Protein AF-A0A1K1V668-F1 (afdb_monomer_lite)

Secondary structure (DSSP, 8-state):
--EEEEEETTEEEEEETTEEEEEEHHHHHHHHHHHHHHHHHHHHS-HHHHHHHHHHHHHHHHHHHHHHHS-HHHHHHHHHHS-HHHHHHHHHHHHHH-HHHHHHHHHHS-HHHHHHHHHHHHH--PPPHHHHHHHHHHHHHHHHHHHGGGSPPPPPTT--HHHHHHHHHHHHHHHHTGGGS-HHHHHHHHHHS-HHHHHHHHHHHHHTT-HHHHHHHHTTSSS-HHHHHHHHHTSPPPPHHHHHHHHHHHHHHHHTTS--SS------HHHHHHHHHHHHHHTTS-HHHHHHHHHHS-HHHHHHHHHHHHHTT-HHHHHHHHHHS-HHHHHHHHHH--SPPPHHHHHHHHHHHHHHHHHHHHHHHHHHHHHTSS--

Organism: NCBI:txid1122209

Foldseek 3Di:
DDWDWDDDPQWIWTDDDVDIDTHGPVRVVVVVVVVVVVVVVVVPPPPLVLVLLVQLLVLLVLLLLLLVLDDLVLNLVLLVVQDPQLVLLQLVVCVPPPVVSNVSSLVSDDPVVSVVSVVVNVPDDDDDSNSNSVSSVSSQVSVCVVLPPLDDDRDDSRDGQVVLQVLLVVLPVVLLCLLVPDPVLSLVLLVPDDPSLLLVSLLVCVVVVSVSNNVVSCVRDPDHSVVSVVVSSSRRDDGSNSSSVSSVSSVCSNVVDDPDPPDDDPDDVVLLVVLLVLLLVLLVDDLVLNLQLLVPDDLLLLLLNLLSCVVSVSVSSNVSSCVNDDVVSSVVSPVVDPDHDGSVSSVVSSVSSVVSVVVVVVVVVVVVVVVVVPDD

InterPro domains:
  IPR001810 F-box domain [PS50181] (279-333)
  IPR011002 Flagellar motor switch protein FliG, alpha-helical [SSF48029] (65-139)

Structure (mmCIF, N/CA/C/O backbone):
data_AF-A0A1K1V668-F1
#
_entry.id   AF-A0A1K1V668-F1
#
loop_
_atom_site.group_PDB
_atom_site.id
_atom_site.type_symbol
_atom_site.label_atom_id
_atom_site.label_alt_id
_atom_site.label_comp_id
_atom_site.label_asym_id
_atom_site.label_entity_id
_atom_site.label_seq_id
_atom_site.pdbx_PDB_ins_code
_atom_site.Cartn_x
_atom_site.Cartn_y
_atom_site.Cartn_z
_atom_site.occupancy
_atom_site.B_iso_or_equiv
_atom_site.auth_seq_id
_atom_site.auth_comp_id
_atom_site.auth_asym_id
_atom_site.auth_atom_id
_atom_site.pdbx_PDB_model_num
ATOM 1 N N . MET A 1 1 ? -1.916 -5.947 -33.660 1.00 50.22 1 MET A N 1
ATOM 2 C CA . MET A 1 1 ? -0.672 -6.375 -34.335 1.00 50.22 1 MET A CA 1
ATOM 3 C C . MET A 1 1 ? -1.077 -7.431 -35.358 1.00 50.22 1 MET A C 1
ATOM 5 O O . MET A 1 1 ? -1.637 -8.434 -34.939 1.00 50.22 1 MET A O 1
ATOM 9 N N . GLN A 1 2 ? -0.948 -7.171 -36.663 1.00 49.31 2 GLN A N 1
ATOM 10 C CA . GLN A 1 2 ? -1.261 -8.167 -37.700 1.00 49.31 2 GLN A CA 1
ATOM 11 C C . GLN A 1 2 ? 0.013 -8.958 -38.005 1.00 49.31 2 GLN A C 1
ATOM 13 O O . GLN A 1 2 ? 1.051 -8.359 -38.280 1.00 49.31 2 GLN A O 1
ATOM 18 N N . ILE A 1 3 ? -0.065 -10.281 -37.889 1.00 67.69 3 ILE A N 1
ATOM 19 C CA . ILE A 1 3 ? 1.012 -11.200 -38.261 1.00 67.69 3 ILE A CA 1
ATOM 20 C C . ILE A 1 3 ? 0.677 -11.692 -39.664 1.00 67.69 3 ILE A C 1
ATOM 22 O O . ILE A 1 3 ? -0.375 -12.303 -39.847 1.00 67.69 3 ILE A O 1
ATOM 26 N N . GLN A 1 4 ? 1.535 -11.409 -40.642 1.00 72.50 4 GLN A N 1
ATOM 27 C CA . GLN A 1 4 ? 1.378 -11.936 -41.996 1.00 72.50 4 GLN A CA 1
ATOM 28 C C . GLN A 1 4 ? 2.477 -12.954 -42.267 1.00 72.50 4 GLN A C 1
ATOM 30 O O . GLN A 1 4 ? 3.655 -12.706 -42.011 1.00 72.50 4 GLN A O 1
ATOM 35 N N . ILE A 1 5 ? 2.066 -14.119 -42.756 1.00 74.12 5 ILE A N 1
ATOM 36 C CA . ILE A 1 5 ? 2.961 -15.218 -43.089 1.00 74.12 5 ILE A CA 1
ATOM 37 C C . ILE A 1 5 ? 2.758 -15.516 -44.564 1.00 74.12 5 ILE A C 1
ATOM 39 O O . ILE A 1 5 ? 1.692 -15.995 -44.947 1.00 74.12 5 ILE A O 1
ATOM 43 N N . THR A 1 6 ? 3.768 -15.222 -45.378 1.00 79.31 6 THR A N 1
ATOM 44 C CA . THR A 1 6 ? 3.705 -15.454 -46.822 1.00 79.31 6 THR A CA 1
ATOM 45 C C . THR A 1 6 ? 4.730 -16.519 -47.197 1.00 79.31 6 THR A C 1
ATOM 47 O O . THR A 1 6 ? 5.930 -16.282 -47.043 1.00 79.31 6 THR A O 1
ATOM 50 N N . PRO A 1 7 ? 4.305 -17.708 -47.652 1.00 73.38 7 PRO A N 1
ATOM 51 C CA . PRO A 1 7 ? 5.230 -18.681 -48.209 1.00 73.38 7 PRO A CA 1
ATOM 52 C C . PRO A 1 7 ? 5.701 -18.197 -49.587 1.00 73.38 7 PRO A C 1
ATOM 54 O O . PRO A 1 7 ? 4.894 -17.932 -50.475 1.00 73.38 7 PRO A O 1
ATOM 57 N N . THR A 1 8 ? 7.012 -18.093 -49.768 1.00 71.44 8 THR A N 1
ATOM 58 C CA . THR A 1 8 ? 7.670 -17.711 -51.024 1.00 71.44 8 THR A CA 1
ATOM 59 C C . THR A 1 8 ? 8.680 -18.793 -51.392 1.00 71.44 8 THR A C 1
ATOM 61 O O . THR A 1 8 ? 9.836 -18.737 -50.977 1.00 71.44 8 THR A O 1
ATOM 64 N N . GLY A 1 9 ? 8.240 -19.800 -52.156 1.00 73.75 9 GLY A N 1
ATOM 65 C CA . GLY A 1 9 ? 9.090 -20.926 -52.566 1.00 73.75 9 GLY A CA 1
ATOM 66 C C . GLY A 1 9 ? 9.685 -21.674 -51.366 1.00 73.75 9 GLY A C 1
ATOM 67 O O . GLY A 1 9 ? 8.943 -22.181 -50.526 1.00 73.75 9 GLY A O 1
ATOM 68 N N . ASP A 1 10 ? 11.017 -21.695 -51.271 1.00 68.81 10 ASP A N 1
ATOM 69 C CA . ASP A 1 10 ? 11.783 -22.365 -50.202 1.00 68.81 10 ASP A CA 1
ATOM 70 C C . ASP A 1 10 ? 11.938 -21.528 -48.918 1.00 68.81 10 ASP A C 1
ATOM 72 O O . ASP A 1 10 ? 12.591 -21.949 -47.956 1.00 68.81 10 ASP A O 1
ATOM 76 N N . GLN A 1 11 ? 11.357 -20.328 -48.891 1.00 75.06 11 GLN A N 1
ATOM 77 C CA . GLN A 1 11 ? 11.450 -19.401 -47.771 1.00 75.06 11 GLN A CA 1
ATOM 78 C C . GLN A 1 11 ? 10.072 -18.976 -47.278 1.00 75.06 11 GLN A C 1
ATOM 80 O O . GLN A 1 11 ? 9.085 -18.936 -48.013 1.00 75.06 11 GLN A O 1
ATOM 85 N N . LEU A 1 12 ? 10.018 -18.634 -46.001 1.00 78.31 12 LEU A N 1
ATOM 86 C CA . LEU A 1 12 ? 8.819 -18.202 -45.316 1.00 78.31 12 LEU A CA 1
ATOM 87 C C . LEU A 1 12 ? 9.045 -16.768 -44.839 1.00 78.31 12 LEU A C 1
ATOM 89 O O . LEU A 1 12 ? 9.864 -16.518 -43.954 1.00 78.31 12 LEU A O 1
ATOM 93 N N . LEU A 1 13 ? 8.343 -15.826 -45.468 1.00 79.75 13 LEU A N 1
ATOM 94 C CA . LEU A 1 13 ? 8.377 -14.417 -45.104 1.00 79.75 13 LEU A CA 1
ATOM 95 C C . LEU A 1 13 ? 7.432 -14.197 -43.919 1.00 79.75 13 LEU A C 1
ATOM 97 O O . LEU A 1 13 ? 6.210 -14.322 -44.042 1.00 79.75 13 LEU A O 1
ATOM 101 N N . LEU A 1 14 ? 8.009 -13.865 -42.770 1.00 79.38 14 LEU A N 1
ATOM 102 C CA . LEU A 1 14 ? 7.303 -13.490 -41.554 1.00 79.38 14 LEU A CA 1
ATOM 103 C C . LEU A 1 14 ? 7.287 -11.963 -41.439 1.00 79.38 14 LEU A C 1
ATOM 105 O O . LEU A 1 14 ? 8.339 -11.342 -41.288 1.00 79.38 14 LEU A O 1
ATOM 109 N N . GLN A 1 15 ? 6.103 -11.357 -41.470 1.00 74.25 15 GLN A N 1
ATOM 110 C CA . GLN A 1 15 ? 5.926 -9.929 -41.211 1.00 74.25 15 GLN A CA 1
ATOM 111 C C . GLN A 1 15 ? 5.206 -9.716 -39.876 1.00 74.25 15 GLN A C 1
ATOM 113 O O . GLN A 1 15 ? 4.089 -10.193 -39.656 1.00 74.25 15 GLN A O 1
ATOM 118 N N . LEU A 1 16 ? 5.863 -8.981 -38.980 1.00 71.31 16 LEU A N 1
ATOM 119 C CA . LEU A 1 16 ? 5.393 -8.617 -37.645 1.00 71.31 16 LEU A CA 1
ATOM 120 C C . LEU A 1 16 ? 5.402 -7.088 -37.515 1.00 71.31 16 LEU A C 1
ATOM 122 O O . LEU A 1 16 ? 6.317 -6.502 -36.936 1.00 71.31 16 LEU A O 1
ATOM 126 N N . GLY A 1 17 ? 4.386 -6.422 -38.071 1.00 68.38 17 GLY A N 1
ATOM 127 C CA . GLY A 1 17 ? 4.370 -4.956 -38.147 1.00 68.38 17 GLY A CA 1
ATOM 128 C C . GLY A 1 17 ? 5.507 -4.431 -39.043 1.00 68.38 17 GLY A C 1
ATOM 129 O O . GLY A 1 17 ? 5.572 -4.850 -40.195 1.00 68.38 17 GLY A O 1
ATOM 130 N N . PRO A 1 18 ? 6.399 -3.538 -38.565 1.00 61.09 18 PRO A N 1
ATOM 131 C CA . PRO A 1 18 ? 7.523 -3.034 -39.363 1.00 61.09 18 PRO A CA 1
ATOM 132 C C . PRO A 1 18 ? 8.662 -4.055 -39.538 1.00 61.09 18 PRO A C 1
ATOM 134 O O . PRO A 1 18 ? 9.554 -3.841 -40.354 1.00 61.09 18 PRO A O 1
ATOM 137 N N . CYS A 1 19 ? 8.661 -5.157 -38.784 1.00 54.66 19 CYS A N 1
ATOM 138 C CA . CYS A 1 19 ? 9.711 -6.167 -38.851 1.00 54.66 19 CYS A CA 1
ATOM 139 C C . CYS A 1 19 ? 9.385 -7.219 -39.917 1.00 54.66 19 CYS A C 1
ATOM 141 O O . CYS A 1 19 ? 8.306 -7.815 -39.888 1.00 54.66 19 CYS A O 1
ATOM 143 N N . GLN A 1 20 ? 10.334 -7.485 -40.815 1.00 77.94 20 GLN A N 1
ATOM 144 C CA . GLN A 1 20 ? 10.249 -8.553 -41.812 1.00 77.94 20 GLN A CA 1
ATOM 145 C C . GLN A 1 20 ? 11.420 -9.518 -41.629 1.00 77.94 20 GLN A C 1
ATOM 147 O O . GLN A 1 20 ? 12.562 -9.085 -41.488 1.00 77.94 20 GLN A O 1
ATOM 152 N N . ALA A 1 21 ? 11.141 -10.819 -41.627 1.00 78.44 21 ALA A N 1
ATOM 153 C CA . ALA A 1 21 ? 12.153 -11.862 -41.546 1.00 78.44 21 ALA A CA 1
ATOM 154 C C . ALA A 1 21 ? 11.907 -12.918 -42.627 1.00 78.44 21 ALA A C 1
ATOM 156 O O . ALA A 1 21 ? 10.812 -13.469 -42.717 1.00 78.44 21 ALA A O 1
ATOM 157 N N . ASN A 1 22 ? 12.939 -13.213 -43.417 1.00 83.19 22 ASN A N 1
ATOM 158 C CA . ASN A 1 22 ? 12.943 -14.333 -44.354 1.00 83.19 22 ASN A CA 1
ATOM 159 C C . ASN A 1 22 ? 13.551 -15.544 -43.659 1.00 83.19 22 ASN A C 1
ATOM 161 O O . ASN A 1 22 ? 14.728 -15.530 -43.303 1.00 83.19 22 ASN A O 1
ATOM 165 N N . LEU A 1 23 ? 12.739 -16.573 -43.449 1.00 82.62 23 LEU A N 1
ATOM 166 C CA . LEU A 1 23 ? 13.151 -17.801 -42.783 1.00 82.62 23 LEU A CA 1
ATOM 167 C C . LEU A 1 23 ? 13.322 -18.904 -43.824 1.00 82.62 23 LEU A C 1
ATOM 169 O O . LEU A 1 23 ? 12.447 -19.096 -44.667 1.00 82.62 23 LEU A O 1
ATOM 173 N N . THR A 1 24 ? 14.413 -19.663 -43.754 1.00 84.50 24 THR A N 1
ATOM 174 C CA . THR A 1 24 ? 14.515 -20.926 -44.505 1.00 84.50 24 THR A CA 1
ATOM 175 C C . THR A 1 24 ? 13.505 -21.945 -43.965 1.00 84.50 24 THR A C 1
ATOM 177 O O . THR A 1 24 ? 13.031 -21.808 -42.835 1.00 84.50 24 THR A O 1
ATOM 180 N N . GLN A 1 25 ? 13.177 -22.996 -44.725 1.00 77.38 25 GLN A N 1
ATOM 181 C CA . GLN A 1 25 ? 12.284 -24.060 -44.234 1.00 77.38 25 GLN A CA 1
ATOM 182 C C . GLN A 1 25 ? 12.734 -24.666 -42.893 1.00 77.38 25 GLN A C 1
ATOM 184 O O . GLN A 1 25 ? 11.902 -24.907 -42.018 1.00 77.38 25 GLN A O 1
ATOM 189 N N . GLU A 1 26 ? 14.039 -24.865 -42.698 1.00 81.44 26 GLU A N 1
ATOM 190 C CA . GLU A 1 26 ? 14.595 -25.395 -41.448 1.00 81.44 26 GLU A CA 1
ATOM 191 C C . GLU A 1 26 ? 14.402 -24.416 -40.275 1.00 81.44 26 GLU A C 1
ATOM 193 O O . GLU A 1 26 ? 13.926 -24.799 -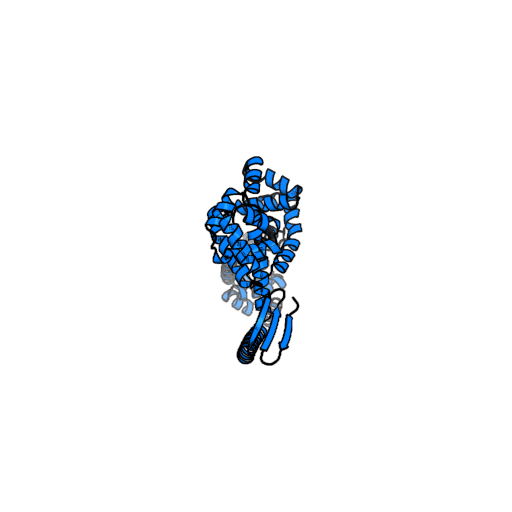39.204 1.00 81.44 26 GLU A O 1
ATOM 198 N N . GLN A 1 27 ? 14.670 -23.123 -40.494 1.00 79.75 27 GLN A N 1
ATOM 199 C CA . GLN A 1 27 ? 14.453 -22.069 -39.495 1.00 79.75 27 GLN A CA 1
ATOM 200 C C . GLN A 1 27 ? 12.968 -21.878 -39.170 1.00 79.75 27 GLN A C 1
ATOM 202 O O . GLN A 1 27 ? 12.607 -21.675 -38.010 1.00 79.75 27 GLN A O 1
ATOM 207 N N . ALA A 1 28 ? 12.096 -21.978 -40.173 1.00 77.38 28 ALA A N 1
ATOM 208 C CA . ALA A 1 28 ? 10.653 -21.946 -39.991 1.00 77.38 28 ALA A CA 1
ATOM 209 C C . ALA A 1 28 ? 10.157 -23.159 -39.184 1.00 77.38 28 ALA A C 1
ATOM 211 O O . ALA A 1 28 ? 9.304 -23.005 -38.307 1.00 77.38 28 ALA A O 1
ATOM 212 N N . GLY A 1 29 ? 10.724 -24.346 -39.426 1.00 77.62 29 GLY A N 1
ATOM 213 C CA . GLY A 1 29 ? 10.468 -25.555 -38.641 1.00 77.62 29 GLY A CA 1
ATOM 214 C C . GLY A 1 29 ? 10.871 -25.394 -37.172 1.00 77.62 29 GLY A C 1
ATOM 215 O O . GLY A 1 29 ? 10.061 -25.653 -36.280 1.00 77.62 29 GLY A O 1
ATOM 216 N N . LEU A 1 30 ? 12.078 -24.881 -36.915 1.00 81.12 30 LEU A N 1
ATOM 217 C CA . LEU A 1 30 ? 12.577 -24.579 -35.566 1.00 81.12 30 LEU A CA 1
ATOM 218 C C . LEU A 1 30 ? 11.733 -23.519 -34.848 1.00 81.12 30 LEU A C 1
ATOM 220 O O . LEU A 1 30 ? 11.399 -23.684 -33.673 1.00 81.12 30 LEU A O 1
ATOM 224 N N . LEU A 1 31 ? 11.350 -22.447 -35.548 1.00 79.44 31 LEU A N 1
ATOM 225 C CA . LEU A 1 31 ? 10.477 -21.407 -35.004 1.00 79.44 31 LEU A CA 1
ATOM 226 C C . LEU A 1 31 ? 9.112 -21.986 -34.623 1.00 79.44 31 LEU A C 1
ATOM 228 O O . LEU A 1 31 ? 8.609 -21.700 -33.540 1.00 79.44 31 LEU A O 1
ATOM 232 N N . ARG A 1 32 ? 8.528 -22.830 -35.482 1.00 76.69 32 ARG A N 1
ATOM 233 C CA . ARG A 1 32 ? 7.252 -23.501 -35.212 1.00 76.69 32 ARG A CA 1
ATOM 234 C C . ARG A 1 32 ? 7.345 -24.425 -34.000 1.00 76.69 32 ARG A C 1
ATOM 236 O O . ARG A 1 32 ? 6.436 -24.402 -33.176 1.00 76.69 32 ARG A O 1
ATOM 243 N N . ALA A 1 33 ? 8.426 -25.194 -33.872 1.00 74.44 33 ALA A N 1
ATOM 244 C CA . ALA A 1 33 ? 8.654 -26.065 -32.721 1.00 74.44 33 ALA A CA 1
ATOM 245 C C . ALA A 1 33 ? 8.779 -25.257 -31.419 1.00 74.44 33 ALA A C 1
ATOM 247 O O . ALA A 1 33 ? 8.057 -25.533 -30.464 1.00 74.44 33 ALA A O 1
ATOM 248 N N . ARG A 1 34 ? 9.596 -24.192 -31.408 1.00 77.50 34 ARG A N 1
ATOM 249 C CA . ARG A 1 34 ? 9.723 -23.289 -30.251 1.00 77.50 34 ARG A CA 1
ATOM 250 C C . ARG A 1 34 ? 8.414 -22.591 -29.899 1.00 77.50 34 ARG A C 1
ATOM 252 O O . ARG A 1 34 ? 8.066 -22.505 -28.728 1.00 77.50 34 ARG A O 1
ATOM 259 N N . LEU A 1 35 ? 7.679 -22.087 -30.890 1.00 77.25 35 LEU A N 1
ATOM 260 C CA . LEU A 1 35 ? 6.382 -21.452 -30.654 1.00 77.25 35 LEU A CA 1
ATOM 261 C C . LEU A 1 35 ? 5.377 -22.450 -30.084 1.00 77.25 35 LEU A C 1
ATOM 263 O O . LEU A 1 35 ? 4.658 -22.101 -29.155 1.00 77.25 35 LEU A O 1
ATOM 267 N N . ALA A 1 36 ? 5.341 -23.679 -30.602 1.00 72.38 36 ALA A N 1
ATOM 268 C CA . ALA A 1 36 ? 4.475 -24.730 -30.082 1.00 72.38 36 ALA A CA 1
ATOM 269 C C . ALA A 1 36 ? 4.832 -25.088 -28.634 1.00 72.38 36 ALA A C 1
ATOM 271 O O . ALA A 1 36 ? 3.932 -25.193 -27.811 1.00 72.38 36 ALA A O 1
ATOM 272 N N . GLU A 1 37 ? 6.119 -25.211 -28.307 1.00 75.44 37 GLU A N 1
ATOM 273 C CA . GLU A 1 37 ? 6.600 -25.476 -26.949 1.00 75.44 37 GLU A CA 1
ATOM 274 C C . GLU A 1 37 ? 6.235 -24.338 -25.980 1.00 75.44 37 GLU A C 1
ATOM 276 O O . GLU A 1 37 ? 5.662 -24.584 -24.921 1.00 75.44 37 GLU A O 1
ATOM 281 N N . ILE A 1 38 ? 6.468 -23.080 -26.371 1.00 74.50 38 ILE A N 1
ATOM 282 C CA . ILE A 1 38 ? 6.117 -21.893 -25.574 1.00 74.50 38 ILE A CA 1
ATOM 283 C C . ILE A 1 38 ? 4.596 -21.769 -25.405 1.00 74.50 38 ILE A C 1
ATOM 285 O O . ILE A 1 38 ? 4.115 -21.436 -24.319 1.00 74.50 38 ILE A O 1
ATOM 289 N N . LEU A 1 39 ? 3.816 -22.036 -26.456 1.00 70.81 39 LEU A N 1
ATOM 290 C CA . LEU A 1 39 ? 2.354 -22.033 -26.394 1.00 70.81 39 LEU A CA 1
ATOM 291 C C . LEU A 1 39 ? 1.840 -23.164 -25.501 1.00 70.81 39 LEU A C 1
ATOM 293 O O . LEU A 1 39 ? 1.006 -22.917 -24.642 1.00 70.81 39 LEU A O 1
ATOM 297 N N . LEU A 1 40 ? 2.374 -24.379 -25.626 1.00 71.12 40 LEU A N 1
ATOM 298 C CA . LEU A 1 40 ? 2.018 -25.502 -24.755 1.00 71.12 40 LEU A CA 1
ATOM 299 C C . LEU A 1 40 ? 2.348 -25.200 -23.297 1.00 71.12 40 LEU A C 1
ATOM 301 O O . LEU A 1 40 ? 1.492 -25.374 -22.434 1.00 71.12 40 LEU A O 1
ATOM 305 N N . HIS A 1 41 ? 3.544 -24.684 -23.024 1.00 67.31 41 HIS A N 1
ATOM 306 C CA . HIS A 1 41 ? 3.949 -24.311 -21.676 1.00 67.31 41 HIS A CA 1
ATOM 307 C C . HIS A 1 41 ? 3.077 -23.178 -21.112 1.00 67.31 41 HIS A C 1
ATOM 309 O O . HIS A 1 41 ? 2.627 -23.248 -19.971 1.00 67.31 41 HIS A O 1
ATOM 315 N N . SER A 1 42 ? 2.752 -22.162 -21.918 1.00 60.41 42 SER A N 1
ATOM 316 C CA . SER A 1 42 ? 1.867 -21.070 -21.487 1.00 60.41 42 SER A CA 1
ATOM 317 C C . SER A 1 42 ? 0.401 -21.484 -21.328 1.00 60.41 42 SER A C 1
ATOM 319 O O . SER A 1 42 ? -0.282 -20.917 -20.480 1.00 60.41 42 SER A O 1
ATOM 321 N N . MET A 1 43 ? -0.077 -22.492 -22.064 1.00 58.34 43 MET A N 1
ATOM 322 C CA . MET A 1 43 ? -1.402 -23.091 -21.861 1.00 58.34 43 MET A CA 1
ATOM 323 C C . MET A 1 43 ? -1.464 -24.016 -20.636 1.00 58.34 43 MET A C 1
ATOM 325 O O . MET A 1 43 ? -2.538 -24.187 -20.065 1.00 58.34 43 MET A O 1
ATOM 329 N N . GLN A 1 44 ? -0.341 -24.627 -20.247 1.00 62.72 44 GLN A N 1
ATOM 330 C CA . GLN A 1 44 ? -0.229 -25.471 -19.050 1.00 62.72 44 GLN A CA 1
ATOM 331 C C . GLN A 1 44 ? -0.108 -24.653 -17.759 1.00 62.72 44 GLN A C 1
ATOM 333 O O . GLN A 1 44 ? -0.472 -25.143 -16.690 1.00 62.72 44 GLN A O 1
ATOM 338 N N . LEU A 1 45 ? 0.380 -23.412 -17.840 1.00 57.69 45 LEU A N 1
ATOM 339 C CA . LEU A 1 45 ? 0.369 -22.496 -16.706 1.00 57.69 45 LEU A CA 1
ATOM 340 C C . LEU A 1 45 ? -1.085 -22.120 -16.362 1.00 57.69 45 LEU A C 1
ATOM 342 O O . LEU A 1 45 ? -1.827 -21.667 -17.237 1.00 57.69 45 LEU A O 1
ATOM 346 N N . PRO A 1 46 ? -1.508 -22.262 -15.092 1.00 60.16 46 PRO A N 1
ATOM 347 C CA . PRO A 1 46 ? -2.806 -21.775 -14.646 1.00 60.16 46 PRO A CA 1
ATOM 348 C C . PRO A 1 46 ? -3.010 -20.313 -15.067 1.00 60.16 46 PRO A C 1
ATOM 350 O O . PRO A 1 46 ? -2.105 -19.493 -14.895 1.00 60.16 46 PRO A O 1
ATOM 353 N N . ARG A 1 47 ? -4.204 -19.962 -15.575 1.00 58.66 47 ARG A N 1
ATOM 354 C CA . ARG A 1 47 ? -4.562 -18.574 -15.954 1.00 58.66 47 ARG A CA 1
ATOM 355 C C . ARG A 1 47 ? -4.256 -17.557 -14.844 1.00 58.66 47 ARG A C 1
ATOM 357 O O . ARG A 1 47 ? -3.892 -16.420 -15.141 1.00 58.66 47 ARG A O 1
ATOM 364 N N . SER A 1 48 ? -4.283 -18.008 -13.589 1.00 65.06 48 SER A N 1
ATOM 365 C CA . SER A 1 48 ? -3.900 -17.227 -12.417 1.00 65.06 48 SER A CA 1
ATOM 366 C C . SER A 1 48 ? -2.471 -16.678 -12.478 1.00 65.06 48 SER A C 1
ATOM 368 O O . SER A 1 48 ? -2.245 -15.583 -11.989 1.00 65.06 48 SER A O 1
ATOM 370 N N . HIS A 1 49 ? -1.494 -17.337 -13.112 1.00 69.94 49 HIS A N 1
ATOM 371 C CA . HIS A 1 49 ? -0.115 -16.819 -13.153 1.00 69.94 49 HIS A CA 1
ATOM 372 C C . HIS A 1 49 ? 0.032 -15.541 -13.981 1.00 69.94 49 HIS A C 1
ATOM 374 O O . HIS A 1 49 ? 0.820 -14.661 -13.627 1.00 69.94 49 HIS A O 1
ATOM 380 N N . TRP A 1 50 ? -0.702 -15.429 -15.089 1.00 73.31 50 TRP A N 1
ATOM 381 C CA . TRP A 1 50 ? -0.713 -14.209 -15.892 1.00 73.31 50 TRP A CA 1
ATOM 382 C C . TRP A 1 50 ? -1.420 -13.073 -15.151 1.00 73.31 50 TRP A C 1
ATOM 384 O O . TRP A 1 50 ? -0.893 -11.962 -15.091 1.00 73.31 50 TRP A O 1
ATOM 394 N N . GLU A 1 51 ? -2.563 -13.370 -14.535 1.00 79.81 51 GLU A N 1
ATOM 395 C CA . GLU A 1 51 ? -3.322 -12.417 -13.721 1.00 79.81 51 GLU A CA 1
ATOM 396 C C . GLU A 1 51 ? -2.509 -11.931 -12.518 1.00 79.81 51 GLU A C 1
ATOM 398 O O . GLU A 1 51 ? -2.426 -10.728 -12.300 1.00 79.81 51 GLU A O 1
ATOM 403 N N . ILE A 1 52 ? -1.802 -12.822 -11.814 1.00 83.06 52 ILE A N 1
ATOM 404 C CA . ILE A 1 52 ? -0.894 -12.471 -10.711 1.00 83.06 52 ILE A CA 1
ATOM 405 C C . ILE A 1 52 ? 0.185 -11.496 -11.193 1.00 83.06 52 ILE A C 1
ATOM 407 O O . ILE A 1 52 ? 0.434 -10.481 -10.549 1.00 83.06 52 ILE A O 1
ATOM 411 N N . ARG A 1 53 ? 0.809 -11.745 -12.352 1.00 83.88 53 ARG A N 1
ATOM 412 C CA . ARG A 1 53 ? 1.842 -10.847 -12.900 1.00 83.88 53 ARG A CA 1
ATOM 413 C C . ARG A 1 53 ? 1.276 -9.489 -13.314 1.00 83.88 53 ARG A C 1
ATOM 415 O O . ARG A 1 53 ? 1.931 -8.471 -13.107 1.00 83.88 53 ARG A O 1
ATOM 422 N N . GLN A 1 54 ? 0.075 -9.454 -13.889 1.00 86.69 54 GLN A N 1
ATOM 423 C CA . GLN A 1 54 ? -0.592 -8.191 -14.213 1.00 86.69 54 GLN A CA 1
ATOM 424 C C . GLN A 1 54 ? -0.985 -7.417 -12.956 1.00 86.69 54 GLN A C 1
ATOM 426 O O . GLN A 1 54 ? -0.730 -6.216 -12.879 1.00 86.69 54 GLN A O 1
ATOM 431 N N . ASN A 1 55 ? -1.557 -8.102 -11.968 1.00 89.31 55 ASN A N 1
ATOM 432 C CA . ASN A 1 55 ? -1.894 -7.533 -10.670 1.00 89.31 55 ASN A CA 1
ATOM 433 C C . ASN A 1 55 ? -0.644 -7.007 -9.975 1.00 89.31 55 ASN A C 1
ATOM 435 O O . ASN A 1 55 ? -0.680 -5.916 -9.418 1.00 89.31 55 ASN A O 1
ATOM 439 N N . ARG A 1 56 ? 0.490 -7.704 -10.105 1.00 90.38 56 ARG A N 1
ATOM 440 C CA . ARG A 1 56 ? 1.770 -7.226 -9.591 1.00 90.38 56 ARG A CA 1
ATOM 441 C C . ARG A 1 56 ? 2.170 -5.890 -10.207 1.00 90.38 56 ARG A C 1
ATOM 443 O O . ARG A 1 56 ? 2.461 -4.967 -9.461 1.00 90.38 56 ARG A O 1
ATOM 450 N N . VAL A 1 57 ? 2.123 -5.749 -11.532 1.00 91.75 57 VAL A N 1
ATOM 451 C CA . VAL A 1 57 ? 2.421 -4.460 -12.187 1.00 91.75 57 VAL A CA 1
ATOM 452 C C . VAL A 1 57 ? 1.435 -3.371 -11.756 1.00 91.75 57 VAL A C 1
ATOM 454 O O . VAL A 1 57 ? 1.868 -2.273 -11.434 1.00 91.75 57 VAL A O 1
ATOM 457 N N . ARG A 1 58 ? 0.132 -3.672 -11.672 1.00 91.38 58 ARG A N 1
ATOM 458 C CA . ARG A 1 58 ? -0.883 -2.716 -11.186 1.00 91.38 58 ARG A CA 1
ATOM 459 C C . ARG A 1 58 ? -0.624 -2.270 -9.748 1.00 91.38 58 ARG A C 1
ATOM 461 O O . ARG A 1 58 ? -0.761 -1.096 -9.441 1.00 91.38 58 ARG A O 1
ATOM 468 N N . ASN A 1 59 ? -0.223 -3.194 -8.881 1.00 90.81 59 ASN A N 1
ATOM 469 C CA . ASN A 1 59 ? 0.150 -2.885 -7.506 1.00 90.81 59 ASN A CA 1
ATOM 470 C C . ASN A 1 59 ? 1.447 -2.083 -7.420 1.00 90.81 59 ASN A C 1
ATOM 472 O O . ASN A 1 59 ? 1.641 -1.392 -6.437 1.00 90.81 59 ASN A O 1
ATOM 476 N N . LEU A 1 60 ? 2.342 -2.175 -8.404 1.00 93.56 60 LEU A N 1
ATOM 477 C CA . LEU A 1 60 ? 3.595 -1.416 -8.445 1.00 93.56 60 LEU A CA 1
ATOM 478 C C . LEU A 1 60 ? 3.453 -0.064 -9.156 1.00 93.56 60 LEU A C 1
ATOM 480 O O . LEU A 1 60 ? 4.384 0.733 -9.112 1.00 93.56 60 LEU A O 1
ATOM 484 N N . ASP A 1 61 ? 2.301 0.212 -9.769 1.00 93.81 61 ASP A N 1
ATOM 485 C CA . ASP A 1 61 ? 2.041 1.444 -10.518 1.00 93.81 61 ASP A CA 1
ATOM 486 C C . ASP A 1 61 ? 2.226 2.709 -9.669 1.00 93.81 61 ASP A C 1
ATOM 488 O O . ASP A 1 61 ? 2.766 3.703 -10.143 1.00 93.81 61 ASP A O 1
ATOM 492 N N . TRP A 1 62 ? 1.896 2.637 -8.377 1.00 93.81 62 TRP A N 1
ATOM 493 C CA . TRP A 1 62 ? 2.125 3.729 -7.428 1.00 93.81 62 TRP A CA 1
ATOM 494 C C . TRP A 1 62 ? 3.595 4.182 -7.365 1.00 93.81 62 TRP A C 1
ATOM 496 O O . TRP A 1 62 ? 3.854 5.341 -7.075 1.00 93.81 62 TRP A O 1
ATOM 506 N N . LEU A 1 63 ? 4.578 3.317 -7.662 1.00 94.50 63 LEU A N 1
ATOM 507 C CA . LEU A 1 63 ? 5.986 3.729 -7.710 1.00 94.50 63 LEU A CA 1
ATOM 508 C C . LEU A 1 63 ? 6.227 4.727 -8.845 1.00 94.50 63 LEU A C 1
ATOM 510 O O . LEU A 1 63 ? 7.033 5.640 -8.691 1.00 94.50 63 LEU A O 1
ATOM 514 N N . ALA A 1 64 ? 5.508 4.593 -9.963 1.00 93.25 64 ALA A N 1
ATOM 515 C CA . ALA A 1 64 ? 5.539 5.582 -11.032 1.00 93.25 64 ALA A CA 1
ATOM 516 C C . ALA A 1 64 ? 4.895 6.904 -10.581 1.00 93.25 64 ALA A C 1
ATOM 518 O O . ALA A 1 64 ? 5.448 7.966 -10.858 1.00 93.25 64 ALA A O 1
ATOM 519 N N . GLU A 1 65 ? 3.803 6.854 -9.812 1.00 92.56 65 GLU A N 1
ATOM 520 C CA . GLU A 1 65 ? 3.198 8.052 -9.204 1.00 92.56 65 GLU A CA 1
ATOM 521 C C . GLU A 1 65 ? 4.166 8.744 -8.227 1.00 92.56 65 GLU A C 1
ATOM 523 O O . GLU A 1 65 ? 4.285 9.969 -8.227 1.00 92.56 65 GLU A O 1
ATOM 528 N N . VAL A 1 66 ? 4.927 7.974 -7.438 1.00 93.31 66 VAL A N 1
ATOM 529 C CA . VAL A 1 66 ? 5.988 8.517 -6.573 1.00 93.31 66 VAL A CA 1
ATOM 530 C C . VAL A 1 66 ? 7.062 9.213 -7.410 1.00 93.31 66 VAL A C 1
ATOM 532 O O . VAL A 1 66 ? 7.462 10.323 -7.064 1.00 93.31 66 VAL A O 1
ATOM 535 N N . LEU A 1 67 ? 7.502 8.621 -8.527 1.00 93.38 67 LEU A N 1
ATOM 536 C CA . LEU A 1 67 ? 8.463 9.269 -9.429 1.00 93.38 67 LEU A CA 1
ATOM 537 C C . LEU A 1 67 ? 7.919 10.577 -10.024 1.00 93.38 67 LEU A C 1
ATOM 539 O O . LEU A 1 67 ? 8.674 11.538 -10.175 1.00 93.38 67 LEU A O 1
ATOM 543 N N . GLU A 1 68 ? 6.625 10.638 -10.352 1.00 91.81 68 GLU A N 1
ATOM 544 C CA . GLU A 1 68 ? 5.989 11.879 -10.806 1.00 91.81 68 GLU A CA 1
ATOM 545 C C . GLU A 1 68 ? 5.961 12.951 -9.712 1.00 91.81 68 GLU A C 1
ATOM 547 O O . GLU A 1 68 ? 6.122 14.134 -10.019 1.00 91.81 68 GLU A O 1
ATOM 552 N N . TRP A 1 69 ? 5.798 12.547 -8.453 1.00 91.81 69 TRP A N 1
ATOM 553 C CA . TRP A 1 69 ? 5.759 13.446 -7.301 1.00 91.81 69 TRP A CA 1
ATOM 554 C C . TRP A 1 69 ? 7.136 14.006 -6.909 1.00 91.81 69 TRP A C 1
ATOM 556 O O . TRP A 1 69 ? 7.219 15.144 -6.447 1.00 91.81 69 TRP A O 1
ATOM 566 N N . LEU A 1 70 ? 8.221 13.250 -7.115 1.00 91.19 70 LEU A N 1
ATOM 567 C CA . LEU A 1 70 ? 9.577 13.691 -6.768 1.00 91.19 70 LEU A CA 1
ATOM 568 C C . LEU A 1 70 ? 9.935 15.032 -7.419 1.00 91.19 70 LEU A C 1
ATOM 570 O O . LEU A 1 70 ? 9.445 15.372 -8.498 1.00 91.19 70 LEU A O 1
ATOM 574 N N . ASN A 1 71 ? 10.848 15.786 -6.802 1.00 90.06 71 ASN A N 1
ATOM 575 C CA . ASN A 1 71 ? 11.440 16.972 -7.422 1.00 90.06 71 ASN A CA 1
ATOM 576 C C . ASN A 1 71 ? 12.391 16.574 -8.576 1.00 90.06 71 ASN A C 1
ATOM 578 O O . ASN A 1 71 ? 12.669 15.398 -8.811 1.00 90.06 71 ASN A O 1
ATOM 582 N N . LYS A 1 72 ? 12.837 17.548 -9.376 1.00 89.75 72 LYS A N 1
ATOM 583 C CA . LYS A 1 72 ? 13.677 17.263 -10.555 1.00 89.75 72 LYS A CA 1
ATOM 584 C C . LYS A 1 72 ? 15.053 16.718 -10.177 1.00 89.75 72 LYS A C 1
ATOM 586 O O . LYS A 1 72 ? 15.517 15.815 -10.861 1.00 89.75 72 LYS A O 1
ATOM 591 N N . ASP A 1 73 ? 15.640 17.229 -9.101 1.00 89.12 73 ASP A N 1
ATOM 592 C CA . ASP A 1 73 ? 17.005 16.886 -8.698 1.00 89.12 73 ASP A CA 1
ATOM 593 C C . ASP A 1 73 ? 17.088 15.443 -8.179 1.00 89.12 73 ASP A C 1
ATOM 595 O O . ASP A 1 73 ? 17.845 14.648 -8.725 1.00 89.12 73 ASP A O 1
ATOM 599 N N . ILE A 1 74 ? 16.207 15.045 -7.248 1.00 88.94 74 ILE A N 1
ATOM 600 C CA . ILE A 1 74 ? 16.165 13.662 -6.731 1.00 88.94 74 ILE A CA 1
ATOM 601 C C . ILE A 1 74 ? 15.837 12.679 -7.859 1.00 88.94 74 ILE A C 1
ATOM 603 O O . ILE A 1 74 ? 16.378 11.577 -7.909 1.00 88.94 74 ILE A O 1
ATOM 607 N N . LEU A 1 75 ? 14.952 13.065 -8.785 1.00 90.69 75 LEU A N 1
ATOM 608 C CA . LEU A 1 75 ? 14.603 12.216 -9.921 1.00 90.69 75 LEU A CA 1
ATOM 609 C C . LEU A 1 75 ? 15.778 12.036 -10.895 1.00 90.69 75 LEU A C 1
ATOM 611 O O . LEU A 1 75 ? 15.935 10.952 -11.454 1.00 90.69 75 LEU A O 1
ATOM 615 N N . ALA A 1 76 ? 16.594 13.073 -11.102 1.00 89.31 76 ALA A N 1
ATOM 616 C CA . ALA A 1 76 ? 17.795 12.989 -11.927 1.00 89.31 76 ALA A CA 1
ATOM 617 C C . ALA A 1 76 ? 18.847 12.075 -11.284 1.00 89.31 76 ALA A C 1
ATOM 619 O O . ALA A 1 76 ? 19.359 11.186 -11.965 1.00 89.31 76 ALA A O 1
ATOM 620 N N . ASP A 1 77 ? 19.095 12.226 -9.981 1.00 89.81 77 ASP A N 1
ATOM 621 C CA . ASP A 1 77 ? 20.027 11.374 -9.233 1.00 89.81 77 ASP A CA 1
ATOM 622 C C . ASP A 1 77 ? 19.578 9.905 -9.258 1.00 89.81 77 ASP A C 1
ATOM 624 O O . ASP A 1 77 ? 20.356 9.011 -9.589 1.00 89.81 77 ASP A O 1
ATOM 628 N N . LEU A 1 78 ? 18.283 9.651 -9.038 1.00 91.62 78 LEU A N 1
ATOM 629 C CA . LEU A 1 78 ? 17.715 8.305 -9.117 1.00 91.62 78 LEU A CA 1
ATOM 630 C C . LEU A 1 78 ? 17.924 7.679 -10.501 1.00 91.62 78 LEU A C 1
ATOM 632 O O . LEU A 1 78 ? 18.245 6.497 -10.598 1.00 91.62 78 LEU A O 1
ATOM 636 N N . LEU A 1 79 ? 17.757 8.451 -11.579 1.00 88.50 79 LEU A N 1
ATOM 637 C CA . LEU A 1 79 ? 17.960 7.965 -12.945 1.00 88.50 79 LEU A CA 1
ATOM 638 C C . LEU A 1 79 ? 19.418 7.606 -13.250 1.00 88.50 79 LEU A C 1
ATOM 640 O O . LEU A 1 79 ? 19.648 6.741 -14.097 1.00 88.50 79 LEU A O 1
ATOM 644 N N . VAL A 1 80 ? 20.386 8.250 -12.593 1.00 87.00 80 VAL A N 1
ATOM 645 C CA . VAL A 1 80 ? 21.809 7.903 -12.719 1.00 87.00 80 VAL A CA 1
ATOM 646 C C . VAL A 1 80 ? 22.068 6.534 -12.100 1.00 87.00 80 VAL A C 1
ATOM 648 O O . VAL A 1 80 ? 22.645 5.675 -12.770 1.00 87.00 80 VAL A O 1
ATOM 651 N N . ASP A 1 81 ? 21.568 6.316 -10.884 1.00 87.62 81 ASP A N 1
ATOM 652 C CA . ASP A 1 81 ? 21.763 5.077 -10.121 1.00 87.62 81 ASP A CA 1
ATOM 653 C C . ASP A 1 81 ? 20.902 3.910 -10.628 1.00 87.62 81 ASP A C 1
ATOM 655 O O . ASP A 1 81 ? 21.181 2.742 -10.349 1.00 87.62 81 ASP A O 1
ATOM 659 N N . TYR A 1 82 ? 19.844 4.203 -11.386 1.00 91.56 82 TYR A N 1
ATOM 660 C CA . TYR A 1 82 ? 18.936 3.187 -11.894 1.00 91.56 82 TYR A CA 1
ATOM 661 C C . TYR A 1 82 ? 19.570 2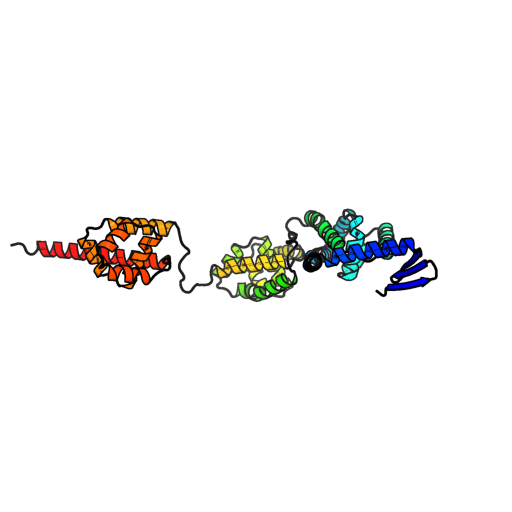.338 -12.997 1.00 91.56 82 TYR A C 1
ATOM 663 O O . TYR A 1 82 ? 20.053 2.858 -14.011 1.00 91.56 82 TYR A O 1
ATOM 671 N N . ASP A 1 83 ? 19.496 1.019 -12.819 1.00 87.94 83 ASP A N 1
ATOM 672 C CA . ASP A 1 83 ? 20.102 0.022 -13.699 1.00 87.94 83 ASP A CA 1
ATOM 673 C C . ASP A 1 83 ? 19.675 0.218 -15.171 1.00 87.94 83 ASP A C 1
ATOM 675 O O . ASP A 1 83 ? 18.477 0.146 -15.484 1.00 87.94 83 ASP A O 1
ATOM 679 N N . PRO A 1 84 ? 20.635 0.432 -16.096 1.00 84.62 84 PRO A N 1
ATOM 680 C CA . PRO A 1 84 ? 20.371 0.510 -17.528 1.00 84.62 84 PRO A CA 1
ATOM 681 C C . PRO A 1 84 ? 19.532 -0.650 -18.071 1.00 84.62 84 PRO A C 1
ATOM 683 O O . PRO A 1 84 ? 18.671 -0.418 -18.920 1.00 84.62 84 PRO A O 1
ATOM 686 N N . ALA A 1 85 ? 19.698 -1.865 -17.536 1.00 85.50 85 ALA A N 1
ATOM 687 C CA . ALA A 1 85 ? 18.949 -3.043 -17.974 1.00 85.50 85 ALA A CA 1
ATOM 688 C C . ALA A 1 85 ? 17.428 -2.905 -17.766 1.00 85.50 85 ALA A C 1
ATOM 690 O O . ALA A 1 85 ? 16.639 -3.494 -18.507 1.00 85.50 85 ALA A O 1
ATOM 691 N N . HIS A 1 86 ? 17.000 -2.098 -16.791 1.00 90.62 86 HIS A N 1
ATOM 692 C CA . HIS A 1 86 ? 15.590 -1.876 -16.475 1.00 90.62 86 HIS A CA 1
ATOM 693 C C . HIS A 1 86 ? 15.010 -0.602 -17.114 1.00 90.62 86 HIS A C 1
ATOM 695 O O . HIS A 1 86 ? 13.785 -0.459 -17.196 1.00 90.62 86 HIS A O 1
ATOM 701 N N . ARG A 1 87 ? 15.854 0.307 -17.630 1.00 89.44 87 ARG A N 1
ATOM 702 C CA . ARG A 1 87 ? 15.426 1.598 -18.209 1.00 89.44 87 ARG A CA 1
ATOM 703 C C . ARG A 1 87 ? 14.447 1.422 -19.360 1.00 89.44 87 ARG A C 1
ATOM 705 O O . ARG A 1 87 ? 13.382 2.031 -19.347 1.00 89.44 87 ARG A O 1
ATOM 712 N N . VAL A 1 88 ? 14.737 0.544 -20.317 1.00 90.81 88 VAL A N 1
ATOM 713 C CA . VAL A 1 88 ? 13.853 0.330 -21.477 1.00 90.81 88 VAL A CA 1
ATOM 714 C C . VAL A 1 88 ? 12.454 -0.127 -21.033 1.00 90.81 88 VAL A C 1
ATOM 716 O O . VAL A 1 88 ? 11.444 0.367 -21.540 1.00 90.81 88 VAL A O 1
ATOM 719 N N . ALA A 1 89 ? 12.378 -1.021 -20.041 1.00 92.12 89 ALA A N 1
ATOM 720 C CA . ALA A 1 89 ? 11.117 -1.506 -19.481 1.00 92.12 89 ALA A CA 1
ATOM 721 C C . ALA A 1 89 ? 10.336 -0.405 -18.756 1.00 92.12 89 ALA A C 1
ATOM 723 O O . ALA A 1 89 ? 9.145 -0.229 -19.032 1.00 92.12 89 ALA A O 1
ATOM 724 N N . LEU A 1 90 ? 11.007 0.375 -17.905 1.00 93.00 90 LEU A N 1
ATOM 725 C CA . LEU A 1 90 ? 10.406 1.506 -17.201 1.00 93.00 90 LEU A CA 1
ATOM 726 C C . LEU A 1 90 ? 9.880 2.570 -18.172 1.00 93.00 90 LEU A C 1
ATOM 728 O O . LEU A 1 90 ? 8.740 3.009 -18.047 1.00 93.00 90 LEU A O 1
ATOM 732 N N . PHE A 1 91 ? 10.668 2.959 -19.175 1.00 91.88 91 PHE A N 1
ATOM 733 C CA . PHE A 1 91 ? 10.274 3.998 -20.127 1.00 91.88 91 PHE A CA 1
ATOM 734 C C . PHE A 1 91 ? 9.143 3.546 -21.050 1.00 91.88 91 PHE A C 1
ATOM 736 O O . PHE A 1 91 ? 8.245 4.338 -21.337 1.00 91.88 91 PHE A O 1
ATOM 743 N N . LYS A 1 92 ? 9.118 2.278 -21.487 1.00 91.00 92 LYS A N 1
ATOM 744 C CA . LYS A 1 92 ? 7.962 1.744 -22.232 1.00 91.00 92 LYS A CA 1
ATOM 745 C C . LYS A 1 92 ? 6.707 1.693 -21.382 1.00 91.00 92 LYS A C 1
ATOM 747 O O . LYS A 1 92 ? 5.628 2.014 -21.881 1.00 91.00 92 LYS A O 1
ATOM 752 N N . TYR A 1 93 ? 6.846 1.300 -20.120 1.00 93.69 93 TYR A N 1
ATOM 753 C CA . TYR A 1 93 ? 5.741 1.321 -19.177 1.00 93.69 93 TYR A CA 1
ATOM 754 C C . TYR A 1 93 ? 5.201 2.743 -18.990 1.00 93.69 93 TYR A C 1
ATOM 756 O O . TYR A 1 93 ? 4.016 2.981 -19.230 1.00 93.69 93 TYR A O 1
ATOM 764 N N . ALA A 1 94 ? 6.081 3.696 -18.677 1.00 92.81 94 ALA A N 1
ATOM 765 C CA . ALA A 1 94 ? 5.732 5.097 -18.494 1.00 92.81 94 ALA A CA 1
ATOM 766 C C . ALA A 1 94 ? 5.117 5.694 -19.768 1.00 92.81 94 ALA A C 1
ATOM 768 O O . ALA A 1 94 ? 4.049 6.280 -19.698 1.00 92.81 94 ALA A O 1
ATOM 769 N N . ARG A 1 95 ? 5.681 5.474 -20.966 1.00 91.56 95 ARG A N 1
ATOM 770 C CA . ARG A 1 95 ? 5.086 5.984 -22.223 1.00 91.56 95 ARG A CA 1
ATOM 771 C C . ARG A 1 95 ? 3.645 5.512 -22.429 1.00 91.56 95 ARG A C 1
ATOM 773 O O . ARG A 1 95 ? 2.859 6.229 -23.043 1.00 91.56 95 ARG A O 1
ATOM 780 N N . LYS A 1 96 ? 3.308 4.315 -21.941 1.00 90.38 96 LYS A N 1
ATOM 781 C CA . LYS A 1 96 ? 1.972 3.732 -22.071 1.00 90.38 96 LYS A CA 1
ATOM 782 C C . LYS A 1 96 ? 1.002 4.196 -20.981 1.00 90.38 96 LYS A C 1
ATOM 784 O O . LYS A 1 96 ? -0.142 4.481 -21.315 1.00 90.38 96 LYS A O 1
ATOM 789 N N . GLN A 1 97 ? 1.427 4.213 -19.717 1.00 92.31 97 GLN A N 1
ATOM 790 C CA . GLN A 1 97 ? 0.542 4.460 -18.566 1.00 92.31 97 GLN A CA 1
ATOM 791 C C . GLN A 1 97 ? 0.664 5.882 -17.996 1.00 92.31 97 GLN A C 1
ATOM 793 O O . GLN A 1 97 ? -0.335 6.468 -17.600 1.00 92.31 97 GLN A O 1
ATOM 798 N N . HIS A 1 98 ? 1.867 6.461 -18.030 1.00 92.56 98 HIS A N 1
ATOM 799 C CA . HIS A 1 98 ? 2.229 7.758 -17.441 1.00 92.56 98 HIS A CA 1
ATOM 800 C C . HIS A 1 98 ? 3.021 8.615 -18.449 1.00 92.56 98 HIS A C 1
ATOM 802 O O . HIS A 1 98 ? 4.235 8.808 -18.311 1.00 92.56 98 HIS A O 1
ATOM 808 N N . PRO A 1 99 ? 2.387 9.109 -19.533 1.00 91.75 99 PRO A N 1
ATOM 809 C CA . PRO A 1 99 ? 3.106 9.774 -20.625 1.00 91.75 99 PRO A CA 1
ATOM 810 C C . PRO A 1 99 ? 3.826 11.054 -20.173 1.00 91.75 99 PRO A C 1
ATOM 812 O O . PRO A 1 99 ? 4.859 11.415 -20.740 1.00 91.75 99 PRO A O 1
ATOM 815 N N . LYS A 1 100 ? 3.313 11.719 -19.129 1.00 91.56 100 LYS A N 1
ATOM 816 C CA . LYS A 1 100 ? 3.946 12.890 -18.510 1.00 91.56 100 LYS A CA 1
ATOM 817 C C . LYS A 1 100 ? 5.238 12.507 -17.792 1.00 91.56 100 LYS A C 1
ATOM 819 O O . LYS A 1 100 ? 6.258 13.147 -18.048 1.00 91.56 100 LYS A O 1
ATOM 824 N N . LEU A 1 101 ? 5.221 11.444 -16.980 1.00 92.81 101 LEU A N 1
ATOM 825 C CA . LEU A 1 101 ? 6.435 10.868 -16.406 1.00 92.81 101 LEU A CA 1
ATOM 826 C C . LEU A 1 101 ? 7.457 10.547 -17.491 1.00 92.81 101 LEU A C 1
ATOM 828 O O . LEU A 1 101 ? 8.591 10.994 -17.400 1.00 92.81 101 LEU A O 1
ATOM 832 N N . ALA A 1 102 ? 7.063 9.832 -18.547 1.00 91.69 102 ALA A N 1
ATOM 833 C CA . ALA A 1 102 ? 7.994 9.432 -19.602 1.00 91.69 102 ALA A CA 1
ATOM 834 C C . ALA A 1 102 ? 8.699 10.629 -20.255 1.00 91.69 102 ALA A C 1
ATOM 836 O O . ALA A 1 102 ? 9.919 10.616 -20.412 1.00 91.69 102 ALA A O 1
ATOM 837 N N . ALA A 1 103 ? 7.946 11.678 -20.600 1.00 90.00 103 ALA A N 1
ATOM 838 C CA . ALA A 1 103 ? 8.515 12.908 -21.146 1.00 90.00 103 ALA A CA 1
ATOM 839 C C . ALA A 1 103 ? 9.473 13.578 -20.150 1.00 90.00 103 ALA A C 1
ATOM 841 O O . ALA A 1 103 ? 10.556 14.024 -20.528 1.00 90.00 103 ALA A O 1
ATOM 842 N N . ARG A 1 104 ? 9.100 13.605 -18.868 1.00 92.56 104 ARG A N 1
ATOM 843 C CA . ARG A 1 104 ? 9.923 14.169 -17.800 1.00 92.56 104 ARG A CA 1
ATOM 844 C C . ARG A 1 104 ? 11.224 13.388 -17.596 1.00 92.56 104 ARG A C 1
ATOM 846 O O . ARG A 1 104 ? 12.274 14.011 -17.502 1.00 92.56 104 ARG A O 1
ATOM 853 N N . LEU A 1 105 ? 11.178 12.056 -17.571 1.00 91.88 105 LEU A N 1
ATOM 854 C CA . LEU A 1 105 ? 12.372 11.216 -17.440 1.00 91.88 105 LEU A CA 1
ATOM 855 C C . LEU A 1 105 ? 13.319 11.417 -18.633 1.00 91.88 105 LEU A C 1
ATOM 857 O O . LEU A 1 105 ? 14.520 11.562 -18.437 1.00 91.88 105 LEU A O 1
ATOM 861 N N . MET A 1 106 ? 12.781 11.506 -19.857 1.00 89.12 106 MET A N 1
ATOM 862 C CA . MET A 1 106 ? 13.578 11.768 -21.064 1.00 89.12 106 MET A CA 1
ATOM 863 C C . MET A 1 106 ? 14.310 13.114 -21.006 1.00 89.12 106 MET A C 1
ATOM 865 O O . MET A 1 106 ? 15.453 13.203 -21.439 1.00 89.12 106 MET A O 1
ATOM 869 N N . GLN A 1 107 ? 13.675 14.154 -20.457 1.00 90.75 107 GLN A N 1
ATOM 870 C CA . GLN A 1 107 ? 14.281 15.485 -20.322 1.00 90.75 107 GLN A CA 1
ATOM 871 C C . GLN A 1 107 ? 15.408 15.544 -19.285 1.00 90.75 107 GLN A C 1
ATOM 873 O O . GLN A 1 107 ? 16.265 16.420 -19.377 1.00 90.75 107 GLN A O 1
ATOM 878 N N . LEU A 1 108 ? 15.386 14.658 -18.288 1.00 90.19 108 LEU A N 1
ATOM 879 C CA . LEU A 1 108 ? 16.389 14.615 -17.222 1.00 90.19 108 LEU A CA 1
ATOM 880 C C . LEU A 1 108 ? 17.618 13.782 -17.600 1.00 90.19 108 LEU A C 1
ATOM 882 O O . LEU A 1 108 ? 18.670 13.929 -16.982 1.00 90.19 108 LEU A O 1
ATOM 886 N N . LEU A 1 109 ? 17.509 12.922 -18.615 1.00 87.75 109 LEU A N 1
ATOM 887 C CA . LEU A 1 109 ? 18.643 12.146 -19.097 1.00 87.75 109 LEU A CA 1
ATOM 888 C C . LEU A 1 109 ? 19.628 13.022 -19.891 1.00 87.75 109 LEU A C 1
ATOM 890 O O . LEU A 1 109 ? 19.215 13.887 -20.669 1.00 87.75 109 LEU A O 1
ATOM 894 N N . PRO A 1 110 ? 20.945 12.762 -19.784 1.00 88.12 110 PRO A N 1
ATOM 895 C CA . PRO A 1 110 ? 21.924 13.355 -20.683 1.00 88.12 110 PRO A CA 1
ATOM 896 C C . PRO A 1 110 ? 21.575 13.048 -22.141 1.00 88.12 110 PRO A C 1
ATOM 898 O O . PRO A 1 110 ? 21.200 11.924 -22.468 1.00 88.12 110 PRO A O 1
ATOM 901 N N . ARG A 1 111 ? 21.769 14.023 -23.037 1.00 86.19 111 ARG A N 1
ATOM 902 C CA . ARG A 1 111 ? 21.355 13.934 -24.449 1.00 86.19 111 ARG A CA 1
ATOM 903 C C . ARG A 1 111 ? 21.801 12.645 -25.153 1.00 86.19 111 ARG A C 1
ATOM 905 O O . ARG A 1 111 ? 20.998 12.016 -25.825 1.00 86.19 111 ARG A O 1
ATOM 912 N N . ARG A 1 112 ? 23.051 12.215 -24.940 1.00 87.50 112 ARG A N 1
ATOM 913 C CA . ARG A 1 112 ? 23.578 10.961 -25.513 1.00 87.50 112 ARG A CA 1
ATOM 914 C C . ARG A 1 112 ? 22.846 9.721 -24.994 1.00 87.50 112 ARG A C 1
ATOM 916 O O . ARG A 1 112 ? 22.551 8.821 -25.767 1.00 87.50 112 ARG A O 1
ATOM 923 N N . THR A 1 113 ? 22.546 9.681 -23.698 1.00 86.38 113 THR A N 1
ATOM 924 C CA . THR A 1 113 ? 21.816 8.577 -23.061 1.00 86.38 113 THR A CA 1
ATOM 925 C C . THR A 1 113 ? 20.357 8.551 -23.506 1.00 86.38 113 THR A C 1
ATOM 927 O O . THR A 1 113 ? 19.795 7.480 -23.695 1.00 86.38 113 THR A O 1
ATOM 930 N N . ALA A 1 114 ? 19.750 9.725 -23.692 1.00 87.06 114 ALA A N 1
ATOM 931 C CA . ALA A 1 114 ? 18.400 9.856 -24.222 1.00 87.06 114 ALA A CA 1
ATOM 932 C C . ALA A 1 114 ? 18.310 9.337 -25.668 1.00 87.06 114 ALA A C 1
ATOM 934 O O . ALA A 1 114 ? 17.430 8.536 -25.955 1.00 87.06 114 ALA A O 1
ATOM 935 N N . GLU A 1 115 ? 19.243 9.728 -26.542 1.00 88.00 115 GLU A N 1
ATOM 936 C CA . GLU A 1 115 ? 19.314 9.251 -27.934 1.00 88.00 115 GLU A CA 1
ATOM 937 C C . GLU A 1 115 ? 19.500 7.720 -27.991 1.00 88.00 115 GLU A C 1
ATOM 939 O O . GLU A 1 115 ? 18.720 7.031 -28.643 1.00 88.00 115 GLU A O 1
ATOM 944 N N . GLN A 1 116 ? 20.439 7.165 -27.211 1.00 88.00 116 GLN A N 1
ATOM 945 C CA . GLN A 1 116 ? 20.633 5.709 -27.105 1.00 88.00 116 GLN A CA 1
ATOM 946 C C . GLN A 1 116 ? 19.379 4.980 -26.614 1.00 88.00 116 GLN A C 1
ATOM 948 O O . GLN A 1 116 ? 19.010 3.936 -27.149 1.00 88.00 116 GLN A O 1
ATOM 953 N N . LEU A 1 117 ? 18.704 5.533 -25.607 1.00 87.25 117 LEU A N 1
ATOM 954 C CA . LEU A 1 117 ? 17.476 4.953 -25.086 1.00 87.25 117 LEU A CA 1
ATOM 955 C C . LEU A 1 117 ? 16.347 5.013 -26.121 1.00 87.25 117 LEU A C 1
ATOM 957 O O . LEU A 1 117 ? 15.564 4.075 -26.207 1.00 87.25 117 LEU A O 1
ATOM 961 N N . GLU A 1 118 ? 16.241 6.075 -26.921 1.00 87.62 118 GLU A N 1
ATOM 962 C CA . GLU A 1 118 ? 15.255 6.143 -28.005 1.00 87.62 118 GLU A CA 1
ATOM 963 C C . GLU A 1 118 ? 15.508 5.096 -29.087 1.00 87.62 118 GLU A C 1
ATOM 965 O O . GLU A 1 118 ? 14.555 4.429 -29.504 1.00 87.62 118 GLU A O 1
ATOM 970 N N . ASP A 1 119 ? 16.769 4.888 -29.465 1.00 86.75 119 ASP A N 1
ATOM 971 C CA . ASP A 1 119 ? 17.165 3.830 -30.393 1.00 86.75 119 ASP A CA 1
ATOM 972 C C . ASP A 1 119 ? 16.824 2.442 -29.821 1.00 86.75 119 ASP A C 1
ATOM 974 O O . ASP A 1 119 ? 16.178 1.624 -30.482 1.00 86.75 119 ASP A O 1
ATOM 978 N N . GLU A 1 120 ? 17.157 2.181 -28.554 1.00 86.12 120 GLU A N 1
ATOM 979 C CA . GLU A 1 120 ? 16.804 0.934 -27.865 1.00 86.12 120 GLU A CA 1
ATOM 980 C C . GLU A 1 120 ? 15.287 0.738 -27.755 1.00 86.12 120 GLU A C 1
ATOM 982 O O . GLU A 1 120 ? 14.779 -0.375 -27.923 1.00 86.12 120 GLU A O 1
ATOM 987 N N . LEU A 1 121 ? 14.527 1.803 -27.499 1.00 86.00 121 LEU A N 1
ATOM 988 C CA . LEU A 1 121 ? 13.066 1.771 -27.431 1.00 86.00 121 LEU A CA 1
ATOM 989 C C . LEU A 1 121 ? 12.437 1.463 -28.795 1.00 86.00 121 LEU A C 1
ATOM 991 O O . LEU A 1 121 ? 11.438 0.737 -28.832 1.00 86.00 121 LEU A O 1
ATOM 995 N N . ALA A 1 122 ? 13.008 1.996 -29.879 1.00 84.31 122 ALA A N 1
ATOM 996 C CA . ALA A 1 122 ? 12.570 1.758 -31.252 1.00 84.31 122 ALA A CA 1
ATOM 997 C C . ALA A 1 122 ? 12.893 0.332 -31.724 1.00 84.31 122 ALA A C 1
ATOM 999 O O . ALA A 1 122 ? 12.074 -0.292 -32.400 1.00 84.31 122 ALA A O 1
ATOM 1000 N N . MET A 1 123 ? 14.052 -0.199 -31.328 1.00 81.56 123 MET A N 1
ATOM 1001 C CA . MET A 1 123 ? 14.514 -1.539 -31.708 1.00 81.56 123 MET A CA 1
ATOM 1002 C C . MET A 1 123 ? 13.919 -2.653 -30.842 1.00 81.56 123 MET A C 1
ATOM 1004 O O . MET A 1 123 ? 13.791 -3.796 -31.286 1.00 81.56 123 MET A O 1
ATOM 1008 N N . SER A 1 124 ? 13.547 -2.355 -29.597 1.00 77.81 124 SER A N 1
ATOM 1009 C CA . SER A 1 124 ? 12.965 -3.356 -28.706 1.00 77.81 124 SER A CA 1
ATOM 1010 C C . SER A 1 124 ? 11.501 -3.644 -29.065 1.00 77.81 124 SER A C 1
ATOM 1012 O O . SER A 1 124 ? 10.697 -2.745 -29.317 1.00 77.81 124 SER A O 1
ATOM 1014 N N . GLY A 1 125 ? 11.119 -4.922 -29.039 1.00 76.81 125 GLY A N 1
ATOM 1015 C CA . GLY A 1 125 ? 9.738 -5.365 -29.248 1.00 76.81 125 GLY A CA 1
ATOM 1016 C C . GLY A 1 125 ? 8.830 -5.146 -28.029 1.00 76.81 125 GLY A C 1
ATOM 1017 O O . GLY A 1 125 ? 9.073 -4.292 -27.170 1.00 76.81 125 GLY A O 1
ATOM 1018 N N . ALA A 1 126 ? 7.755 -5.932 -27.938 1.00 79.69 126 ALA A N 1
ATOM 1019 C CA . ALA A 1 126 ? 6.905 -5.952 -26.751 1.00 79.69 126 ALA A CA 1
ATOM 1020 C C . ALA A 1 126 ? 7.692 -6.467 -25.533 1.00 79.69 126 ALA A C 1
ATOM 1022 O O . ALA A 1 126 ? 8.331 -7.516 -25.608 1.00 79.69 126 ALA A O 1
ATOM 1023 N N . ILE A 1 127 ? 7.626 -5.745 -24.411 1.00 84.25 127 ILE A N 1
ATOM 1024 C CA . ILE A 1 127 ? 8.296 -6.141 -23.167 1.00 84.25 127 ILE A CA 1
ATOM 1025 C C . ILE A 1 127 ? 7.364 -7.048 -22.351 1.00 84.25 127 ILE A C 1
ATOM 1027 O O . ILE A 1 127 ? 6.210 -6.673 -22.114 1.00 84.25 127 ILE A O 1
ATOM 1031 N N . PRO A 1 128 ? 7.829 -8.230 -21.904 1.00 86.56 128 PRO A N 1
ATOM 1032 C CA . PRO A 1 128 ? 7.071 -9.093 -21.008 1.00 86.56 128 PRO A CA 1
ATOM 1033 C C . PRO A 1 128 ? 6.663 -8.377 -19.715 1.00 86.56 128 PRO A C 1
ATOM 1035 O O . PRO A 1 128 ? 7.472 -7.704 -19.083 1.00 86.56 128 PRO A O 1
ATOM 1038 N N . VAL A 1 129 ? 5.431 -8.609 -19.254 1.00 86.56 129 VAL A N 1
ATOM 1039 C CA . VAL A 1 129 ? 4.884 -8.016 -18.013 1.00 86.56 129 VAL A CA 1
ATOM 1040 C C . VAL A 1 129 ? 5.787 -8.267 -16.798 1.00 86.56 129 VAL A C 1
ATOM 1042 O O . VAL A 1 129 ? 5.921 -7.406 -15.938 1.00 86.56 129 VAL A O 1
ATOM 1045 N N . GLN A 1 130 ? 6.464 -9.416 -16.745 1.00 88.50 130 GLN A N 1
ATOM 1046 C CA . GLN A 1 130 ? 7.403 -9.733 -15.668 1.00 88.50 130 GLN A CA 1
ATOM 1047 C C . GLN A 1 130 ? 8.639 -8.822 -15.665 1.00 88.50 130 GLN A C 1
ATOM 1049 O O . GLN A 1 130 ? 9.084 -8.425 -14.597 1.00 88.50 130 GLN A O 1
ATOM 1054 N N . GLN A 1 131 ? 9.172 -8.457 -16.834 1.00 89.88 131 GLN A N 1
ATOM 1055 C CA . GLN A 1 131 ? 10.300 -7.522 -16.915 1.00 89.88 131 GLN A CA 1
ATOM 1056 C C . GLN A 1 131 ? 9.880 -6.113 -16.489 1.00 89.88 131 GLN A C 1
ATOM 1058 O O . GLN A 1 131 ? 10.653 -5.412 -15.850 1.00 89.88 131 GLN A O 1
ATOM 1063 N N . VAL A 1 132 ? 8.633 -5.724 -16.777 1.00 92.75 132 VAL A N 1
ATOM 1064 C CA . VAL A 1 132 ? 8.058 -4.472 -16.267 1.00 92.75 132 VAL A CA 1
ATOM 1065 C C . VAL A 1 132 ? 7.934 -4.504 -14.742 1.00 92.75 132 VAL A C 1
ATOM 1067 O O . VAL A 1 132 ? 8.322 -3.544 -14.089 1.00 92.75 132 VAL A O 1
ATOM 1070 N N . ALA A 1 133 ? 7.435 -5.604 -14.167 1.00 91.75 133 ALA A N 1
ATOM 1071 C CA . ALA A 1 133 ? 7.336 -5.752 -12.715 1.00 91.75 133 ALA A CA 1
ATOM 1072 C C . ALA A 1 133 ? 8.712 -5.647 -12.040 1.00 91.75 133 ALA A C 1
ATOM 1074 O O . ALA A 1 133 ? 8.860 -4.864 -11.111 1.00 91.75 133 ALA A O 1
ATOM 1075 N N . LEU A 1 134 ? 9.721 -6.359 -12.554 1.00 92.56 134 LEU A N 1
ATOM 1076 C CA . LEU A 1 134 ? 11.092 -6.302 -12.032 1.00 92.56 134 LEU A CA 1
ATOM 1077 C C . LEU A 1 134 ? 11.694 -4.896 -12.139 1.00 92.56 134 LEU A C 1
ATOM 1079 O O . LEU A 1 134 ? 12.307 -4.416 -11.191 1.00 92.56 134 LEU A O 1
ATOM 1083 N N . ALA A 1 135 ? 11.473 -4.213 -13.265 1.00 94.06 135 ALA A N 1
ATOM 1084 C CA . ALA A 1 135 ? 11.927 -2.840 -13.448 1.00 94.06 135 ALA A CA 1
ATOM 1085 C C . ALA A 1 135 ? 11.295 -1.889 -12.418 1.00 94.06 135 ALA A C 1
ATOM 1087 O O . ALA A 1 135 ? 11.999 -1.067 -11.831 1.00 94.06 135 ALA A O 1
ATOM 1088 N N . LEU A 1 136 ? 9.990 -2.015 -12.159 1.00 94.38 136 LEU A N 1
ATOM 1089 C CA . LEU A 1 136 ? 9.314 -1.216 -11.137 1.00 94.38 136 LEU A CA 1
ATOM 1090 C C . LEU A 1 136 ? 9.791 -1.579 -9.722 1.00 94.38 136 LEU A C 1
ATOM 1092 O O . LEU A 1 136 ? 10.059 -0.685 -8.930 1.00 94.38 136 LEU A O 1
ATOM 1096 N N . GLU A 1 137 ? 9.966 -2.862 -9.400 1.00 93.81 137 GLU A N 1
ATOM 1097 C CA . GLU A 1 137 ? 10.489 -3.305 -8.096 1.00 93.81 137 GLU A CA 1
ATOM 1098 C C . GLU A 1 137 ? 11.899 -2.781 -7.822 1.00 93.81 137 GLU A C 1
ATOM 1100 O O . GLU A 1 137 ? 12.187 -2.374 -6.698 1.00 93.81 137 GLU A O 1
ATOM 1105 N N . ALA A 1 138 ? 12.752 -2.717 -8.847 1.00 93.62 138 ALA A N 1
ATOM 1106 C CA . ALA A 1 138 ? 14.103 -2.175 -8.736 1.00 93.62 138 ALA A CA 1
ATOM 1107 C C . ALA A 1 138 ? 14.132 -0.681 -8.354 1.00 93.62 138 ALA A C 1
ATOM 1109 O O . ALA A 1 138 ? 15.146 -0.205 -7.847 1.00 93.62 138 ALA A O 1
ATOM 1110 N N . LEU A 1 139 ? 13.029 0.059 -8.539 1.00 93.12 139 LEU A N 1
ATOM 1111 C CA . LEU A 1 139 ? 12.914 1.442 -8.062 1.00 93.12 139 LEU A CA 1
ATOM 1112 C C . LEU A 1 139 ? 12.743 1.523 -6.545 1.00 93.12 139 LEU A C 1
ATOM 1114 O O . LEU A 1 139 ? 13.158 2.510 -5.944 1.00 93.12 139 LEU A O 1
ATOM 1118 N N . HIS A 1 140 ? 12.134 0.512 -5.919 1.00 93.31 140 HIS A N 1
ATOM 1119 C CA . HIS A 1 140 ? 11.807 0.537 -4.492 1.00 93.31 140 HIS A CA 1
ATOM 1120 C C . HIS A 1 140 ? 13.019 0.793 -3.584 1.00 93.31 140 HIS A C 1
ATOM 1122 O O . HIS A 1 140 ? 12.935 1.732 -2.795 1.00 93.31 140 HIS A O 1
ATOM 1128 N N . PRO A 1 141 ? 14.157 0.074 -3.690 1.00 92.06 141 PRO A N 1
ATOM 1129 C CA . PRO A 1 141 ? 15.309 0.335 -2.825 1.00 92.06 141 PRO A CA 1
ATOM 1130 C C . PRO A 1 141 ? 15.916 1.729 -3.038 1.00 92.06 141 PRO A C 1
ATOM 1132 O O . PRO A 1 141 ? 16.329 2.362 -2.069 1.00 92.06 141 PRO A O 1
ATOM 1135 N N . LEU A 1 142 ? 15.927 2.235 -4.277 1.00 92.12 142 LEU A N 1
ATOM 1136 C CA . LEU A 1 142 ? 16.431 3.577 -4.588 1.00 92.12 142 LEU A CA 1
ATOM 1137 C C . LEU A 1 142 ? 15.522 4.658 -3.992 1.00 92.12 142 LEU A C 1
ATOM 1139 O O . LEU A 1 142 ? 15.988 5.587 -3.338 1.00 92.12 142 LEU A O 1
ATOM 1143 N N . LEU A 1 143 ? 14.207 4.500 -4.153 1.00 91.62 143 LEU A N 1
ATOM 1144 C CA . LEU A 1 143 ? 13.213 5.384 -3.552 1.00 91.62 143 LEU A CA 1
ATOM 1145 C C . LEU A 1 143 ? 13.253 5.315 -2.023 1.00 91.62 143 LEU A C 1
ATOM 1147 O O . LEU A 1 143 ? 13.131 6.345 -1.367 1.00 91.62 143 LEU A O 1
ATOM 1151 N N . ALA A 1 144 ? 13.455 4.130 -1.445 1.00 89.31 144 ALA A N 1
ATOM 1152 C CA . ALA A 1 144 ? 13.553 3.944 -0.002 1.00 89.31 144 ALA A CA 1
ATOM 1153 C C . ALA A 1 144 ? 14.808 4.616 0.571 1.00 89.31 144 ALA A C 1
ATOM 1155 O O . ALA A 1 144 ? 14.745 5.181 1.659 1.00 89.31 144 ALA A O 1
ATOM 1156 N N . ALA A 1 145 ? 15.926 4.616 -0.163 1.00 88.88 145 A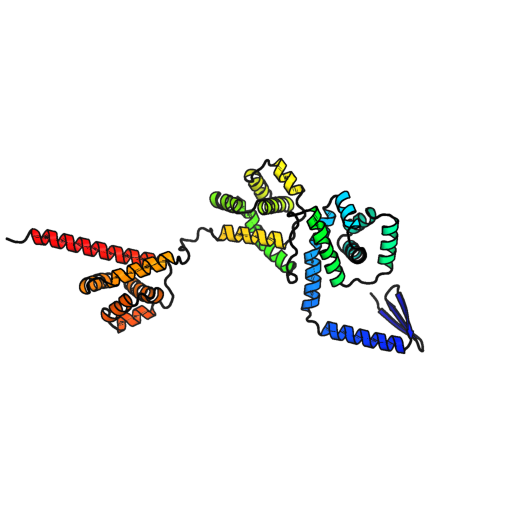LA A N 1
ATOM 1157 C CA . ALA A 1 145 ? 17.137 5.330 0.239 1.00 88.88 145 ALA A CA 1
ATOM 1158 C C . ALA A 1 145 ? 16.920 6.854 0.306 1.00 88.88 145 ALA A C 1
ATOM 1160 O O . ALA A 1 145 ? 17.449 7.507 1.201 1.00 88.88 145 ALA A O 1
ATOM 1161 N N . GLN A 1 146 ? 16.104 7.406 -0.598 1.00 87.25 146 GLN A N 1
ATOM 1162 C CA . GLN A 1 146 ? 15.815 8.844 -0.664 1.00 87.25 146 GLN A CA 1
ATOM 1163 C C . GLN A 1 146 ? 14.691 9.282 0.290 1.00 87.25 146 GLN A C 1
ATOM 1165 O O . GLN A 1 146 ? 14.745 10.358 0.882 1.00 87.25 146 GLN A O 1
ATOM 1170 N N . LEU A 1 147 ? 13.650 8.459 0.443 1.00 85.00 147 LEU A N 1
ATOM 1171 C CA . LEU A 1 147 ? 12.423 8.804 1.173 1.00 85.00 147 LEU A CA 1
ATOM 1172 C C . LEU A 1 147 ? 12.352 8.186 2.577 1.00 85.00 147 LEU A C 1
ATOM 1174 O O . LEU A 1 147 ? 11.504 8.578 3.385 1.00 85.00 147 LEU A O 1
ATOM 1178 N N . GLY A 1 148 ? 13.236 7.237 2.890 1.00 83.56 148 GLY A N 1
ATOM 1179 C CA . GLY A 1 148 ? 13.301 6.554 4.177 1.00 83.56 148 GLY A CA 1
ATOM 1180 C C . GLY A 1 148 ? 11.984 5.870 4.542 1.00 83.56 148 GLY A C 1
ATOM 1181 O O . GLY A 1 148 ? 11.361 5.183 3.735 1.00 83.56 148 GLY A O 1
ATOM 1182 N N . THR A 1 149 ? 11.528 6.097 5.774 1.00 74.50 149 THR A N 1
ATOM 1183 C CA . THR A 1 149 ? 10.298 5.507 6.329 1.00 74.50 149 THR A CA 1
ATOM 1184 C C . THR A 1 149 ? 9.006 6.062 5.732 1.00 74.50 149 THR A C 1
ATOM 1186 O O . THR A 1 149 ? 7.933 5.569 6.063 1.00 74.50 149 THR A O 1
ATOM 1189 N N . LYS A 1 150 ? 9.076 7.076 4.860 1.00 80.44 150 LYS A N 1
ATOM 1190 C CA . LYS A 1 150 ? 7.894 7.644 4.195 1.00 80.44 150 LYS A CA 1
ATOM 1191 C C . LYS A 1 150 ? 7.399 6.794 3.026 1.00 80.44 150 LYS A C 1
ATOM 1193 O O . LYS A 1 150 ? 6.273 6.991 2.571 1.00 80.44 150 LYS A O 1
ATOM 1198 N N . LEU A 1 151 ? 8.246 5.901 2.509 1.00 88.88 151 LEU A N 1
ATOM 1199 C CA . LEU A 1 151 ? 7.897 5.013 1.411 1.00 88.88 151 LEU A CA 1
ATOM 1200 C C . LEU A 1 151 ? 7.226 3.747 1.951 1.00 88.88 151 LEU A C 1
ATOM 1202 O O . LEU A 1 151 ? 7.762 3.067 2.825 1.00 88.88 151 LEU A O 1
ATOM 1206 N N . ALA A 1 152 ? 6.072 3.402 1.386 1.00 88.62 152 ALA A N 1
ATOM 1207 C CA . ALA A 1 152 ? 5.381 2.168 1.723 1.00 88.62 152 ALA A CA 1
ATOM 1208 C C . ALA A 1 152 ? 6.208 0.920 1.363 1.00 88.62 152 ALA A C 1
ATOM 1210 O O . ALA A 1 152 ? 6.927 0.879 0.358 1.00 88.62 152 ALA A O 1
ATOM 1211 N N . ALA A 1 153 ? 6.065 -0.134 2.168 1.00 88.69 153 ALA A N 1
ATOM 1212 C CA . ALA A 1 153 ? 6.592 -1.450 1.829 1.00 88.69 153 ALA A CA 1
ATOM 1213 C C . ALA A 1 153 ? 5.870 -2.028 0.600 1.00 88.69 153 ALA A C 1
ATOM 1215 O O . ALA A 1 153 ? 4.692 -1.740 0.355 1.00 88.69 153 ALA A O 1
ATOM 1216 N N . LEU A 1 154 ? 6.577 -2.867 -0.160 1.00 89.19 154 LEU A N 1
ATOM 1217 C CA . LEU A 1 154 ? 5.984 -3.577 -1.290 1.00 89.19 154 LEU A CA 1
ATOM 1218 C C . LEU A 1 154 ? 4.863 -4.513 -0.805 1.00 89.19 154 LEU A C 1
ATOM 1220 O O . LEU A 1 154 ? 5.021 -5.159 0.232 1.00 89.19 154 LEU A O 1
ATOM 1224 N N . PRO A 1 155 ? 3.749 -4.617 -1.549 1.00 88.06 155 PRO A N 1
ATOM 1225 C CA . PRO A 1 155 ? 2.644 -5.485 -1.172 1.00 88.06 155 PRO A CA 1
ATOM 1226 C C . PRO A 1 155 ? 2.998 -6.952 -1.418 1.00 88.06 155 PRO A C 1
ATOM 1228 O O . PRO A 1 155 ? 3.955 -7.266 -2.136 1.00 88.06 155 PRO A O 1
ATOM 1231 N N . ASP A 1 156 ? 2.170 -7.858 -0.906 1.00 83.06 156 ASP A N 1
ATOM 1232 C CA . ASP A 1 156 ? 2.258 -9.273 -1.256 1.00 83.06 156 ASP A CA 1
ATOM 1233 C C . ASP A 1 156 ? 2.073 -9.484 -2.765 1.00 83.06 156 ASP A C 1
ATOM 1235 O O . ASP A 1 156 ? 1.280 -8.812 -3.431 1.00 83.06 156 ASP A O 1
ATOM 1239 N N . ALA A 1 157 ? 2.797 -10.455 -3.328 1.00 76.31 157 ALA A N 1
ATOM 1240 C CA . ALA A 1 157 ? 2.767 -10.737 -4.765 1.00 76.31 157 ALA A CA 1
ATOM 1241 C C . ALA A 1 157 ? 1.373 -11.144 -5.281 1.00 76.31 157 ALA A C 1
ATOM 1243 O O . ALA A 1 157 ? 1.076 -10.951 -6.458 1.00 76.31 157 ALA A O 1
ATOM 1244 N N . ASN A 1 158 ? 0.521 -11.670 -4.397 1.00 78.88 158 ASN A N 1
ATOM 1245 C CA . ASN A 1 158 ? -0.813 -12.176 -4.719 1.00 78.88 158 ASN A CA 1
ATOM 1246 C C . ASN A 1 158 ? -1.939 -11.182 -4.404 1.00 78.88 158 ASN A C 1
ATOM 1248 O O . ASN A 1 158 ? -3.109 -11.547 -4.502 1.00 78.88 158 ASN A O 1
ATOM 1252 N N . LEU A 1 159 ? -1.612 -9.952 -3.996 1.00 84.25 159 LEU A N 1
ATOM 1253 C CA . LEU A 1 159 ? -2.622 -8.953 -3.677 1.00 84.25 159 LEU A CA 1
ATOM 1254 C C . LEU A 1 159 ? -3.419 -8.581 -4.937 1.00 84.25 159 LEU A C 1
ATOM 1256 O O . LEU A 1 159 ? -2.841 -8.201 -5.957 1.00 84.25 159 LEU A O 1
ATOM 1260 N N . ASP A 1 160 ? -4.746 -8.649 -4.860 1.00 86.19 160 ASP A N 1
ATOM 1261 C CA . ASP A 1 160 ? -5.619 -8.184 -5.935 1.00 86.19 160 ASP A CA 1
ATOM 1262 C C . ASP A 1 160 ? -5.891 -6.670 -5.776 1.00 86.19 160 ASP A C 1
ATOM 1264 O O . ASP A 1 160 ? -6.508 -6.257 -4.782 1.00 86.19 160 ASP A O 1
ATOM 1268 N N 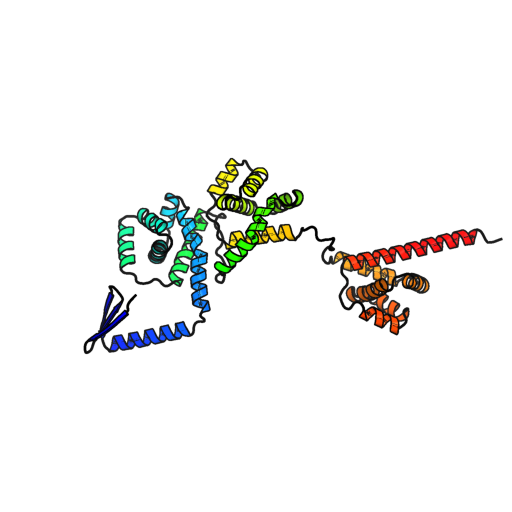. PRO A 1 161 ? -5.444 -5.822 -6.725 1.00 85.56 161 PRO A N 1
ATOM 1269 C CA . PRO A 1 161 ? -5.631 -4.373 -6.653 1.00 85.56 161 PRO A CA 1
ATOM 1270 C C . PRO A 1 161 ? -7.107 -3.965 -6.669 1.00 85.56 161 PRO A C 1
ATOM 1272 O O . PRO A 1 161 ? -7.480 -3.002 -5.999 1.00 85.56 161 PRO A O 1
ATOM 1275 N N . GLU A 1 162 ? -7.958 -4.678 -7.409 1.00 85.94 162 GLU A N 1
ATOM 1276 C CA . GLU A 1 162 ? -9.374 -4.326 -7.541 1.00 85.94 162 GLU A CA 1
ATOM 1277 C C . GLU A 1 162 ? -10.136 -4.670 -6.263 1.00 85.94 162 GLU A C 1
ATOM 1279 O O . GLU A 1 162 ? -10.889 -3.841 -5.752 1.00 85.94 162 GLU A O 1
ATOM 1284 N N . GLN A 1 163 ? -9.866 -5.838 -5.673 1.00 86.94 163 GLN A N 1
ATOM 1285 C CA . GLN A 1 163 ? -10.426 -6.193 -4.364 1.00 86.94 163 GLN A CA 1
ATOM 1286 C C . GLN A 1 163 ? -9.962 -5.221 -3.276 1.00 86.94 163 GLN A C 1
ATOM 1288 O O . GLN A 1 163 ? -10.763 -4.795 -2.447 1.00 86.94 163 GLN A O 1
ATOM 1293 N N . THR A 1 164 ? -8.688 -4.817 -3.306 1.00 88.06 164 THR A N 1
ATOM 1294 C CA . THR A 1 164 ? -8.133 -3.836 -2.359 1.00 88.06 164 THR A CA 1
ATOM 1295 C C . THR A 1 164 ? -8.857 -2.495 -2.467 1.00 88.06 164 THR A C 1
ATOM 1297 O O . THR A 1 164 ? -9.263 -1.925 -1.454 1.00 88.06 164 THR A O 1
ATOM 1300 N N . ARG A 1 165 ? -9.075 -2.001 -3.693 1.00 87.25 165 ARG A N 1
ATOM 1301 C CA . ARG A 1 165 ? -9.824 -0.761 -3.946 1.00 87.25 165 ARG A CA 1
ATOM 1302 C C . ARG A 1 165 ? -11.276 -0.867 -3.489 1.00 87.25 165 ARG A C 1
ATOM 1304 O O . ARG A 1 165 ? -11.763 0.040 -2.822 1.00 87.25 165 ARG A O 1
ATOM 1311 N N . GLN A 1 166 ? -11.957 -1.968 -3.799 1.00 87.75 166 GLN A N 1
ATOM 1312 C CA . GLN A 1 166 ? -13.339 -2.193 -3.366 1.00 87.75 166 GLN A CA 1
ATOM 1313 C C . GLN A 1 166 ? -13.462 -2.245 -1.841 1.00 87.75 166 GLN A C 1
ATOM 1315 O O . GLN A 1 166 ? -14.346 -1.604 -1.278 1.00 87.75 166 GLN A O 1
ATOM 1320 N N . ALA A 1 167 ? -12.556 -2.952 -1.163 1.00 87.88 167 ALA A N 1
ATOM 1321 C CA . ALA A 1 167 ? -12.520 -2.996 0.295 1.00 87.88 167 ALA A CA 1
ATOM 1322 C C . ALA A 1 167 ? -12.251 -1.606 0.895 1.00 87.88 167 ALA A C 1
ATOM 1324 O O . ALA A 1 167 ? -12.892 -1.220 1.869 1.00 87.88 167 ALA A O 1
ATOM 1325 N N . LEU A 1 168 ? -11.355 -0.817 0.294 1.00 89.31 168 LEU A N 1
ATOM 1326 C CA . LEU A 1 168 ? -11.076 0.546 0.746 1.00 89.31 168 LEU A CA 1
ATOM 1327 C C . LEU A 1 168 ? -12.317 1.447 0.631 1.00 89.31 168 LEU A C 1
ATOM 1329 O O . LEU A 1 168 ? -12.644 2.149 1.588 1.00 89.31 168 LEU A O 1
ATOM 1333 N N . LEU A 1 169 ? -13.055 1.363 -0.482 1.00 87.62 169 LEU A N 1
ATOM 1334 C CA . LEU A 1 169 ? -14.311 2.099 -0.674 1.00 87.62 169 LEU A CA 1
ATOM 1335 C C . LEU A 1 169 ? -15.347 1.766 0.408 1.00 87.62 169 LEU A C 1
ATOM 1337 O O . LEU A 1 169 ? -16.011 2.670 0.908 1.00 87.62 169 LEU A O 1
ATOM 1341 N N . GLN A 1 170 ? -15.444 0.502 0.829 1.00 87.88 170 GLN A N 1
ATOM 1342 C CA . GLN A 1 170 ? -16.339 0.092 1.921 1.00 87.88 170 GLN A CA 1
ATOM 1343 C C . GLN A 1 170 ? -15.963 0.718 3.272 1.00 87.88 170 GLN A C 1
ATOM 1345 O O . GLN A 1 170 ? -16.808 0.839 4.155 1.00 87.88 170 GLN A O 1
ATOM 1350 N N . HIS A 1 171 ? -14.703 1.119 3.452 1.00 86.62 171 HIS A N 1
ATOM 1351 C CA . HIS A 1 171 ? -14.238 1.772 4.671 1.00 86.62 171 HIS A CA 1
ATOM 1352 C C . HIS A 1 171 ? -14.217 3.305 4.586 1.00 86.62 171 HIS A C 1
ATOM 1354 O O . HIS A 1 171 ? -14.024 3.950 5.616 1.00 86.62 171 HIS A O 1
ATOM 1360 N N . HIS A 1 172 ? -14.445 3.909 3.414 1.00 87.88 172 HIS A N 1
ATOM 1361 C CA . HIS A 1 172 ? -14.448 5.369 3.260 1.00 87.88 172 HIS A CA 1
ATOM 1362 C C . HIS A 1 172 ? -15.478 6.054 4.161 1.00 87.88 172 HIS A C 1
ATOM 1364 O O . HIS A 1 172 ? -15.153 7.052 4.800 1.00 87.88 172 HIS A O 1
ATOM 1370 N N . GLU A 1 173 ? -16.690 5.504 4.263 1.00 84.94 173 GLU A N 1
ATOM 1371 C CA . GLU A 1 173 ? -17.738 6.060 5.129 1.00 84.94 173 GLU A CA 1
ATOM 1372 C C . GLU A 1 173 ? -17.312 6.061 6.601 1.00 84.94 173 GLU A C 1
ATOM 1374 O O . GLU A 1 173 ? -17.514 7.043 7.310 1.00 84.94 173 GLU A O 1
ATOM 1379 N N . LEU A 1 174 ? -16.644 4.992 7.047 1.00 85.44 174 LEU A N 1
ATOM 1380 C CA . LEU A 1 174 ? -16.125 4.884 8.409 1.00 85.44 174 LEU A CA 1
ATOM 1381 C C . LEU A 1 174 ? -15.034 5.925 8.682 1.00 85.44 174 LEU A C 1
ATOM 1383 O O . LEU A 1 174 ? -15.035 6.544 9.744 1.00 85.44 174 LEU A O 1
ATOM 1387 N N . LEU A 1 175 ? -14.126 6.141 7.725 1.00 87.62 175 LEU A N 1
ATOM 1388 C CA . LEU A 1 175 ? -13.074 7.152 7.839 1.00 87.62 175 LEU A CA 1
ATOM 1389 C C . LEU A 1 175 ? -13.656 8.570 7.893 1.00 87.62 175 LEU A C 1
ATOM 1391 O O . LEU A 1 175 ? -13.259 9.362 8.745 1.00 87.62 175 LEU A O 1
ATOM 1395 N N . GLN A 1 176 ? -14.628 8.875 7.031 1.00 88.44 176 GLN A N 1
ATOM 1396 C CA . GLN A 1 176 ? -15.310 10.172 7.014 1.00 88.44 176 GLN A CA 1
ATOM 1397 C C . GLN A 1 176 ? -16.130 10.422 8.282 1.00 88.44 176 GLN A C 1
ATOM 1399 O O . GLN A 1 176 ? -16.209 11.558 8.740 1.00 88.44 176 GLN A O 1
ATOM 1404 N N . ALA A 1 177 ? -16.716 9.373 8.863 1.00 86.06 177 ALA A N 1
ATOM 1405 C CA . ALA A 1 177 ? -17.537 9.462 10.066 1.00 86.06 177 ALA A CA 1
ATOM 1406 C C . ALA A 1 177 ? -16.727 9.567 11.370 1.00 86.06 177 ALA A C 1
ATOM 1408 O O . ALA A 1 177 ? -17.320 9.785 12.427 1.00 86.06 177 ALA A O 1
ATOM 1409 N N . LEU A 1 178 ? -15.391 9.455 11.334 1.00 86.75 178 LEU A N 1
ATOM 1410 C CA . LEU A 1 178 ? -14.537 9.572 12.526 1.00 86.75 178 LEU A CA 1
ATOM 1411 C C . LEU A 1 178 ? -14.798 10.826 13.381 1.00 86.75 178 LEU A C 1
ATOM 1413 O O . LEU A 1 178 ? -14.892 10.678 14.602 1.00 86.75 178 LEU A O 1
ATOM 1417 N N . PRO A 1 179 ? -14.957 12.038 12.810 1.00 87.19 179 PRO A N 1
ATOM 1418 C CA . PRO A 1 179 ? -15.255 13.243 13.583 1.00 87.19 179 PRO A CA 1
ATOM 1419 C C . PRO A 1 179 ? -16.652 13.216 14.213 1.00 87.19 179 PRO A C 1
ATOM 1421 O O . PRO A 1 179 ? -16.883 13.890 15.212 1.00 87.19 179 PRO A O 1
ATOM 1424 N N . SER A 1 180 ? -17.580 12.452 13.628 1.00 85.62 180 SER A N 1
ATOM 1425 C CA . SER A 1 180 ? -18.966 12.307 14.085 1.00 85.62 180 SER A CA 1
ATOM 1426 C C . SER A 1 180 ? -19.128 11.267 15.198 1.00 85.62 180 SER A C 1
ATOM 1428 O O . SER A 1 180 ? -20.191 11.191 15.814 1.00 85.62 180 SER A O 1
ATOM 1430 N N . LEU A 1 181 ? -18.095 10.464 15.477 1.00 84.62 181 LEU A N 1
ATOM 1431 C CA . LEU A 1 181 ? -18.085 9.555 16.621 1.00 84.62 181 LEU A CA 1
ATOM 1432 C C . LEU A 1 181 ? -18.020 10.338 17.945 1.00 84.62 181 LEU A C 1
ATOM 1434 O O . LEU A 1 181 ? -17.482 11.449 17.977 1.00 84.62 181 LEU A O 1
ATOM 1438 N N . PRO A 1 182 ? -18.489 9.751 19.068 1.00 84.62 182 PRO A N 1
ATOM 1439 C CA . PRO A 1 182 ? -18.350 10.362 20.386 1.00 84.62 182 PRO A CA 1
ATOM 1440 C C . PRO A 1 182 ? -16.910 10.815 20.635 1.00 84.62 182 PRO A C 1
ATOM 1442 O O . PRO A 1 182 ? -15.975 10.051 20.392 1.00 84.62 182 PRO A O 1
ATOM 1445 N N . GLU A 1 183 ? -16.728 12.035 21.142 1.00 83.12 183 GLU A N 1
ATOM 1446 C CA . GLU A 1 183 ? -15.412 12.680 21.231 1.00 83.12 183 GLU A CA 1
ATOM 1447 C C . GLU A 1 183 ? -14.364 11.824 21.963 1.00 83.12 183 GLU A C 1
ATOM 1449 O O . GLU A 1 183 ? -13.222 11.710 21.522 1.00 83.12 183 GLU A O 1
ATOM 1454 N N . ALA A 1 184 ? -14.766 11.132 23.031 1.00 80.94 184 ALA A N 1
ATOM 1455 C CA . ALA A 1 184 ? -13.883 10.232 23.771 1.00 80.94 184 ALA A CA 1
ATOM 1456 C C . ALA A 1 184 ? -13.384 9.036 22.931 1.00 80.94 184 ALA A C 1
ATOM 1458 O O . ALA A 1 184 ? -12.293 8.516 23.175 1.00 80.94 184 ALA A O 1
ATOM 1459 N N . ASN A 1 185 ? -14.176 8.583 21.957 1.00 82.81 185 ASN A N 1
ATOM 1460 C CA . ASN A 1 185 ? -13.841 7.463 21.079 1.00 82.81 185 ASN A CA 1
ATOM 1461 C C . ASN A 1 185 ? -12.960 7.920 19.918 1.00 82.81 185 ASN A C 1
ATOM 1463 O O . ASN A 1 185 ? -11.949 7.275 19.637 1.00 82.81 185 ASN A O 1
ATOM 1467 N N . SER A 1 186 ? -13.300 9.038 19.277 1.00 86.12 186 SER A N 1
ATOM 1468 C CA . SER A 1 186 ? -12.509 9.583 18.171 1.00 86.12 186 SER A CA 1
ATOM 1469 C C . SER A 1 186 ? -11.133 10.069 18.640 1.00 86.12 186 SER A C 1
ATOM 1471 O O . SER A 1 186 ? -10.125 9.695 18.040 1.00 86.12 186 SER A O 1
ATOM 1473 N N . GLN A 1 187 ? -11.048 10.778 19.773 1.00 85.06 187 GLN A N 1
ATOM 1474 C CA . GLN A 1 187 ? -9.762 11.195 20.354 1.00 85.06 187 GLN A CA 1
ATOM 1475 C C . GLN A 1 187 ? -8.890 9.998 20.754 1.00 85.06 187 GLN A C 1
ATOM 1477 O O . GLN A 1 187 ? -7.697 9.975 20.461 1.00 85.06 187 GLN A O 1
ATOM 1482 N N . ARG A 1 188 ? -9.471 8.973 21.392 1.00 84.06 188 ARG A N 1
ATOM 1483 C CA . ARG A 1 188 ? -8.715 7.774 21.783 1.00 84.06 188 ARG A CA 1
ATOM 1484 C C . ARG A 1 188 ? -8.236 6.982 20.565 1.00 84.06 188 ARG A C 1
ATOM 1486 O O . ARG A 1 188 ? -7.114 6.488 20.585 1.00 84.06 188 ARG A O 1
ATOM 1493 N N . THR A 1 189 ? -9.061 6.875 19.523 1.00 86.94 189 THR A N 1
ATOM 1494 C CA . THR A 1 189 ? -8.669 6.238 18.256 1.00 86.94 189 THR A CA 1
ATOM 1495 C C . THR A 1 189 ? -7.464 6.962 17.666 1.00 86.94 189 THR A C 1
ATOM 1497 O O . THR A 1 189 ? -6.465 6.319 17.362 1.00 86.94 189 THR A O 1
ATOM 1500 N N . LEU A 1 190 ? -7.509 8.297 17.609 1.00 88.69 190 LEU A N 1
ATOM 1501 C CA . LEU A 1 190 ? -6.405 9.112 17.106 1.00 88.69 190 LEU A CA 1
ATOM 1502 C C . LEU A 1 190 ? -5.119 8.925 17.923 1.00 88.69 190 LEU A C 1
ATOM 1504 O O . LEU A 1 190 ? -4.058 8.728 17.343 1.00 88.69 190 LEU A O 1
ATOM 1508 N N . GLN A 1 191 ? -5.209 8.913 19.257 1.00 87.38 191 GLN A N 1
ATOM 1509 C CA . GLN A 1 191 ? -4.059 8.710 20.154 1.00 87.38 191 GLN A CA 1
ATOM 1510 C C . GLN A 1 191 ? -3.401 7.329 20.026 1.00 87.38 191 GLN A C 1
ATOM 1512 O O . GLN A 1 191 ? -2.244 7.168 20.404 1.00 87.38 191 GLN A O 1
ATOM 1517 N N . GLN A 1 192 ? -4.132 6.323 19.542 1.00 87.94 192 GLN A N 1
ATOM 1518 C CA . GLN A 1 192 ? -3.611 4.968 19.343 1.00 87.94 192 GLN A CA 1
ATOM 1519 C C . GLN A 1 192 ? -2.984 4.754 17.963 1.00 87.94 192 GLN A C 1
ATOM 1521 O O . GLN A 1 192 ? -2.314 3.738 17.764 1.00 87.94 192 GLN A O 1
ATOM 1526 N N . LEU A 1 193 ? -3.202 5.680 17.027 1.00 89.06 193 LEU A N 1
ATOM 1527 C CA . LEU A 1 193 ? -2.513 5.691 15.743 1.00 89.06 193 LEU A CA 1
ATOM 1528 C C . LEU A 1 193 ? -1.086 6.211 15.918 1.00 89.06 193 LEU A C 1
ATOM 1530 O O . LEU A 1 193 ? -0.827 7.130 16.696 1.00 89.06 193 LEU A O 1
ATOM 1534 N N . GLN A 1 194 ? -0.158 5.637 15.162 1.00 88.94 194 GLN A N 1
ATOM 1535 C CA . GLN A 1 194 ? 1.208 6.136 15.071 1.00 88.94 194 GLN A CA 1
ATOM 1536 C C . GLN A 1 194 ? 1.232 7.500 14.369 1.00 88.94 194 GLN A C 1
ATOM 1538 O O . GLN A 1 194 ? 0.385 7.792 13.525 1.00 88.94 194 GLN A O 1
ATOM 1543 N N . SER A 1 195 ? 2.246 8.326 14.642 1.00 86.12 195 SER A N 1
ATOM 1544 C CA . SER A 1 195 ? 2.372 9.656 14.021 1.00 86.12 195 SER A CA 1
ATOM 1545 C C . SER A 1 195 ? 2.380 9.603 12.487 1.00 86.12 195 SER A C 1
ATOM 1547 O O . SER A 1 195 ? 1.810 10.469 11.832 1.00 86.12 195 SER A O 1
ATOM 1549 N N . HIS A 1 196 ? 2.967 8.558 11.896 1.00 87.19 196 HIS A N 1
ATOM 1550 C CA . HIS A 1 196 ? 2.938 8.361 10.445 1.00 87.19 196 HIS A CA 1
ATOM 1551 C C . HIS A 1 196 ? 1.533 8.010 9.922 1.00 87.19 196 HIS A C 1
ATOM 1553 O O . HIS A 1 196 ? 1.099 8.562 8.917 1.00 87.19 196 HIS A O 1
ATOM 1559 N N . GLU A 1 197 ? 0.785 7.161 10.630 1.00 89.81 197 GLU A N 1
ATOM 1560 C CA . GLU A 1 197 ? -0.599 6.797 10.286 1.00 89.81 197 GLU A CA 1
ATOM 1561 C C . GLU A 1 197 ? -1.545 8.002 10.376 1.00 89.81 197 GLU A C 1
ATOM 1563 O O . GLU A 1 197 ? -2.419 8.181 9.530 1.00 89.81 197 GLU A O 1
ATOM 1568 N N . GLN A 1 198 ? -1.336 8.863 11.374 1.00 90.94 198 GLN A N 1
ATOM 1569 C CA . GLN A 1 198 ? -2.046 10.132 11.523 1.00 90.94 198 GLN A CA 1
ATOM 1570 C C . GLN A 1 198 ? -1.792 11.075 10.337 1.00 90.94 198 GLN A C 1
ATOM 1572 O O . GLN A 1 198 ? -2.734 11.673 9.815 1.00 90.94 198 GLN A O 1
ATOM 1577 N N . LEU A 1 199 ? -0.538 11.176 9.880 1.00 90.56 199 LEU A N 1
ATOM 1578 C CA . LEU A 1 199 ? -0.177 11.963 8.697 1.00 90.56 199 LEU A CA 1
ATOM 1579 C C . LEU A 1 199 ? -0.778 11.384 7.412 1.00 90.56 199 LEU A C 1
ATOM 1581 O O . LEU A 1 199 ? -1.252 12.151 6.580 1.00 90.56 199 LEU A O 1
ATOM 1585 N N . ILE A 1 200 ? -0.809 10.056 7.256 1.00 91.75 200 ILE A N 1
ATOM 1586 C CA . ILE A 1 200 ? -1.481 9.406 6.118 1.00 91.75 200 ILE A CA 1
ATOM 1587 C C . ILE A 1 200 ? -2.986 9.696 6.146 1.00 91.75 200 ILE A C 1
ATOM 1589 O O . ILE A 1 200 ? -3.570 9.978 5.102 1.00 91.75 200 ILE A O 1
ATOM 1593 N N . LEU A 1 201 ? -3.621 9.664 7.321 1.00 92.31 201 LEU A N 1
ATOM 1594 C CA . LEU A 1 201 ? -5.045 9.976 7.458 1.00 92.31 201 LEU A CA 1
ATOM 1595 C C . LEU A 1 201 ? -5.346 11.437 7.090 1.00 92.31 201 LEU A C 1
ATOM 1597 O O . LEU A 1 201 ? -6.330 11.699 6.400 1.00 92.31 201 LEU A O 1
ATOM 1601 N N . LEU A 1 202 ? -4.487 12.372 7.507 1.00 91.75 202 LEU A N 1
ATOM 1602 C CA . LEU A 1 202 ? -4.581 13.784 7.126 1.00 91.75 202 LEU A CA 1
ATOM 1603 C C . LEU A 1 202 ? -4.376 13.973 5.617 1.00 91.75 202 LEU A C 1
ATOM 1605 O O . LEU A 1 202 ? -5.175 14.647 4.970 1.00 91.75 202 LEU A O 1
ATOM 1609 N N . TRP A 1 203 ? -3.353 13.328 5.050 1.00 92.06 203 TRP A N 1
ATOM 1610 C CA . TRP A 1 203 ? -3.093 13.320 3.610 1.00 92.06 203 TRP A CA 1
ATOM 1611 C C . TRP A 1 203 ? -4.303 12.807 2.826 1.00 92.06 203 TRP A C 1
ATOM 1613 O O . TRP A 1 203 ? -4.721 13.443 1.859 1.00 92.06 203 TRP A O 1
ATOM 1623 N N . LEU A 1 204 ? -4.909 11.705 3.280 1.00 91.81 204 LEU A N 1
ATOM 1624 C CA . LEU A 1 204 ? -6.093 11.116 2.661 1.00 91.81 204 LEU A CA 1
ATOM 1625 C C . LEU A 1 204 ? -7.294 12.065 2.734 1.00 91.81 204 LEU A C 1
ATOM 1627 O O . LEU A 1 204 ? -7.979 12.247 1.729 1.00 91.81 204 LEU A O 1
ATOM 1631 N N . ALA A 1 205 ? -7.532 12.685 3.894 1.00 91.00 205 ALA A N 1
ATOM 1632 C CA . ALA A 1 205 ? -8.622 13.639 4.077 1.00 91.00 205 ALA A CA 1
ATOM 1633 C C . ALA A 1 205 ? -8.499 14.827 3.111 1.00 91.00 205 ALA A C 1
ATOM 1635 O O . ALA A 1 205 ? -9.475 15.169 2.445 1.00 91.00 205 ALA A O 1
ATOM 1636 N N . ASN A 1 206 ? -7.298 15.394 2.977 1.00 90.69 206 ASN A N 1
ATOM 1637 C CA . ASN A 1 206 ? -7.029 16.495 2.055 1.00 90.69 206 ASN A CA 1
ATOM 1638 C C . ASN A 1 206 ? -7.188 16.060 0.584 1.00 90.69 206 ASN A C 1
ATOM 1640 O O . ASN A 1 206 ? -7.932 16.678 -0.174 1.00 90.69 206 ASN A O 1
ATOM 1644 N N . HIS A 1 207 ? -6.569 14.943 0.180 1.00 87.69 207 HIS A N 1
ATOM 1645 C CA . HIS A 1 207 ? -6.643 14.457 -1.204 1.00 87.69 207 HIS A CA 1
ATOM 1646 C C . HIS A 1 207 ? -8.060 14.087 -1.657 1.00 87.69 207 HIS A C 1
ATOM 1648 O O . HIS A 1 207 ? -8.378 14.220 -2.837 1.00 87.69 207 HIS A O 1
ATOM 1654 N N . GLN A 1 208 ? -8.904 13.610 -0.739 1.00 88.75 208 GLN A N 1
ATOM 1655 C CA . GLN A 1 208 ? -10.295 13.248 -1.022 1.00 88.75 208 GLN A CA 1
ATOM 1656 C C . GLN A 1 208 ? -11.282 14.405 -0.778 1.00 88.75 208 GLN A C 1
ATOM 1658 O O . GLN A 1 208 ? -12.483 14.242 -0.998 1.00 88.75 208 GLN A O 1
ATOM 1663 N N . GLY A 1 209 ? -10.806 15.567 -0.317 1.00 87.62 209 GLY A N 1
ATOM 1664 C CA . GLY A 1 209 ? -11.647 16.729 -0.024 1.00 87.62 209 GLY A CA 1
ATOM 1665 C C . GLY A 1 209 ? -12.575 16.547 1.184 1.00 87.62 209 GLY A C 1
ATOM 1666 O O . GLY A 1 209 ? -13.635 17.171 1.252 1.00 87.62 209 GLY A O 1
ATOM 1667 N N . TRP A 1 210 ? -12.213 15.700 2.150 1.00 91.69 210 TRP A N 1
ATOM 1668 C CA . TRP A 1 210 ? -12.987 15.440 3.369 1.00 91.69 210 TRP A CA 1
ATOM 1669 C C . TRP A 1 210 ? -12.767 16.539 4.415 1.00 91.69 210 TRP A C 1
ATOM 1671 O O . TRP A 1 210 ? -12.227 16.301 5.496 1.00 91.69 210 TRP A O 1
ATOM 1681 N N . GLN A 1 211 ? -13.239 17.747 4.100 1.00 90.38 211 GLN A N 1
ATOM 1682 C CA . GLN A 1 211 ? -13.083 18.959 4.915 1.00 90.38 211 GLN A CA 1
ATOM 1683 C C . GLN A 1 211 ? -13.435 18.781 6.410 1.00 90.38 211 GLN A C 1
ATOM 1685 O O . GLN A 1 211 ? -12.695 19.287 7.255 1.00 90.38 211 GLN A O 1
ATOM 1690 N N . PRO A 1 212 ? -14.509 18.056 6.802 1.00 89.94 212 PRO A N 1
ATOM 1691 C CA . PRO A 1 212 ? -14.809 17.843 8.221 1.00 89.94 212 PRO A CA 1
ATOM 1692 C C . PRO A 1 212 ? -13.732 17.034 8.954 1.00 89.94 212 PRO A C 1
ATOM 1694 O O . PRO A 1 212 ? -13.422 17.328 10.108 1.00 89.94 212 PRO A O 1
ATOM 1697 N N . LEU A 1 213 ? -13.156 16.026 8.293 1.00 90.50 213 LEU A N 1
ATOM 1698 C CA . LEU A 1 213 ? -12.096 15.198 8.863 1.00 90.50 213 LEU A CA 1
ATOM 1699 C C . LEU A 1 213 ? -10.771 15.959 8.906 1.00 90.50 213 LEU A C 1
ATOM 1701 O O . LEU A 1 213 ? -10.083 15.914 9.921 1.00 90.50 213 LEU A O 1
ATOM 1705 N N . GLU A 1 214 ? -10.443 16.690 7.843 1.00 91.62 214 GLU A N 1
ATOM 1706 C CA . GLU A 1 214 ? -9.229 17.503 7.756 1.00 91.62 214 GLU A CA 1
ATOM 1707 C C . GLU A 1 214 ? -9.154 18.534 8.892 1.00 91.62 214 GLU A C 1
ATOM 1709 O O . GLU A 1 214 ? -8.205 18.519 9.679 1.00 91.62 214 GLU A O 1
ATOM 1714 N N . HIS A 1 215 ? -10.189 19.366 9.056 1.00 89.88 215 HIS A N 1
ATOM 1715 C CA . HIS A 1 215 ? -10.236 20.356 10.136 1.00 89.88 215 HIS A CA 1
ATOM 1716 C C . HIS A 1 215 ? -10.189 19.707 11.524 1.00 89.88 215 HIS A C 1
ATOM 1718 O O . HIS A 1 215 ? -9.536 20.217 12.437 1.00 89.88 215 HIS A O 1
ATOM 1724 N N . TRP A 1 216 ? -10.863 18.565 11.694 1.00 91.12 216 TRP A N 1
ATOM 1725 C CA . TRP A 1 216 ? -10.861 17.826 12.954 1.00 91.12 216 TRP A CA 1
ATOM 1726 C C . TRP A 1 216 ? -9.470 17.285 13.316 1.00 91.12 216 TRP A C 1
ATOM 1728 O O . TRP A 1 216 ? -9.098 17.334 14.492 1.00 91.12 216 TRP A O 1
ATOM 1738 N N . LEU A 1 217 ? -8.705 16.811 12.324 1.00 90.38 217 LEU A N 1
ATOM 1739 C CA . LEU A 1 217 ? -7.329 16.334 12.489 1.00 90.38 217 LEU A CA 1
ATOM 1740 C C . LEU A 1 217 ? -6.366 17.483 12.792 1.00 90.38 217 LEU A C 1
ATOM 1742 O O . LEU A 1 217 ? -5.619 17.395 13.764 1.00 90.38 217 LEU A O 1
ATOM 1746 N N . LEU A 1 218 ? -6.416 18.579 12.027 1.00 88.81 218 LEU A N 1
ATOM 1747 C CA . LEU A 1 218 ? -5.546 19.744 12.244 1.00 88.81 218 LEU A CA 1
ATOM 1748 C C . LEU A 1 218 ? -5.717 20.357 13.642 1.00 88.81 218 LEU A C 1
ATOM 1750 O O . LEU A 1 218 ? -4.754 20.852 14.214 1.00 88.81 218 LEU A O 1
ATOM 1754 N N . ALA A 1 219 ? -6.918 20.279 14.220 1.00 86.81 219 ALA A N 1
ATOM 1755 C CA . ALA A 1 219 ? -7.181 20.767 15.573 1.00 86.81 219 ALA A CA 1
ATOM 1756 C C . ALA A 1 219 ? -6.671 19.841 16.698 1.00 86.81 219 ALA A C 1
ATOM 1758 O O . ALA A 1 219 ? -6.624 20.265 17.852 1.00 86.81 219 ALA A O 1
ATOM 1759 N N . ARG A 1 220 ? -6.361 18.568 16.409 1.00 86.12 220 ARG A N 1
ATOM 1760 C CA . ARG A 1 220 ? -6.087 17.532 17.431 1.00 86.12 220 ARG A CA 1
ATOM 1761 C C . ARG A 1 220 ? -4.718 16.874 17.322 1.00 86.12 220 ARG A C 1
ATOM 1763 O O . ARG A 1 220 ? -4.276 16.253 18.289 1.00 86.12 220 ARG A O 1
ATOM 1770 N N . LEU A 1 221 ? -4.069 16.960 16.169 1.00 86.25 221 LEU A N 1
ATOM 1771 C CA . LEU A 1 221 ? -2.728 16.428 15.987 1.00 86.25 221 LEU A CA 1
ATOM 1772 C C . LEU A 1 221 ? -1.689 17.311 16.694 1.00 86.25 221 LEU A C 1
ATOM 1774 O O . LEU A 1 221 ? -1.830 18.533 16.715 1.00 86.25 221 LEU A O 1
ATOM 1778 N N . PRO A 1 222 ? -0.644 16.712 17.290 1.00 75.38 222 PRO A N 1
ATOM 1779 C CA . PRO A 1 222 ? 0.429 17.473 17.909 1.00 75.38 222 PRO A CA 1
ATOM 1780 C C . PRO A 1 222 ? 1.259 18.186 16.834 1.00 75.38 222 PRO A C 1
ATOM 1782 O O . PRO A 1 222 ? 1.814 17.543 15.944 1.00 75.38 222 PRO A O 1
ATOM 1785 N N . GLY A 1 223 ? 1.365 19.509 16.940 1.00 74.19 223 GLY A N 1
ATOM 1786 C CA . GLY A 1 223 ? 2.119 20.353 16.013 1.00 74.19 223 GLY A CA 1
ATOM 1787 C C . GLY A 1 223 ? 1.314 21.569 15.568 1.00 74.19 223 GLY A C 1
ATOM 1788 O O . GLY A 1 223 ? 0.094 21.609 15.701 1.00 74.19 223 GLY A O 1
ATOM 1789 N N . GLU A 1 224 ? 2.001 22.582 15.052 1.00 74.81 224 GLU A N 1
ATOM 1790 C CA . GLU A 1 224 ? 1.324 23.705 14.404 1.00 74.81 224 GLU A CA 1
ATOM 1791 C C . GLU A 1 224 ? 0.705 23.226 13.086 1.00 74.81 224 GLU A C 1
ATOM 1793 O O . GLU A 1 224 ? 1.306 22.417 12.371 1.00 74.81 224 GLU A O 1
ATOM 1798 N N . ALA A 1 225 ? -0.480 23.739 12.741 1.00 77.19 225 ALA A N 1
ATOM 1799 C CA . ALA A 1 225 ? -1.168 23.370 11.503 1.00 77.19 225 ALA A CA 1
ATOM 1800 C C . ALA A 1 225 ? -0.253 23.530 10.274 1.00 77.19 225 ALA A C 1
ATOM 1802 O O . ALA A 1 225 ? -0.212 22.646 9.423 1.00 77.19 225 ALA A O 1
ATOM 1803 N N . GLU A 1 226 ? 0.562 24.591 10.248 1.00 79.31 226 GLU A N 1
ATOM 1804 C CA . GLU A 1 226 ? 1.550 24.856 9.196 1.00 79.31 226 GLU A CA 1
ATOM 1805 C C . GLU A 1 226 ? 2.619 23.752 9.087 1.00 79.31 226 GLU A C 1
ATOM 1807 O O . GLU A 1 226 ? 2.959 23.296 7.987 1.00 79.31 226 GLU A O 1
ATOM 1812 N N . GLN A 1 227 ? 3.113 23.252 10.223 1.00 84.94 227 GLN A N 1
ATOM 1813 C CA . GLN A 1 227 ? 4.100 22.171 10.262 1.00 84.94 227 GLN A CA 1
ATOM 1814 C C . GLN A 1 227 ? 3.497 20.855 9.762 1.00 84.94 227 GLN A C 1
ATOM 1816 O O . GLN A 1 227 ? 4.130 20.153 8.973 1.00 84.94 227 GLN A O 1
ATOM 1821 N N . LEU A 1 228 ? 2.260 20.542 10.155 1.00 83.94 228 LEU A N 1
ATOM 1822 C CA . LEU A 1 228 ? 1.547 19.348 9.694 1.00 83.94 228 LEU A CA 1
ATOM 1823 C C . LEU A 1 228 ? 1.240 19.414 8.196 1.00 83.94 228 LEU A C 1
ATOM 1825 O O . LEU A 1 228 ? 1.463 18.433 7.486 1.00 83.94 228 LEU A O 1
ATOM 1829 N N . THR A 1 229 ? 0.825 20.577 7.685 1.00 83.25 229 THR A N 1
ATOM 1830 C CA . THR A 1 229 ? 0.641 20.771 6.240 1.00 83.25 229 THR A CA 1
ATOM 1831 C C . THR A 1 229 ? 1.950 20.605 5.475 1.00 83.25 229 THR A C 1
ATOM 1833 O O . THR A 1 229 ? 1.966 19.960 4.429 1.00 83.25 229 THR A O 1
ATOM 1836 N N . THR A 1 230 ? 3.067 21.090 6.025 1.00 85.31 230 THR A N 1
ATOM 1837 C CA . THR A 1 230 ? 4.397 20.918 5.422 1.00 85.31 230 THR A CA 1
ATOM 1838 C C . THR A 1 230 ? 4.827 19.448 5.432 1.00 85.31 230 THR A C 1
ATOM 1840 O O . THR A 1 230 ? 5.361 18.939 4.447 1.00 85.31 230 THR A O 1
ATOM 1843 N N . GLN A 1 231 ? 4.583 18.719 6.523 1.00 85.44 231 GLN A N 1
ATOM 1844 C CA . GLN A 1 231 ? 4.887 17.287 6.612 1.00 85.44 231 GLN A CA 1
ATOM 1845 C C . GLN A 1 231 ? 4.042 16.459 5.638 1.00 85.44 231 GLN A C 1
ATOM 1847 O O . GLN A 1 231 ? 4.578 15.567 4.983 1.00 85.44 231 GLN A O 1
ATOM 1852 N N . MET A 1 232 ? 2.757 16.791 5.500 1.00 86.06 232 MET A N 1
ATOM 1853 C CA . MET A 1 232 ? 1.835 16.165 4.553 1.00 86.06 232 MET A CA 1
ATOM 1854 C C . MET A 1 232 ? 2.247 16.416 3.097 1.00 86.06 232 MET A C 1
ATOM 1856 O O . MET A 1 232 ? 2.239 15.485 2.300 1.00 86.06 232 MET A O 1
ATOM 1860 N N . GLN A 1 233 ? 2.642 17.644 2.745 1.00 84.75 233 GLN A N 1
ATOM 1861 C CA . GLN A 1 233 ? 3.143 17.961 1.399 1.00 84.75 233 GLN A CA 1
ATOM 1862 C C . GLN A 1 233 ? 4.423 17.188 1.055 1.00 84.75 233 GLN A C 1
ATOM 1864 O O . GLN A 1 233 ? 4.663 16.889 -0.109 1.00 84.75 233 GLN A O 1
ATOM 1869 N N . ASN A 1 234 ? 5.216 16.835 2.071 1.00 85.62 234 ASN A N 1
ATOM 1870 C CA . ASN A 1 234 ? 6.429 16.028 1.955 1.00 85.62 234 ASN A CA 1
ATOM 1871 C C . ASN A 1 234 ? 6.181 14.510 2.070 1.00 85.62 234 ASN A C 1
ATOM 1873 O O . ASN A 1 234 ? 7.151 13.751 2.213 1.00 85.62 234 ASN A O 1
ATOM 1877 N N . LEU A 1 235 ? 4.919 14.069 2.085 1.00 88.94 235 LEU A N 1
ATOM 1878 C CA . LEU A 1 235 ? 4.527 12.664 2.085 1.00 88.94 235 LEU A CA 1
ATOM 1879 C C . LEU A 1 235 ? 4.292 12.216 0.630 1.00 88.94 235 LEU A C 1
ATOM 1881 O O . LEU A 1 235 ? 3.485 12.839 -0.064 1.00 88.94 235 LEU A O 1
ATOM 1885 N N . PRO A 1 236 ? 4.963 11.152 0.152 1.00 90.44 236 PRO A N 1
ATOM 1886 C CA . PRO A 1 236 ? 4.713 10.633 -1.187 1.00 90.44 236 PRO A CA 1
ATOM 1887 C C . PRO A 1 236 ? 3.290 10.058 -1.296 1.00 90.44 236 PRO A C 1
ATOM 1889 O O . PRO A 1 236 ? 2.692 9.709 -0.267 1.00 90.44 236 PRO A O 1
ATOM 1892 N N . PRO A 1 237 ? 2.754 9.914 -2.524 1.00 90.31 237 PRO A N 1
ATOM 1893 C CA . PRO A 1 237 ? 1.461 9.276 -2.743 1.00 90.31 237 PRO A CA 1
ATOM 1894 C C . PRO A 1 237 ? 1.424 7.885 -2.102 1.00 90.31 237 PRO A C 1
ATOM 1896 O O . PRO A 1 237 ? 2.369 7.100 -2.214 1.00 90.31 237 PRO A O 1
ATOM 1899 N N . GLN A 1 238 ? 0.335 7.606 -1.385 1.00 91.94 238 GLN A N 1
ATOM 1900 C CA . GLN A 1 238 ? 0.185 6.380 -0.607 1.00 91.94 238 GLN A CA 1
ATOM 1901 C C . GLN A 1 238 ? -0.617 5.332 -1.384 1.00 91.94 238 GLN A C 1
ATOM 1903 O O . GLN A 1 238 ? -1.699 5.641 -1.892 1.00 91.94 238 GLN A O 1
ATOM 1908 N N . PRO A 1 239 ? -0.139 4.079 -1.457 1.00 92.69 239 PRO A N 1
ATOM 1909 C CA . PRO A 1 239 ? -0.823 3.042 -2.211 1.00 92.69 239 PRO A CA 1
ATOM 1910 C C . PRO A 1 239 ? -2.079 2.523 -1.498 1.00 92.69 239 PRO A C 1
ATOM 1912 O O . PRO A 1 239 ? -2.191 2.537 -0.269 1.00 92.69 239 PRO A O 1
ATOM 1915 N N . ALA A 1 240 ? -3.013 1.971 -2.278 1.00 90.62 240 ALA A N 1
ATOM 1916 C CA . ALA A 1 240 ? -4.330 1.554 -1.792 1.00 90.62 240 ALA A CA 1
ATOM 1917 C C . ALA A 1 240 ? -4.292 0.531 -0.639 1.00 90.62 240 ALA A C 1
ATOM 1919 O O . ALA A 1 240 ? -5.147 0.591 0.241 1.00 90.62 240 ALA A O 1
ATOM 1920 N N . TRP A 1 241 ? -3.317 -0.386 -0.593 1.00 90.06 241 TRP A N 1
ATOM 1921 C CA . TRP A 1 241 ? -3.230 -1.369 0.501 1.00 90.06 241 TRP A CA 1
ATOM 1922 C C . TRP A 1 241 ? -2.780 -0.759 1.827 1.00 90.06 241 TRP A C 1
ATOM 1924 O O . TRP A 1 241 ? -3.204 -1.235 2.875 1.00 90.06 241 TRP A O 1
ATOM 1934 N N . VAL A 1 242 ? -1.963 0.299 1.803 1.00 92.50 242 VAL A N 1
ATOM 1935 C CA . VAL A 1 242 ? -1.589 1.037 3.020 1.00 92.50 242 VAL A CA 1
ATOM 1936 C C . VAL A 1 242 ? -2.805 1.773 3.559 1.00 92.50 242 VAL A C 1
ATOM 1938 O O . VAL A 1 242 ? -3.106 1.682 4.748 1.00 92.50 242 VAL A O 1
ATOM 1941 N N . LEU A 1 243 ? -3.553 2.433 2.671 1.00 92.81 243 LEU A N 1
ATOM 1942 C CA . LEU A 1 243 ? -4.804 3.098 3.029 1.00 92.81 243 LEU A CA 1
ATOM 1943 C C . LEU A 1 243 ? -5.830 2.098 3.578 1.00 92.81 243 LEU A C 1
ATOM 1945 O O . LEU A 1 243 ? -6.490 2.379 4.575 1.00 92.81 243 LEU A O 1
ATOM 1949 N N . LEU A 1 244 ? -5.927 0.907 2.977 1.00 91.81 244 LEU A N 1
ATOM 1950 C CA . LEU A 1 244 ? -6.799 -0.161 3.459 1.00 91.81 244 LEU A CA 1
ATOM 1951 C C . LEU A 1 244 ? -6.360 -0.677 4.832 1.00 91.81 244 LEU A C 1
ATOM 1953 O O . LEU A 1 244 ? -7.208 -0.843 5.704 1.00 91.81 244 LEU A O 1
ATOM 1957 N N . ALA A 1 245 ? -5.063 -0.902 5.050 1.00 90.69 245 ALA A N 1
ATOM 1958 C CA . ALA A 1 245 ? -4.548 -1.355 6.339 1.00 90.69 245 ALA A CA 1
ATOM 1959 C C . ALA A 1 245 ? -4.826 -0.324 7.444 1.00 90.69 245 ALA A C 1
ATOM 1961 O O . ALA A 1 245 ? -5.282 -0.689 8.528 1.00 90.69 245 ALA A O 1
ATOM 1962 N N . LEU A 1 246 ? -4.645 0.966 7.144 1.00 92.44 246 LEU A N 1
ATOM 1963 C CA . LEU A 1 246 ? -5.017 2.066 8.032 1.00 92.44 246 LEU A CA 1
ATOM 1964 C C . LEU A 1 246 ? -6.523 2.062 8.323 1.00 92.44 246 LEU A C 1
ATOM 1966 O O . LEU A 1 246 ? -6.933 2.149 9.479 1.00 92.44 246 LEU A O 1
ATOM 1970 N N . ALA A 1 247 ? -7.356 1.913 7.295 1.00 91.50 247 ALA A N 1
ATOM 1971 C CA . ALA A 1 247 ? -8.805 1.893 7.446 1.00 91.50 247 ALA A CA 1
ATOM 1972 C C . ALA A 1 247 ? -9.289 0.698 8.279 1.00 91.50 247 ALA A C 1
ATOM 1974 O O . ALA A 1 247 ? -10.127 0.855 9.167 1.00 91.50 247 ALA A O 1
ATOM 1975 N N . GLN A 1 248 ? -8.713 -0.485 8.058 1.00 90.38 248 GLN A N 1
ATOM 1976 C CA . GLN A 1 248 ? -8.962 -1.676 8.864 1.00 90.38 248 GLN A CA 1
ATOM 1977 C C . GLN A 1 248 ? -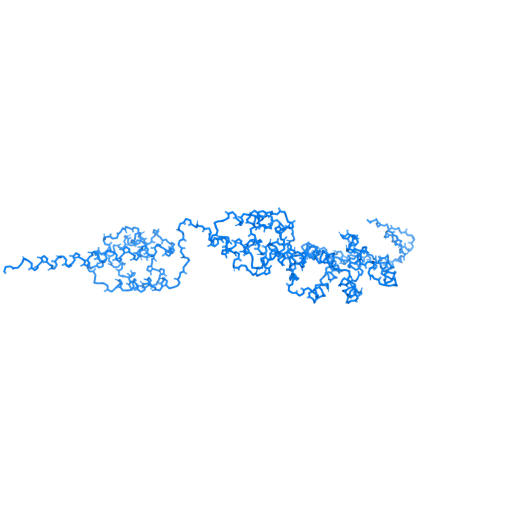8.490 -1.478 10.300 1.00 90.38 248 GLN A C 1
ATOM 1979 O O . GLN A 1 248 ? -9.209 -1.835 11.229 1.00 90.38 248 GLN A O 1
ATOM 1984 N N . ARG A 1 249 ? -7.324 -0.859 10.511 1.00 89.69 249 ARG A N 1
ATOM 1985 C CA . ARG A 1 249 ? -6.824 -0.544 11.849 1.00 89.69 249 ARG A CA 1
ATOM 1986 C C . ARG A 1 249 ? -7.787 0.381 12.580 1.00 89.69 249 ARG A C 1
ATOM 1988 O O . ARG A 1 249 ? -8.232 0.045 13.673 1.00 89.69 249 ARG A O 1
ATOM 1995 N N . ILE A 1 250 ? -8.185 1.483 11.959 1.00 89.56 250 ILE A N 1
ATOM 1996 C CA . ILE A 1 250 ? -9.164 2.421 12.511 1.00 89.56 250 ILE A CA 1
ATOM 1997 C C . ILE A 1 250 ? -10.496 1.718 12.788 1.00 89.56 250 ILE A C 1
ATOM 1999 O O . ILE A 1 250 ? -11.064 1.885 13.869 1.00 89.56 250 ILE A O 1
ATOM 2003 N N . LYS A 1 251 ? -10.967 0.871 11.867 1.00 87.75 251 LYS A N 1
ATOM 2004 C CA . LYS A 1 251 ? -12.150 0.036 12.083 1.00 87.75 251 LYS A CA 1
ATOM 2005 C C . LYS A 1 251 ? -11.984 -0.859 13.307 1.00 87.75 251 LYS A C 1
ATOM 2007 O O . LYS A 1 251 ? -12.851 -0.854 14.160 1.00 87.75 251 LYS A O 1
ATOM 2012 N N . THR A 1 252 ? -10.864 -1.563 13.473 1.00 85.75 252 THR A N 1
ATOM 2013 C CA . THR A 1 252 ? -10.652 -2.378 14.681 1.00 85.75 252 THR A CA 1
ATOM 2014 C C . THR A 1 252 ? -10.664 -1.534 15.952 1.00 85.75 252 THR A C 1
ATOM 2016 O O . THR A 1 252 ? -11.272 -1.935 16.935 1.00 85.75 252 THR A O 1
ATOM 2019 N N . LEU A 1 253 ? -10.057 -0.346 15.943 1.00 84.94 253 LEU A N 1
ATOM 2020 C CA . LEU A 1 253 ? -10.029 0.541 17.107 1.00 84.94 253 LEU A CA 1
ATOM 2021 C C . LEU A 1 253 ? -11.422 1.085 17.467 1.00 84.94 253 LEU A C 1
ATOM 2023 O O . LEU A 1 253 ? -11.734 1.244 18.649 1.00 84.94 253 LEU A O 1
ATOM 2027 N N . THR A 1 254 ? -12.259 1.328 16.457 1.00 80.56 254 THR A N 1
ATOM 2028 C CA . THR A 1 254 ? -13.636 1.821 16.613 1.00 80.56 254 THR A CA 1
ATOM 2029 C C . THR A 1 254 ? -14.627 0.696 16.938 1.00 80.56 254 THR A C 1
ATOM 2031 O O . THR A 1 254 ? -15.425 0.857 17.859 1.00 80.56 254 THR A O 1
ATOM 2034 N N . ASP A 1 255 ? -14.530 -0.468 16.290 1.00 71.50 255 ASP A N 1
ATOM 2035 C CA . ASP A 1 255 ? -15.375 -1.656 16.502 1.00 71.50 255 ASP A CA 1
ATOM 2036 C C . ASP A 1 255 ? -15.094 -2.360 17.828 1.00 71.50 255 ASP A C 1
ATOM 2038 O O . ASP A 1 255 ? -16.026 -2.838 18.471 1.00 71.50 255 ASP A O 1
ATOM 2042 N N . LEU A 1 256 ? -13.843 -2.347 18.311 1.00 57.06 256 LEU A N 1
ATOM 2043 C CA . LEU A 1 256 ? -13.529 -2.758 19.685 1.00 57.06 256 LEU A CA 1
ATOM 2044 C C . LEU A 1 256 ? -14.350 -1.970 20.724 1.00 57.06 256 LEU A C 1
ATOM 2046 O O . LEU A 1 256 ? -14.333 -2.333 21.902 1.00 57.06 256 LEU A O 1
ATOM 2050 N N . ARG A 1 257 ? -15.011 -0.869 20.322 1.00 54.53 257 ARG A N 1
ATOM 2051 C CA . ARG A 1 257 ? -15.734 0.053 21.200 1.00 54.53 257 ARG A CA 1
ATOM 2052 C C . ARG A 1 257 ? -16.959 0.722 20.571 1.00 54.53 257 ARG A C 1
ATOM 2054 O O . ARG A 1 257 ? -17.337 1.808 21.027 1.00 54.53 257 ARG A O 1
ATOM 2061 N N . GLN A 1 258 ? -17.668 0.066 19.642 1.00 39.56 258 GLN A N 1
ATOM 2062 C CA . GLN A 1 258 ? -19.114 0.305 19.631 1.00 39.56 258 GLN A CA 1
ATOM 2063 C C . GLN A 1 258 ? -19.595 0.085 21.074 1.00 39.56 258 GLN A C 1
ATOM 2065 O O . GLN A 1 258 ? -19.094 -0.832 21.737 1.00 39.56 258 GLN A O 1
ATOM 2070 N N . PRO A 1 259 ? -20.509 0.908 21.614 1.00 37.16 259 PRO A N 1
ATOM 2071 C CA . PRO A 1 259 ? -21.252 0.487 22.782 1.00 37.16 259 PRO A CA 1
ATOM 2072 C C . PRO A 1 259 ? -21.997 -0.774 22.355 1.00 37.16 259 PRO A C 1
ATOM 2074 O O . PRO A 1 259 ? -23.075 -0.714 21.771 1.00 37.16 259 PRO A O 1
ATOM 2077 N N . GLN A 1 260 ? -21.381 -1.930 22.590 1.00 32.38 260 GLN A N 1
ATOM 2078 C CA . GLN A 1 260 ? -22.098 -3.179 22.620 1.00 32.38 260 GLN A CA 1
ATOM 2079 C C . GLN A 1 260 ? -23.305 -2.921 23.536 1.00 32.38 260 GLN A C 1
ATOM 2081 O O . GLN A 1 260 ? -23.093 -2.429 24.654 1.00 32.38 260 GLN A O 1
ATOM 2086 N N . PRO A 1 261 ? -24.557 -3.217 23.127 1.00 34.09 261 PRO A N 1
ATOM 2087 C CA . PRO A 1 261 ? -25.589 -3.467 24.130 1.00 34.09 261 PRO A CA 1
ATOM 2088 C C . PRO A 1 261 ? -24.952 -4.452 25.113 1.00 34.09 261 PRO A C 1
ATOM 2090 O O . PRO A 1 261 ? -24.334 -5.400 24.640 1.00 34.09 261 PRO A O 1
ATOM 2093 N N . PRO A 1 262 ? -24.950 -4.163 26.422 1.00 33.62 262 PRO A N 1
ATOM 2094 C CA . PRO A 1 262 ? -23.930 -4.596 27.381 1.00 33.62 262 PRO A CA 1
ATOM 2095 C C . PRO A 1 262 ? -23.486 -6.041 27.134 1.00 33.62 262 PRO A C 1
ATOM 2097 O O . PRO A 1 262 ? -24.126 -6.977 27.598 1.00 33.62 262 PRO A O 1
ATOM 2100 N N . THR A 1 263 ? -22.410 -6.220 26.362 1.00 35.94 263 THR A N 1
ATOM 2101 C CA . THR A 1 263 ? -21.869 -7.541 26.045 1.00 35.94 263 THR A CA 1
ATOM 2102 C C . THR A 1 263 ? -20.516 -7.634 26.726 1.00 35.94 263 THR A C 1
ATOM 2104 O O . THR A 1 263 ? -19.514 -7.070 26.313 1.00 35.94 263 THR A O 1
ATOM 2107 N N . GLU A 1 264 ? -20.599 -8.231 27.901 1.00 36.50 264 GLU A N 1
ATOM 2108 C CA . GLU A 1 264 ? -19.620 -9.031 28.626 1.00 36.50 264 GLU A CA 1
ATOM 2109 C C . GLU A 1 264 ? -18.153 -9.037 28.130 1.00 36.50 264 GLU A C 1
ATOM 2111 O O . GLU A 1 264 ? -17.869 -9.393 26.987 1.00 36.50 264 GLU A O 1
ATOM 2116 N N . PRO A 1 265 ? -17.173 -8.752 29.013 1.00 38.62 265 PRO A N 1
ATOM 2117 C CA . PRO A 1 265 ? -15.760 -8.873 28.676 1.00 38.62 265 PRO A CA 1
ATOM 2118 C C . PRO A 1 265 ? -15.377 -10.328 28.378 1.00 38.62 265 PRO A C 1
ATOM 2120 O O . PRO A 1 265 ? -15.717 -11.237 29.141 1.00 38.62 265 PRO A O 1
ATOM 2123 N N . ALA A 1 266 ? -14.602 -10.493 27.303 1.00 39.31 266 ALA A N 1
ATOM 2124 C CA . ALA A 1 266 ? -13.968 -11.729 26.858 1.00 39.31 266 ALA A CA 1
ATOM 2125 C C . ALA A 1 266 ? -13.372 -12.559 28.012 1.00 39.31 266 ALA A C 1
ATOM 2127 O O . ALA A 1 266 ? -12.852 -12.017 28.995 1.00 39.31 266 ALA A O 1
ATOM 2128 N N . ALA A 1 267 ? -13.461 -13.885 27.852 1.00 48.75 267 ALA A N 1
ATOM 2129 C CA . ALA A 1 267 ? -13.009 -14.921 28.775 1.00 48.75 267 ALA A CA 1
ATOM 2130 C C . ALA A 1 267 ? -11.661 -14.569 29.420 1.00 48.75 267 ALA A C 1
ATOM 2132 O O . ALA A 1 267 ? -10.599 -14.606 28.800 1.00 48.75 267 ALA A O 1
ATOM 2133 N N . SER A 1 268 ? -11.732 -14.177 30.688 1.00 54.34 268 SER A N 1
ATOM 2134 C CA . SER A 1 268 ? -10.573 -13.848 31.503 1.00 54.34 268 SER A CA 1
ATOM 2135 C C . SER A 1 268 ? -10.155 -15.133 32.217 1.00 54.34 268 SER A C 1
ATOM 2137 O O . SER A 1 268 ? -10.931 -15.608 33.045 1.00 54.34 268 SER A O 1
ATOM 2139 N N . PRO A 1 269 ? -8.947 -15.686 31.993 1.00 62.84 269 PRO A N 1
ATOM 2140 C CA . PRO A 1 269 ? -8.487 -16.874 32.724 1.00 62.84 269 PRO A CA 1
ATOM 2141 C C . PRO A 1 269 ? -8.520 -16.661 34.250 1.00 62.84 269 PRO A C 1
ATOM 2143 O O . PRO A 1 269 ? -8.792 -17.583 35.012 1.00 62.84 269 PRO A O 1
ATOM 2146 N N . ALA A 1 270 ? -8.363 -15.410 34.698 1.00 71.62 270 ALA A N 1
ATOM 2147 C CA . ALA A 1 270 ? -8.518 -15.009 36.095 1.00 71.62 270 ALA A CA 1
ATOM 2148 C C . ALA A 1 270 ? -9.959 -15.131 36.640 1.00 71.62 270 ALA A C 1
ATOM 2150 O O . ALA A 1 270 ? -10.147 -15.306 37.845 1.00 71.62 270 ALA A O 1
ATOM 2151 N N . LEU A 1 271 ? -10.988 -14.997 35.794 1.00 77.56 271 LEU A N 1
ATOM 2152 C CA . LEU A 1 271 ? -12.381 -15.208 36.196 1.00 77.56 271 LEU A CA 1
ATOM 2153 C C . LEU A 1 271 ? -12.662 -16.699 36.358 1.00 77.56 271 LEU A C 1
ATOM 2155 O O . LEU A 1 271 ? -13.241 -17.086 37.368 1.00 77.56 271 LEU A O 1
ATOM 2159 N N . ASP A 1 272 ? -12.211 -17.513 35.407 1.00 79.69 272 ASP A N 1
ATOM 2160 C CA . ASP A 1 272 ? -12.388 -18.964 35.445 1.00 79.69 272 ASP A CA 1
ATOM 2161 C C . ASP A 1 272 ? -11.695 -19.570 36.670 1.00 79.69 272 ASP A C 1
ATOM 2163 O O . ASP A 1 272 ? -12.261 -20.423 37.353 1.00 79.69 272 ASP A O 1
ATOM 2167 N N . GLU A 1 273 ? -10.510 -19.069 37.025 1.00 80.06 273 GLU A N 1
ATOM 2168 C CA . GLU A 1 273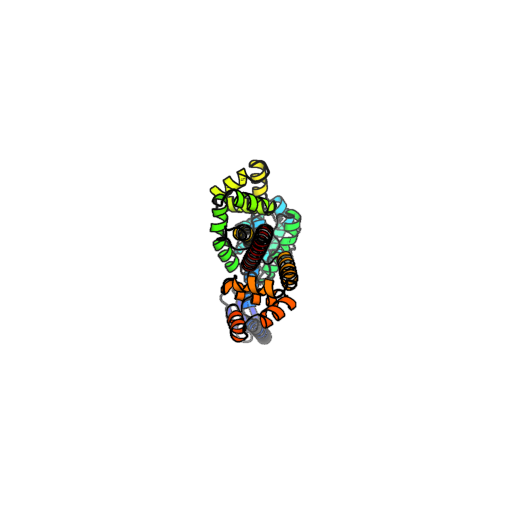 ? -9.801 -19.470 38.241 1.00 80.06 273 GLU A CA 1
ATOM 2169 C C . GLU A 1 273 ? -10.548 -19.051 39.520 1.00 80.06 273 GLU A C 1
ATOM 2171 O O . GLU A 1 273 ? -10.749 -19.867 40.424 1.00 80.06 273 GLU A O 1
ATOM 2176 N N . LYS A 1 274 ? -11.056 -17.811 39.588 1.00 83.56 274 LYS A N 1
ATOM 2177 C CA . LYS A 1 274 ? -11.889 -17.348 40.715 1.00 83.56 274 LYS A CA 1
ATOM 2178 C C . LYS A 1 274 ? -13.181 -18.147 40.847 1.00 83.56 274 LYS A C 1
ATOM 2180 O O . LYS A 1 274 ? -13.566 -18.506 41.959 1.00 83.56 274 LYS A O 1
ATOM 2185 N N . ALA A 1 275 ? -13.844 -18.429 39.733 1.00 85.31 275 ALA A N 1
ATOM 2186 C CA . ALA A 1 275 ? -15.066 -19.210 39.697 1.00 85.31 275 ALA A CA 1
ATOM 2187 C C . ALA A 1 275 ? -14.809 -20.658 40.112 1.00 85.31 275 ALA A C 1
ATOM 2189 O O . ALA A 1 275 ? -15.551 -21.203 40.925 1.00 85.31 275 ALA A O 1
ATOM 2190 N N . ARG A 1 276 ? -13.707 -21.259 39.654 1.00 84.19 276 ARG A N 1
ATOM 2191 C CA . ARG A 1 276 ? -13.290 -22.595 40.083 1.00 84.19 276 ARG A CA 1
ATOM 2192 C C . ARG A 1 276 ? -13.043 -22.651 41.589 1.00 84.19 276 ARG A C 1
ATOM 2194 O O . ARG A 1 276 ? -13.569 -23.549 42.243 1.00 84.19 276 ARG A O 1
ATOM 2201 N N . ASN A 1 277 ? -12.315 -21.684 42.148 1.00 84.38 277 ASN A N 1
ATOM 2202 C CA . ASN A 1 277 ? -12.060 -21.606 43.591 1.00 84.38 277 ASN A CA 1
ATOM 2203 C C . ASN A 1 277 ? -13.361 -21.401 44.388 1.00 84.38 277 ASN A C 1
ATOM 2205 O O . ASN A 1 277 ? -13.580 -22.039 45.421 1.00 84.38 277 ASN A O 1
ATOM 2209 N N . PHE A 1 278 ? -14.277 -20.572 43.880 1.00 87.25 278 PHE A N 1
ATOM 2210 C CA . PHE A 1 278 ? -15.601 -20.392 44.474 1.00 87.25 278 PHE A CA 1
ATOM 2211 C C . PHE A 1 278 ? -16.420 -21.691 44.466 1.00 87.25 278 PHE A C 1
ATOM 2213 O O . PHE A 1 278 ? -16.927 -22.096 45.505 1.00 87.25 278 PHE A O 1
ATOM 2220 N N . LEU A 1 279 ? -16.506 -22.400 43.339 1.00 87.44 279 LEU A N 1
ATOM 2221 C CA . LEU A 1 279 ? -17.230 -23.675 43.267 1.00 87.44 279 LEU A CA 1
ATOM 2222 C C . LEU A 1 279 ? -16.583 -24.763 44.140 1.00 87.44 279 LEU A C 1
ATOM 2224 O O . LEU A 1 279 ? -17.288 -25.592 44.716 1.00 87.44 279 LEU A O 1
ATOM 2228 N N . GLN A 1 280 ? -15.255 -24.753 44.288 1.00 83.75 280 GLN A N 1
ATOM 2229 C CA . GLN A 1 280 ? -14.550 -25.658 45.198 1.00 83.75 280 GLN A CA 1
ATOM 2230 C C . GLN A 1 280 ? -14.885 -25.374 46.665 1.00 83.75 280 GLN A C 1
ATOM 2232 O O . GLN A 1 280 ? -15.313 -26.292 47.359 1.00 83.75 280 GLN A O 1
ATOM 2237 N N . SER A 1 281 ? -14.797 -24.123 47.117 1.00 83.38 281 SER A N 1
ATOM 2238 C CA . SER A 1 281 ? -15.226 -23.742 48.476 1.00 83.38 281 SER A CA 1
ATOM 2239 C C . SER A 1 281 ? -16.720 -23.996 48.716 1.00 83.38 281 SER A C 1
ATOM 2241 O O . SER A 1 281 ? -17.125 -24.447 49.786 1.00 83.38 281 SER A O 1
ATOM 2243 N N . PHE A 1 282 ? -17.561 -23.815 47.697 1.00 84.19 282 PHE A N 1
ATOM 2244 C CA . PHE A 1 282 ? -18.978 -24.169 47.763 1.00 84.19 282 PHE A CA 1
ATOM 2245 C C . PHE A 1 282 ? -19.189 -25.683 47.941 1.00 84.19 282 PHE A C 1
ATOM 2247 O O . PHE A 1 282 ? -20.105 -26.118 48.640 1.00 84.19 282 PHE A O 1
ATOM 2254 N N . SER A 1 283 ? -18.300 -26.502 47.371 1.00 83.38 283 SER A N 1
ATOM 2255 C CA . SER A 1 283 ? -18.295 -27.958 47.547 1.00 83.38 283 SER A CA 1
ATOM 2256 C C . SER A 1 283 ? -17.870 -28.424 48.939 1.00 83.38 283 SER A C 1
ATOM 2258 O O . SER A 1 283 ? -18.000 -29.611 49.221 1.00 83.38 283 SER A O 1
ATOM 2260 N N . GLU A 1 284 ? -17.400 -27.534 49.813 1.00 83.50 284 GLU A N 1
ATOM 2261 C CA . GLU A 1 284 ? -17.012 -27.846 51.196 1.00 83.50 284 GLU A CA 1
ATOM 2262 C C . GLU A 1 284 ? -18.150 -27.581 52.193 1.00 83.50 284 GLU A C 1
ATOM 2264 O O . GLU A 1 284 ? -18.069 -27.963 53.358 1.00 83.50 284 GLU A O 1
ATOM 2269 N N . LEU A 1 285 ? -19.263 -26.994 51.737 1.00 82.75 285 LEU A N 1
ATOM 2270 C CA . LEU A 1 285 ? -20.418 -26.721 52.590 1.00 82.75 285 LEU A CA 1
ATOM 2271 C C . LEU A 1 285 ? -21.053 -28.014 53.137 1.00 82.75 285 LEU A C 1
ATOM 2273 O O . LEU A 1 285 ? -21.184 -29.002 52.402 1.00 82.75 285 LEU A O 1
ATOM 2277 N N . PRO A 1 286 ? -21.540 -28.022 54.392 1.00 82.62 286 PRO A N 1
ATOM 2278 C CA . PRO A 1 286 ? -22.310 -29.139 54.930 1.00 82.62 286 PRO A CA 1
ATOM 2279 C C . PRO A 1 286 ? -23.486 -29.512 54.018 1.00 82.62 286 PRO A C 1
ATOM 2281 O O . PRO A 1 286 ? -24.183 -28.643 53.495 1.00 82.62 286 PRO A O 1
ATOM 2284 N N . ALA A 1 287 ? -23.730 -30.813 53.833 1.00 78.56 287 ALA A N 1
ATOM 2285 C CA . ALA A 1 287 ? -24.815 -31.328 52.990 1.00 78.56 287 ALA A CA 1
ATOM 2286 C C . ALA A 1 287 ? -26.200 -30.678 53.223 1.00 78.56 287 ALA A C 1
ATOM 2288 O O . ALA A 1 287 ? -26.829 -30.323 52.225 1.00 78.56 287 ALA A O 1
ATOM 2289 N N . PRO A 1 288 ? -26.672 -30.452 54.469 1.00 79.38 288 PRO A N 1
ATOM 2290 C CA . PRO A 1 288 ? -27.974 -29.814 54.686 1.00 79.38 288 PRO A CA 1
ATOM 2291 C C . PRO A 1 288 ? -28.011 -28.354 54.209 1.00 79.38 288 PRO A C 1
ATOM 2293 O O . PRO A 1 288 ? -29.006 -27.916 53.635 1.00 79.38 288 PRO A O 1
ATOM 2296 N N . LEU A 1 289 ? -26.914 -27.610 54.372 1.00 79.38 289 LEU A N 1
ATOM 2297 C CA . LEU A 1 289 ? -26.806 -26.232 53.886 1.00 79.38 289 LEU A CA 1
ATOM 2298 C C . LEU A 1 289 ? -26.776 -26.178 52.362 1.00 79.38 289 LEU A C 1
ATOM 2300 O O . LEU A 1 289 ? -27.475 -25.370 51.756 1.00 79.38 289 LEU A O 1
ATOM 2304 N N . LEU A 1 290 ? -26.018 -27.081 51.742 1.00 82.31 290 LEU A N 1
ATOM 2305 C CA . LEU A 1 290 ? -25.958 -27.194 50.291 1.00 82.31 290 LEU A CA 1
ATOM 2306 C C . LEU A 1 290 ? -27.346 -27.503 49.704 1.00 82.31 290 LEU A C 1
ATOM 2308 O O . LEU A 1 290 ? -27.767 -26.847 48.759 1.00 82.31 290 LEU A O 1
ATOM 2312 N N . GLN A 1 291 ? -28.099 -28.429 50.304 1.00 83.19 291 GLN A N 1
ATOM 2313 C CA . GLN A 1 291 ? -29.473 -28.737 49.890 1.00 83.19 291 GLN A CA 1
ATOM 2314 C C . GLN A 1 291 ? -30.416 -27.534 49.996 1.00 83.19 291 GLN A C 1
ATOM 2316 O O . GLN A 1 291 ? -31.230 -27.318 49.099 1.00 83.19 291 GLN A O 1
ATOM 2321 N N . LEU A 1 292 ? -30.314 -26.747 51.071 1.00 81.12 292 LEU A N 1
ATOM 2322 C CA . LEU A 1 292 ? -31.132 -25.547 51.250 1.00 81.12 292 LEU A CA 1
ATOM 2323 C C . LEU A 1 292 ? -30.829 -24.483 50.194 1.00 81.12 292 LEU A C 1
ATOM 2325 O O . LEU A 1 292 ? -31.767 -23.906 49.647 1.00 81.12 292 LEU A O 1
ATOM 2329 N N . VAL A 1 293 ? -29.552 -24.259 49.869 1.00 82.81 293 VAL A N 1
ATOM 2330 C CA . VAL A 1 293 ? -29.179 -23.330 48.791 1.00 82.81 293 VAL A CA 1
ATOM 2331 C C . VAL A 1 293 ? -29.719 -23.828 47.453 1.00 82.81 293 VAL A C 1
ATOM 2333 O O . VAL A 1 293 ? -30.365 -23.071 46.737 1.00 82.81 293 VAL A O 1
ATOM 2336 N N . LEU A 1 294 ? -29.526 -25.111 47.131 1.00 84.75 294 LEU A N 1
ATOM 2337 C CA . LEU A 1 294 ? -29.967 -25.680 45.854 1.00 84.75 294 LEU A CA 1
ATOM 2338 C C . LEU A 1 294 ? -31.488 -25.618 45.676 1.00 84.75 294 LEU A C 1
ATOM 2340 O O . LEU A 1 294 ? -31.950 -25.340 44.576 1.00 84.75 294 LEU A O 1
ATOM 2344 N N . LYS A 1 295 ? -32.271 -25.812 46.745 1.00 83.44 295 LYS A N 1
ATOM 2345 C CA . LYS A 1 295 ? -33.739 -25.674 46.705 1.00 83.44 295 LYS A CA 1
ATOM 2346 C C . LYS A 1 295 ? -34.215 -24.246 46.429 1.00 83.44 295 LYS A C 1
ATOM 2348 O O . LYS A 1 295 ? -35.343 -24.073 45.979 1.00 83.44 295 LYS A O 1
ATOM 2353 N N . ARG A 1 296 ? -33.399 -23.239 46.745 1.00 82.88 296 ARG A N 1
ATOM 2354 C CA . ARG A 1 296 ? -33.730 -21.817 46.562 1.00 82.88 296 ARG A CA 1
ATOM 2355 C C . ARG A 1 296 ? -33.256 -21.254 45.227 1.00 82.88 296 ARG A C 1
ATOM 2357 O O . ARG A 1 296 ? -33.709 -20.186 44.829 1.00 82.88 296 ARG A O 1
ATOM 2364 N N . LEU A 1 297 ? -32.360 -21.954 44.536 1.00 84.12 297 LEU A N 1
ATOM 2365 C CA . LEU A 1 297 ? -31.935 -21.562 43.201 1.00 84.12 297 LEU A CA 1
ATOM 2366 C C . LEU A 1 297 ? -33.055 -21.827 42.191 1.00 84.12 297 LEU A C 1
ATOM 2368 O O . LEU A 1 297 ? -33.698 -22.877 42.209 1.00 84.12 297 LEU A O 1
ATOM 2372 N N . ALA A 1 298 ? -33.261 -20.872 41.284 1.00 84.00 298 ALA A N 1
ATOM 2373 C CA . ALA A 1 298 ? -34.131 -21.075 40.138 1.00 84.00 298 ALA A CA 1
ATOM 2374 C C . ALA A 1 298 ? -33.618 -22.236 39.274 1.00 84.00 298 ALA A C 1
ATOM 2376 O O . ALA A 1 298 ? -32.426 -22.558 39.261 1.00 84.00 298 ALA A O 1
ATOM 2377 N N . ARG A 1 299 ? -34.532 -22.853 38.527 1.00 80.69 299 ARG A N 1
ATOM 2378 C CA . ARG A 1 299 ? -34.236 -24.019 37.689 1.00 80.69 299 ARG A CA 1
ATOM 2379 C C . ARG A 1 299 ? -33.124 -23.740 36.672 1.00 80.69 299 ARG A C 1
ATOM 2381 O O . ARG A 1 299 ? -32.211 -24.550 36.546 1.00 80.69 299 ARG A O 1
ATOM 2388 N N . ASP A 1 300 ? -33.158 -22.567 36.049 1.00 81.62 300 ASP A N 1
ATOM 2389 C CA . ASP A 1 300 ? -32.146 -22.140 35.078 1.00 81.62 300 ASP A CA 1
ATOM 2390 C C . ASP A 1 300 ? -30.767 -21.991 35.737 1.00 81.62 300 ASP A C 1
ATOM 2392 O O . ASP A 1 300 ? -29.768 -22.478 35.215 1.00 81.62 300 ASP A O 1
ATOM 2396 N N . ASN A 1 301 ? -30.707 -21.454 36.959 1.00 83.62 301 ASN A N 1
ATOM 2397 C CA . ASN A 1 301 ? -29.456 -21.315 37.712 1.00 83.62 301 ASN A CA 1
ATOM 2398 C C . ASN A 1 301 ? -28.868 -22.671 38.127 1.00 83.62 301 ASN A C 1
ATOM 2400 O O . ASN A 1 301 ? -27.651 -22.820 38.208 1.00 83.62 301 ASN A O 1
ATOM 2404 N N . LEU A 1 302 ? -29.710 -23.675 38.398 1.00 85.12 302 LEU A N 1
ATOM 2405 C CA . LEU A 1 302 ? -29.253 -25.042 38.669 1.00 85.12 302 LEU A CA 1
ATOM 2406 C C . LEU A 1 302 ? -28.660 -25.691 37.414 1.00 85.12 302 LEU A C 1
ATOM 2408 O O . LEU A 1 302 ? -27.626 -26.354 37.506 1.00 85.12 302 LEU A O 1
ATOM 2412 N N . ALA A 1 303 ? -29.271 -25.476 36.248 1.00 84.56 303 ALA A N 1
ATOM 2413 C CA . ALA A 1 303 ? -28.728 -25.946 34.976 1.00 84.56 303 ALA A CA 1
ATOM 2414 C C . ALA A 1 303 ? -27.396 -25.251 34.636 1.00 84.56 303 ALA A C 1
ATOM 2416 O O . ALA A 1 303 ? -26.419 -25.917 34.278 1.00 84.56 303 ALA A O 1
ATOM 2417 N N . GLN A 1 304 ? -27.307 -23.936 34.856 1.00 86.38 304 GLN A N 1
ATOM 2418 C CA . GLN A 1 304 ? -26.055 -23.185 34.749 1.00 86.38 304 GLN A CA 1
ATOM 2419 C C . GLN A 1 304 ? -25.008 -23.712 35.742 1.00 86.38 304 GLN A C 1
ATOM 2421 O O . GLN A 1 304 ? -23.874 -23.969 35.360 1.00 86.38 304 GLN A O 1
ATOM 2426 N N . LEU A 1 305 ? -25.362 -23.992 36.997 1.00 87.50 305 LEU A N 1
ATOM 2427 C CA . LEU A 1 305 ? -24.418 -24.536 37.979 1.00 87.50 305 LEU A CA 1
ATOM 2428 C C . LEU A 1 305 ? -23.800 -25.871 37.546 1.00 87.50 305 LEU A C 1
ATOM 2430 O O . LEU A 1 305 ? -22.590 -26.064 37.689 1.00 87.50 305 LEU A O 1
ATOM 2434 N N . ILE A 1 306 ? -24.606 -26.780 36.998 1.00 85.94 306 ILE A N 1
ATOM 2435 C CA . ILE A 1 306 ? -24.127 -28.071 36.482 1.00 85.94 306 ILE A CA 1
ATOM 2436 C C . ILE A 1 306 ? -23.156 -27.847 35.312 1.00 85.94 306 ILE A C 1
ATOM 2438 O O . ILE A 1 306 ? -22.070 -28.434 35.292 1.00 85.94 306 ILE A O 1
ATOM 2442 N N . THR A 1 307 ? -23.501 -26.939 34.398 1.00 85.69 307 THR A N 1
ATOM 2443 C CA . THR A 1 307 ? -22.686 -26.578 33.226 1.00 85.69 307 THR A CA 1
ATOM 2444 C C . THR A 1 307 ? -21.361 -25.918 33.635 1.00 85.69 307 THR A C 1
ATOM 2446 O O . THR A 1 307 ? -20.293 -26.323 33.172 1.00 85.69 307 THR A O 1
ATOM 2449 N N . ALA A 1 308 ? -21.393 -24.990 34.599 1.00 85.31 308 ALA A N 1
ATOM 2450 C CA . ALA A 1 308 ? -20.212 -24.333 35.166 1.00 85.31 308 ALA A CA 1
ATOM 2451 C C . ALA A 1 308 ? -19.245 -25.342 35.798 1.00 85.31 308 ALA A C 1
ATOM 2453 O O . ALA A 1 308 ? -18.026 -25.235 35.643 1.00 85.31 308 ALA A O 1
ATOM 2454 N N . CYS A 1 309 ? -19.777 -26.354 36.493 1.00 85.94 309 CYS A N 1
ATOM 2455 C CA . CYS A 1 309 ? -18.959 -27.389 37.114 1.00 85.94 309 CYS A CA 1
ATOM 2456 C C . CYS A 1 309 ? -18.207 -28.240 36.079 1.00 85.94 309 CYS A C 1
ATOM 2458 O O . CYS A 1 309 ? -17.055 -28.610 36.324 1.00 85.94 309 CYS A O 1
ATOM 2460 N N . GLN A 1 310 ? -18.831 -28.531 34.934 1.00 84.25 310 GLN A N 1
ATOM 2461 C CA . GLN A 1 310 ? -18.200 -29.262 33.830 1.00 84.25 310 GLN A CA 1
ATOM 2462 C C . GLN A 1 310 ? -17.144 -28.402 33.124 1.00 84.25 310 GLN A C 1
ATOM 2464 O O . GLN A 1 310 ? -16.002 -28.839 32.978 1.00 84.25 310 GLN A O 1
ATOM 2469 N N . GLN A 1 311 ? -17.494 -27.162 32.770 1.00 84.69 311 GLN A N 1
ATOM 2470 C CA . GLN A 1 311 ? -16.610 -26.206 32.092 1.00 84.69 311 GLN A CA 1
ATOM 2471 C C . GLN A 1 311 ? -15.333 -25.916 32.896 1.00 84.69 311 GLN A C 1
ATOM 2473 O O . GLN A 1 311 ? -14.230 -25.976 32.357 1.00 84.69 311 GLN A O 1
ATOM 2478 N N . LEU A 1 312 ? -15.463 -25.667 34.203 1.00 85.31 312 LEU A N 1
ATOM 2479 C CA . LEU A 1 312 ? -14.347 -25.296 35.086 1.00 85.31 312 LEU A CA 1
ATOM 2480 C C . LEU A 1 312 ? -13.652 -26.499 35.746 1.00 85.31 312 LEU A C 1
ATOM 2482 O O . LEU A 1 312 ? -12.787 -26.326 36.611 1.00 85.31 312 LEU A O 1
ATOM 2486 N N . LYS A 1 313 ? -14.030 -27.728 35.367 1.00 83.50 313 LYS A N 1
ATOM 2487 C CA . LYS A 1 313 ? -13.519 -28.988 35.939 1.00 83.50 313 LYS A CA 1
ATOM 2488 C C . LYS A 1 313 ? -13.635 -29.041 37.475 1.00 83.50 313 LYS A C 1
ATOM 2490 O O . LYS A 1 313 ? -12.757 -29.565 38.168 1.00 83.50 313 LYS A O 1
ATOM 2495 N N . ALA A 1 314 ? -14.728 -28.516 38.034 1.00 85.31 314 ALA A N 1
ATOM 2496 C CA . ALA A 1 314 ? -15.028 -28.541 39.468 1.00 85.31 314 ALA A CA 1
ATOM 2497 C C . ALA A 1 314 ? -15.675 -29.881 39.882 1.00 85.31 314 ALA A C 1
ATOM 2499 O O . ALA A 1 314 ? -16.814 -29.942 40.346 1.00 85.31 314 ALA A O 1
ATOM 2500 N N . LEU A 1 315 ? -14.922 -30.976 39.717 1.00 82.81 315 LEU A N 1
ATOM 2501 C CA . LEU A 1 315 ? -15.420 -32.356 39.833 1.00 82.81 315 LEU A CA 1
ATOM 2502 C C . LEU A 1 315 ? -16.062 -32.684 41.192 1.00 82.81 315 LEU A C 1
ATOM 2504 O O . LEU A 1 315 ? -17.045 -33.418 41.243 1.00 82.81 315 LEU A O 1
ATOM 2508 N N . ARG A 1 316 ? -15.548 -32.116 42.292 1.00 83.62 316 ARG A N 1
ATOM 2509 C CA . ARG A 1 316 ? -16.085 -32.358 43.645 1.00 83.62 316 ARG A CA 1
ATOM 2510 C C . ARG A 1 316 ? -17.518 -31.855 43.800 1.00 83.62 316 ARG A C 1
ATOM 2512 O O . ARG A 1 316 ? -18.359 -32.573 44.334 1.00 83.62 316 ARG A O 1
ATOM 2519 N N . LEU A 1 317 ? -17.803 -30.637 43.334 1.00 86.56 317 LEU A N 1
ATOM 2520 C CA . LEU A 1 317 ? -19.156 -30.088 43.407 1.00 86.56 317 LEU A CA 1
ATOM 2521 C C . LEU A 1 317 ? -20.087 -30.845 42.464 1.00 86.56 317 LEU A C 1
ATOM 2523 O O . LEU A 1 317 ? -21.176 -31.222 42.880 1.00 86.56 317 LEU A O 1
ATOM 2527 N N . TYR A 1 318 ? -19.627 -31.140 41.245 1.00 86.25 318 TYR A N 1
ATOM 2528 C CA . TYR A 1 318 ? -20.390 -31.909 40.263 1.00 86.25 318 TYR A CA 1
ATOM 2529 C C . TYR A 1 318 ? -20.893 -33.246 40.832 1.00 86.25 318 TYR A C 1
ATOM 2531 O O . TYR A 1 318 ? -22.093 -33.510 40.826 1.00 86.25 318 TYR A O 1
ATOM 2539 N N . GLN A 1 319 ? -19.997 -34.037 41.431 1.00 84.81 319 GLN A N 1
ATOM 2540 C CA . GLN A 1 319 ? -20.340 -35.320 42.059 1.00 84.81 319 GLN A CA 1
ATOM 2541 C C . GLN A 1 319 ? -21.286 -35.166 43.258 1.00 84.81 319 GLN A C 1
ATOM 2543 O O . GLN A 1 319 ? -22.104 -36.043 43.530 1.00 84.81 319 GLN A O 1
ATOM 2548 N N . ARG A 1 320 ? -21.187 -34.065 44.016 1.00 85.94 320 ARG A N 1
ATOM 2549 C CA . ARG A 1 320 ? -22.129 -33.792 45.112 1.00 85.94 320 ARG A CA 1
ATOM 2550 C C . ARG A 1 320 ? -23.510 -33.409 44.587 1.00 85.94 320 ARG A C 1
ATOM 2552 O O . ARG A 1 320 ? -24.494 -33.838 45.178 1.00 85.94 320 ARG A O 1
ATOM 2559 N N . LEU A 1 321 ? -23.593 -32.639 43.503 1.00 85.62 321 LEU A N 1
ATOM 2560 C CA . LEU A 1 321 ? -24.862 -32.274 42.869 1.00 85.62 321 LEU A CA 1
ATOM 2561 C C . LEU A 1 321 ? -25.579 -33.505 42.314 1.00 85.62 321 LEU A C 1
ATOM 2563 O O . LEU A 1 321 ? -26.772 -33.654 42.556 1.00 85.62 321 LEU A O 1
ATOM 2567 N N . GLU A 1 322 ? -24.843 -34.407 41.665 1.00 84.75 322 GLU A N 1
ATOM 2568 C CA . GLU A 1 322 ? -25.361 -35.685 41.159 1.00 84.75 322 GLU A CA 1
ATOM 2569 C C . GLU A 1 322 ? -25.956 -36.557 42.278 1.00 84.75 322 GLU A C 1
ATOM 2571 O O . GLU A 1 322 ? -26.998 -37.172 42.094 1.00 84.75 322 GLU A O 1
ATOM 2576 N N . LYS A 1 323 ? -25.351 -36.553 43.475 1.00 83.62 323 LYS A N 1
ATOM 2577 C CA . LYS A 1 323 ? -25.859 -37.299 44.644 1.00 83.62 323 LYS A CA 1
ATOM 2578 C C . LYS A 1 323 ? -27.041 -36.636 45.353 1.00 83.62 323 LYS A C 1
ATOM 2580 O O . LYS A 1 323 ? -27.787 -37.312 46.054 1.00 83.62 323 LYS A O 1
ATOM 2585 N N . ILE A 1 324 ? -27.152 -35.311 45.278 1.00 83.31 324 ILE A N 1
ATOM 2586 C CA . ILE A 1 324 ? -28.157 -34.537 46.022 1.00 83.31 324 ILE A CA 1
ATOM 2587 C C . ILE A 1 324 ? -29.438 -34.350 45.204 1.00 83.31 324 ILE A C 1
ATOM 2589 O O . ILE A 1 324 ? -30.530 -34.303 45.774 1.00 83.31 324 ILE A O 1
ATOM 2593 N N . LEU A 1 325 ? -29.312 -34.207 43.887 1.00 83.94 325 LEU A N 1
ATOM 2594 C CA . LEU A 1 325 ? -30.437 -33.999 42.986 1.00 83.94 325 LEU A CA 1
ATOM 2595 C C . LEU A 1 325 ? -30.983 -35.349 42.488 1.00 83.94 325 LEU A C 1
ATOM 2597 O O . LEU A 1 325 ? -30.208 -36.275 42.274 1.00 83.94 325 LEU A O 1
ATOM 2601 N N . PRO A 1 326 ? -32.303 -35.485 42.255 1.00 84.50 326 PRO A N 1
ATOM 2602 C CA . PRO A 1 326 ? -32.855 -36.697 41.652 1.00 84.50 326 PRO A CA 1
ATOM 2603 C C . PRO A 1 326 ? -32.239 -36.956 40.269 1.00 84.50 326 PRO A C 1
ATOM 2605 O O . PRO A 1 326 ? -32.222 -36.046 39.441 1.00 84.50 326 PRO A O 1
ATOM 2608 N N . GLU A 1 327 ? -31.808 -38.187 39.978 1.00 78.75 327 GLU A N 1
ATOM 2609 C CA . GLU A 1 327 ? -31.084 -38.539 38.736 1.00 78.75 327 GLU A CA 1
ATOM 2610 C C . GLU A 1 327 ? -31.785 -38.046 37.459 1.00 78.75 327 GLU A C 1
ATOM 2612 O O . GLU A 1 327 ? -31.177 -37.418 36.590 1.00 78.75 327 GLU A O 1
ATOM 2617 N N . ARG A 1 328 ? -33.107 -38.255 37.363 1.00 80.12 328 ARG A N 1
ATOM 2618 C CA . ARG A 1 328 ? -33.910 -37.793 36.216 1.00 80.12 328 ARG A CA 1
ATOM 2619 C C . ARG A 1 328 ? -33.891 -36.273 36.064 1.00 80.12 328 ARG A C 1
ATOM 2621 O O . ARG A 1 328 ? -33.859 -35.771 34.943 1.00 80.12 328 ARG A O 1
ATOM 2628 N N . PHE A 1 329 ? -33.914 -35.550 37.181 1.00 81.56 329 PHE A N 1
ATOM 2629 C CA . PHE A 1 329 ? -33.866 -34.091 37.193 1.00 81.56 329 PHE A CA 1
ATOM 2630 C C . PHE A 1 329 ? -32.467 -33.591 36.822 1.00 81.56 329 PHE A C 1
ATOM 2632 O O . PHE A 1 329 ? -32.342 -32.706 35.981 1.00 81.56 329 PHE A O 1
ATOM 2639 N N . PHE A 1 330 ? -31.418 -34.208 37.368 1.00 82.81 330 PHE A N 1
ATOM 2640 C CA . PHE A 1 330 ? -30.027 -33.875 37.069 1.00 82.81 330 PHE A CA 1
ATOM 2641 C C . PHE A 1 330 ? -29.709 -34.010 35.571 1.00 82.81 330 PHE A C 1
ATOM 2643 O O . PHE A 1 330 ? -29.252 -33.051 34.946 1.00 82.81 330 PHE A O 1
ATOM 2650 N N . HIS A 1 331 ? -30.051 -35.148 34.957 1.00 80.94 331 HIS A N 1
ATOM 2651 C CA . HIS A 1 331 ? -29.852 -35.352 33.519 1.00 80.94 331 HIS A CA 1
ATOM 2652 C C . HIS A 1 331 ? -30.713 -34.430 32.649 1.00 80.94 331 HIS A C 1
ATOM 2654 O O . HIS A 1 331 ? -30.299 -34.058 31.551 1.00 80.94 331 HIS A O 1
ATOM 2660 N N . GLN A 1 332 ? -31.906 -34.043 33.114 1.00 83.00 332 GLN A N 1
ATOM 2661 C CA . GLN A 1 332 ? -32.733 -33.069 32.404 1.00 83.00 332 GLN A CA 1
ATOM 2662 C C . GLN A 1 332 ? -32.076 -31.684 32.397 1.00 83.00 332 GLN A C 1
ATOM 2664 O O . GLN A 1 332 ? -32.044 -31.044 31.350 1.00 83.00 332 GLN A O 1
ATOM 2669 N N . MET A 1 333 ? -31.532 -31.238 33.534 1.00 80.31 333 MET A N 1
ATOM 2670 C CA . MET A 1 333 ? -30.855 -29.939 33.644 1.00 80.31 333 MET A CA 1
ATOM 2671 C C . MET A 1 333 ? -29.555 -29.910 32.837 1.00 80.31 333 MET A C 1
ATOM 2673 O O . MET A 1 333 ? -29.274 -28.924 32.165 1.00 80.31 333 MET A O 1
ATOM 2677 N N . GLN A 1 334 ? -28.811 -31.019 32.807 1.00 80.50 334 GLN A N 1
ATOM 2678 C CA . GLN A 1 334 ? -27.604 -31.149 31.987 1.00 80.50 334 GLN A CA 1
ATOM 2679 C C . GLN A 1 334 ? -27.884 -30.962 30.484 1.00 80.50 334 GLN A C 1
ATOM 2681 O O . GLN A 1 334 ? -27.060 -30.412 29.762 1.00 80.50 334 GLN A O 1
ATOM 2686 N N . LYS A 1 335 ? -29.049 -31.404 29.995 1.00 78.44 335 LYS A N 1
ATOM 2687 C CA . LYS A 1 335 ? -29.427 -31.271 28.578 1.00 78.44 335 LYS A CA 1
ATOM 2688 C C . LYS A 1 335 ? -29.887 -29.862 28.191 1.00 78.44 335 LYS A C 1
ATOM 2690 O O . LYS A 1 335 ? -29.932 -29.571 27.001 1.00 78.44 335 LYS A O 1
ATOM 2695 N N . GLN A 1 336 ? -30.248 -29.010 29.155 1.00 74.44 336 GLN A N 1
ATOM 2696 C CA . GLN A 1 336 ? -30.774 -27.669 28.873 1.00 74.44 336 GLN A CA 1
ATOM 2697 C C . GLN A 1 336 ? -29.690 -26.672 28.440 1.00 74.44 336 GLN A C 1
ATOM 2699 O O . GLN A 1 336 ? -30.001 -25.756 27.687 1.00 74.44 336 GLN A O 1
ATOM 2704 N N . HIS A 1 337 ? -28.429 -26.879 28.835 1.00 65.25 337 HIS A N 1
ATOM 2705 C CA . HIS A 1 337 ? -27.307 -26.012 28.460 1.00 65.25 337 HIS A CA 1
ATOM 2706 C C . HIS A 1 337 ? -26.102 -26.832 27.962 1.00 65.25 337 HIS A C 1
ATOM 2708 O O . HIS A 1 337 ? -25.161 -27.073 28.711 1.00 65.25 337 HIS A O 1
ATOM 2714 N N . PRO A 1 338 ? -26.103 -27.279 26.691 1.00 60.22 338 PRO A N 1
ATOM 2715 C CA . PRO A 1 338 ? -24.960 -27.987 26.108 1.00 60.22 338 PRO A CA 1
ATOM 2716 C C . PRO A 1 338 ? -23.788 -27.057 25.745 1.00 60.22 338 PRO A C 1
ATOM 2718 O O . PRO A 1 338 ? -22.688 -27.534 25.475 1.00 60.22 338 PRO A O 1
ATOM 2721 N N . ALA A 1 339 ? -24.019 -25.741 25.704 1.00 69.56 339 ALA A N 1
ATOM 2722 C CA . ALA A 1 339 ? -22.998 -24.740 25.421 1.00 69.56 339 ALA A CA 1
ATOM 2723 C C . ALA A 1 339 ? -22.275 -24.307 26.707 1.00 69.56 339 ALA A C 1
ATOM 2725 O O . ALA A 1 339 ? -22.878 -24.257 27.777 1.00 69.56 339 ALA A O 1
ATOM 2726 N N . ALA A 1 340 ? -20.987 -23.972 26.592 1.00 76.19 340 ALA A N 1
ATOM 2727 C CA . ALA A 1 340 ? -20.228 -23.368 27.685 1.00 76.19 340 ALA A CA 1
ATOM 2728 C C . ALA A 1 340 ? -20.869 -22.036 28.116 1.00 76.19 340 ALA A C 1
ATOM 2730 O O . ALA A 1 340 ? -21.331 -21.271 27.269 1.00 76.19 340 ALA A O 1
ATOM 2731 N N . LEU A 1 341 ? -20.876 -21.767 29.423 1.00 79.25 341 LEU A N 1
ATOM 2732 C CA . LEU A 1 341 ? -21.415 -20.530 29.979 1.00 79.25 341 LEU A CA 1
ATOM 2733 C C . LEU A 1 341 ? -20.540 -19.344 29.620 1.00 79.25 341 LEU A C 1
ATOM 2735 O O . LEU A 1 341 ? -19.304 -19.420 29.669 1.00 79.25 341 LEU A O 1
ATOM 2739 N N . GLN A 1 342 ? -21.207 -18.231 29.342 1.00 79.56 342 GLN A N 1
ATOM 2740 C CA . GLN A 1 342 ? -20.546 -16.960 29.111 1.00 79.56 342 GLN A CA 1
ATOM 2741 C C . GLN A 1 342 ? -20.044 -16.343 30.433 1.00 79.56 342 GLN A C 1
ATOM 2743 O O . GLN A 1 342 ? -20.577 -16.625 31.515 1.00 79.56 342 GLN A O 1
ATOM 2748 N N . PRO A 1 343 ? -19.007 -15.487 30.392 1.00 76.50 343 PRO A N 1
ATOM 2749 C CA . PRO A 1 343 ? -18.418 -14.886 31.585 1.00 76.50 343 PRO A CA 1
ATOM 2750 C C . PRO A 1 343 ? -19.396 -14.131 32.496 1.00 76.50 343 PRO A C 1
ATOM 2752 O O . PRO A 1 343 ? -19.209 -14.172 33.717 1.00 76.50 343 PRO A O 1
ATOM 2755 N N . ALA A 1 344 ? -20.417 -13.431 31.983 1.00 76.50 344 ALA A N 1
ATOM 2756 C CA . ALA A 1 344 ? -21.365 -12.754 32.873 1.00 76.50 344 ALA A CA 1
ATOM 2757 C C . ALA A 1 344 ? -22.488 -13.660 33.376 1.00 76.50 344 ALA A C 1
ATOM 2759 O O . ALA A 1 344 ? -22.938 -13.444 34.503 1.00 76.50 344 ALA A O 1
ATOM 2760 N N . GLU A 1 345 ? -22.849 -14.725 32.657 1.00 82.44 345 GLU A N 1
ATOM 2761 C CA . GLU A 1 345 ? -23.687 -15.800 33.210 1.00 82.44 345 GLU A CA 1
ATOM 2762 C C . GLU A 1 345 ? -22.999 -16.434 34.427 1.00 82.44 345 GLU A C 1
ATOM 2764 O O . GLU A 1 345 ? -23.601 -16.563 35.494 1.00 82.44 345 GLU A O 1
ATOM 2769 N N . LEU A 1 346 ? -21.695 -16.717 34.321 1.00 82.88 346 LEU A N 1
ATOM 2770 C CA . LEU A 1 346 ? -20.893 -17.255 35.421 1.00 82.88 346 LEU A CA 1
ATOM 2771 C C . LEU A 1 346 ? -20.817 -16.288 36.614 1.00 82.88 346 LEU A C 1
ATOM 2773 O O . LEU A 1 346 ? -20.981 -16.699 37.765 1.00 82.88 346 LEU A O 1
ATOM 2777 N N . ARG A 1 347 ? -20.614 -14.986 36.363 1.00 82.81 347 ARG A N 1
ATOM 2778 C CA . ARG A 1 347 ? -20.627 -13.956 37.422 1.00 82.81 347 ARG A CA 1
ATOM 2779 C C . ARG A 1 347 ? -21.999 -13.822 38.078 1.00 82.81 347 ARG A C 1
ATOM 2781 O O . ARG A 1 347 ? -22.066 -13.703 39.303 1.00 82.81 347 ARG A O 1
ATOM 2788 N N . SER A 1 348 ? -23.069 -13.834 37.286 1.00 85.12 348 SER A N 1
ATOM 2789 C CA . SER A 1 348 ? -24.452 -13.769 37.768 1.00 85.12 348 SER A CA 1
ATOM 2790 C C . SER A 1 348 ? -24.751 -14.953 38.682 1.00 85.12 348 SER A C 1
ATOM 2792 O O . SER A 1 348 ? -25.152 -14.756 39.830 1.00 85.12 348 SER A O 1
ATOM 2794 N N . LEU A 1 349 ? -24.413 -16.166 38.238 1.00 86.56 349 LEU A N 1
ATOM 2795 C CA . LEU A 1 349 ? -24.556 -17.390 39.016 1.00 86.56 349 LEU A CA 1
ATOM 2796 C C . LEU A 1 349 ? -23.789 -17.313 40.346 1.00 86.56 349 LEU A C 1
ATOM 2798 O O . LEU A 1 349 ? -24.371 -17.523 41.411 1.00 86.56 349 LEU A O 1
ATOM 2802 N N . MET A 1 350 ? -22.500 -16.951 40.315 1.00 86.94 350 MET A N 1
ATOM 2803 C CA . MET A 1 350 ? -21.690 -16.785 41.532 1.00 86.94 350 MET A CA 1
ATOM 2804 C C . MET A 1 350 ? -22.284 -15.743 42.490 1.00 86.94 350 MET A C 1
ATOM 2806 O O . MET A 1 350 ? -22.308 -15.950 43.706 1.00 86.94 350 MET A O 1
ATOM 2810 N N . THR A 1 351 ? -22.787 -14.629 41.954 1.00 85.38 351 THR A N 1
ATOM 2811 C CA . THR A 1 351 ? -23.401 -13.556 42.748 1.00 85.38 351 THR A CA 1
ATOM 2812 C C . THR A 1 351 ? -24.678 -14.036 43.426 1.00 85.38 351 THR A C 1
ATOM 2814 O O . THR A 1 351 ? -24.841 -13.835 44.629 1.00 85.38 351 THR A O 1
ATOM 2817 N N . GLN A 1 352 ? -25.552 -14.724 42.694 1.00 84.19 352 GLN A N 1
ATOM 2818 C CA . GLN A 1 352 ? -26.801 -15.264 43.230 1.00 84.19 352 GLN A CA 1
ATOM 2819 C C . GLN A 1 352 ? -26.543 -16.335 44.296 1.00 84.19 352 GLN A C 1
ATOM 2821 O O . GLN A 1 352 ? -27.132 -16.290 45.376 1.00 84.19 352 GLN A O 1
ATOM 2826 N N . MET A 1 353 ? -25.594 -17.245 44.059 1.00 84.06 353 MET A N 1
ATOM 2827 C CA . MET A 1 353 ? -25.192 -18.245 45.054 1.00 84.06 353 MET A CA 1
ATOM 2828 C C . MET A 1 353 ? -24.612 -17.596 46.319 1.00 84.06 353 MET A C 1
ATOM 2830 O O . MET A 1 353 ? -24.917 -18.022 47.432 1.00 84.06 353 MET A O 1
ATOM 2834 N N . SER A 1 354 ? -23.802 -16.543 46.171 1.00 83.94 354 SER A N 1
ATOM 2835 C CA . SER A 1 354 ? -23.265 -15.782 47.306 1.00 83.94 354 SER A CA 1
ATOM 2836 C C . SER A 1 354 ? -24.367 -15.070 48.096 1.00 83.94 354 SER A C 1
ATOM 2838 O O . SER A 1 354 ? -24.338 -15.068 49.328 1.00 83.94 354 SER A O 1
ATOM 2840 N N . GLN A 1 355 ? -25.356 -14.492 47.410 1.00 83.94 355 GLN A N 1
ATOM 2841 C CA . GLN A 1 355 ? -26.507 -13.849 48.047 1.00 83.94 355 GLN A CA 1
ATOM 2842 C C . GLN A 1 355 ? -27.343 -14.852 48.843 1.00 83.94 355 GLN A C 1
ATOM 2844 O O . GLN A 1 355 ? -27.669 -14.578 49.997 1.00 83.94 355 GLN A O 1
ATOM 2849 N N . GLU A 1 356 ? -27.623 -16.031 48.287 1.00 82.81 356 GLU A N 1
ATOM 2850 C CA . GLU A 1 356 ? -28.359 -17.076 49.006 1.00 82.81 356 GLU A CA 1
ATOM 2851 C C . GLU A 1 356 ? -27.580 -17.611 50.212 1.00 82.81 356 GLU A C 1
ATOM 2853 O O . GLU A 1 356 ? -28.155 -17.801 51.285 1.00 82.81 356 GLU A O 1
ATOM 2858 N N . LEU A 1 357 ? -26.255 -17.753 50.105 1.00 82.25 357 LEU A N 1
ATOM 2859 C CA . LEU A 1 357 ? -25.417 -18.087 51.259 1.00 82.25 357 LEU A CA 1
ATOM 2860 C C . LEU A 1 357 ? -25.456 -17.015 52.350 1.00 82.25 357 LEU A C 1
ATOM 2862 O O . LEU A 1 357 ? -25.529 -17.352 53.531 1.00 82.25 357 LEU A O 1
ATOM 2866 N N . LYS A 1 358 ? -25.409 -15.730 51.980 1.00 80.81 358 LYS A N 1
ATOM 2867 C CA . LYS A 1 358 ? -25.511 -14.622 52.942 1.00 80.81 358 LYS A CA 1
ATOM 2868 C C . LYS A 1 358 ? -26.879 -14.598 53.623 1.00 80.81 358 LYS A C 1
ATOM 2870 O O . LYS A 1 358 ? -26.926 -14.459 54.840 1.00 80.81 358 LYS A O 1
ATOM 2875 N N . ARG A 1 359 ? -27.961 -14.807 52.867 1.00 82.12 359 ARG A N 1
ATOM 2876 C CA . ARG A 1 359 ? -29.333 -14.894 53.398 1.00 82.12 359 ARG A CA 1
ATOM 2877 C C . ARG A 1 359 ? -29.516 -16.067 54.355 1.00 82.12 359 ARG A C 1
ATOM 2879 O O . ARG A 1 359 ? -30.174 -15.930 55.377 1.00 82.12 359 ARG A O 1
ATOM 2886 N N . LEU A 1 360 ? -28.944 -17.230 54.050 1.00 78.19 360 LEU A N 1
ATOM 2887 C CA . LEU A 1 360 ? -29.012 -18.373 54.963 1.00 78.19 360 LEU A CA 1
ATOM 2888 C C . LEU A 1 360 ? -28.209 -18.128 56.243 1.00 78.19 360 LEU A C 1
ATOM 2890 O O . LEU A 1 360 ? -28.682 -18.483 57.317 1.00 78.19 360 LEU A O 1
ATOM 2894 N N . LYS A 1 361 ? -27.045 -17.474 56.151 1.00 75.00 361 LYS A N 1
ATOM 2895 C CA . LYS A 1 361 ? -26.259 -17.089 57.332 1.00 75.00 361 LYS A CA 1
ATOM 2896 C C . LYS A 1 361 ? -26.983 -16.066 58.212 1.00 75.00 361 LYS A C 1
ATOM 2898 O O . LYS A 1 361 ? -26.952 -16.220 59.428 1.00 75.00 361 LYS A O 1
ATOM 2903 N N . SER A 1 362 ? -27.655 -15.070 57.630 1.00 73.50 362 SER A N 1
ATOM 2904 C CA . SER A 1 362 ? -28.438 -14.100 58.410 1.00 73.50 362 SER A CA 1
ATOM 2905 C C . SER A 1 362 ? -29.639 -14.759 59.093 1.00 73.50 362 SER A C 1
ATOM 2907 O O . SER A 1 362 ? -29.852 -14.541 60.277 1.00 73.50 362 SER A O 1
ATOM 2909 N N . LEU A 1 363 ? -30.349 -15.655 58.398 1.00 65.69 363 LEU A N 1
ATOM 2910 C CA . LEU A 1 363 ? -31.465 -16.414 58.979 1.00 65.69 363 LEU A CA 1
ATOM 2911 C C . LEU A 1 363 ? -31.020 -17.375 60.096 1.00 65.69 363 LEU A C 1
ATOM 2913 O O . LEU A 1 363 ? -31.764 -17.600 61.046 1.00 65.69 363 LEU A O 1
ATOM 2917 N N . GLN A 1 364 ? -29.811 -17.938 60.009 1.00 64.00 364 GLN A N 1
ATOM 2918 C CA . GLN A 1 364 ? -29.238 -18.745 61.091 1.00 64.00 364 GLN A CA 1
ATOM 2919 C C . GLN A 1 364 ? -28.874 -17.895 62.317 1.00 64.00 364 GLN A C 1
ATOM 2921 O O . GLN A 1 364 ? -29.148 -18.312 63.437 1.00 64.00 364 GLN A O 1
ATOM 2926 N N . GLN A 1 365 ? -28.338 -16.686 62.119 1.00 60.31 365 GLN A N 1
ATOM 2927 C CA . GLN A 1 365 ? -28.032 -15.751 63.212 1.00 60.31 365 GLN A CA 1
ATOM 2928 C C . GLN A 1 365 ? -29.295 -15.174 63.876 1.00 60.31 365 GLN A C 1
ATOM 2930 O O . GLN A 1 365 ? -29.320 -14.989 65.094 1.00 60.31 365 GLN A O 1
ATOM 2935 N N . GLU A 1 366 ? -30.359 -14.933 63.106 1.00 57.25 366 GLU A N 1
ATOM 2936 C CA . GLU A 1 366 ? -31.675 -14.519 63.618 1.00 57.25 366 GLU A CA 1
ATOM 2937 C C . GLU A 1 366 ? -32.366 -15.652 64.402 1.00 57.25 366 GLU A C 1
ATOM 2939 O O . GLU A 1 366 ? -32.952 -15.416 65.459 1.00 57.25 366 GLU A O 1
ATOM 2944 N N . GLY A 1 367 ? -32.220 -16.904 63.954 1.00 55.97 367 GLY A N 1
ATOM 2945 C CA . GLY A 1 367 ? -32.699 -18.081 64.686 1.00 55.97 367 GLY A CA 1
ATOM 2946 C C . GLY A 1 367 ? -31.953 -18.331 66.004 1.00 55.97 367 GLY A C 1
ATOM 2947 O O . GLY A 1 367 ? -32.572 -18.690 67.005 1.00 55.97 367 GLY A O 1
ATOM 2948 N N . GLU A 1 368 ? -30.640 -18.086 66.052 1.00 51.97 368 GLU A N 1
ATOM 2949 C CA . GLU A 1 368 ? -29.838 -18.202 67.282 1.00 51.97 368 GLU A CA 1
ATOM 2950 C C . GLU A 1 368 ? -30.101 -17.064 68.285 1.00 51.97 368 GLU A C 1
ATOM 2952 O O . GLU A 1 368 ? -30.028 -17.278 69.498 1.00 51.97 368 GLU A O 1
ATOM 2957 N N . THR A 1 369 ? -30.462 -15.867 67.812 1.00 50.59 369 THR A N 1
ATOM 2958 C CA . THR A 1 369 ? -30.843 -14.745 68.690 1.00 50.59 369 THR A CA 1
ATOM 2959 C C . THR A 1 369 ? -32.258 -14.892 69.251 1.00 50.59 369 THR A C 1
ATOM 2961 O O . THR A 1 369 ? -32.474 -14.556 70.415 1.00 50.59 369 THR A O 1
ATOM 2964 N N . GLN A 1 370 ? -33.200 -15.482 68.506 1.00 44.91 370 GLN A N 1
ATOM 2965 C CA . GLN A 1 370 ? -34.529 -15.822 69.036 1.00 44.91 370 GLN A CA 1
ATOM 2966 C C . GLN A 1 370 ? -34.518 -17.066 69.945 1.00 44.91 370 GLN A C 1
ATOM 2968 O O . GLN A 1 370 ? -35.259 -17.113 70.929 1.00 44.91 370 GLN A O 1
ATOM 2973 N N . GLY A 1 371 ? -33.621 -18.029 69.701 1.00 44.25 371 GLY A N 1
ATOM 2974 C CA . GLY A 1 371 ? -33.422 -19.197 70.572 1.00 44.25 371 GLY A CA 1
ATOM 2975 C C . GLY A 1 371 ? -32.802 -18.878 71.941 1.00 44.25 371 GLY A C 1
ATOM 2976 O O . GLY A 1 371 ? -32.986 -19.640 72.885 1.00 44.25 371 GLY A O 1
ATOM 2977 N N . ARG A 1 372 ? -32.119 -17.733 72.095 1.00 44.00 372 ARG A N 1
ATOM 2978 C CA . ARG A 1 372 ? -31.621 -17.251 73.400 1.00 44.00 372 ARG A CA 1
ATOM 2979 C C . ARG A 1 372 ? -32.639 -16.443 74.211 1.00 44.00 372 ARG A C 1
ATOM 2981 O O . ARG A 1 372 ? -32.391 -16.203 75.386 1.00 44.00 372 ARG A O 1
ATOM 2988 N N . MET A 1 373 ? -33.770 -16.041 73.625 1.00 43.81 373 MET A N 1
ATOM 2989 C CA . MET A 1 373 ? -34.858 -15.358 74.349 1.00 43.81 373 MET A CA 1
ATOM 2990 C C . MET A 1 373 ? -35.988 -16.302 74.788 1.00 43.81 373 MET A C 1
ATOM 2992 O O . MET A 1 373 ? -36.949 -15.862 75.411 1.00 43.81 373 MET A O 1
ATOM 2996 N N . THR A 1 374 ? -35.878 -17.600 74.492 1.00 45.72 374 THR A N 1
ATOM 2997 C CA . THR A 1 374 ? -36.847 -18.630 74.896 1.00 45.72 374 THR A CA 1
ATOM 2998 C C . THR A 1 374 ? -36.141 -19.833 75.523 1.00 45.72 374 THR A C 1
ATOM 3000 O O . THR A 1 374 ? -36.246 -20.962 75.058 1.00 45.72 374 THR A O 1
ATOM 3003 N N . GLN A 1 375 ? -35.415 -19.596 76.613 1.00 34.28 375 GLN A N 1
ATOM 3004 C CA . GLN A 1 375 ? -35.147 -20.634 77.608 1.00 34.28 375 GLN A CA 1
ATOM 3005 C C . GLN A 1 375 ? -35.559 -20.081 78.983 1.00 34.28 375 GLN A C 1
ATOM 3007 O O . GLN A 1 375 ? -34.982 -19.071 79.388 1.00 34.28 375 GLN A O 1
ATOM 3012 N N . PRO A 1 376 ? -36.595 -20.644 79.640 1.00 46.00 376 PRO A N 1
ATOM 3013 C CA . PRO A 1 376 ? -36.887 -20.362 81.044 1.00 46.00 376 PRO A CA 1
ATOM 3014 C C . PRO A 1 376 ? -35.819 -20.932 81.983 1.00 46.00 376 PRO A C 1
ATOM 3016 O O . PRO A 1 376 ? -35.182 -21.949 81.615 1.00 46.00 376 PRO A O 1
#

Sequence (376 aa):
MQIQITPTGDQLLLQLGPCQANLTQEQAGLLRARLAEILLHSMQLPRSHWEIRQNRVRNLDWLAEVLEWLNKDILADLLVDYDPAHRVALFKYARKQHPKLAARLMQLLPRRTAEQLEDELAMSGAIPVQQVALALEALHPLLAAQLGTKLAALPDANLDPEQTRQALLQHHELLQALPSLPEANSQRTLQQLQSHEQLILLWLANHQGWQPLEHWLLARLPGEAEQLTTQMQNLPPQPAWVLLALAQRIKTLTDLRQPQPPTEPAASPALDEKARNFLQSFSELPAPLLQLVLKRLARDNLAQLITACQQLKALRLYQRLEKILPERFFHQMQKQHPAALQPAELRSLMTQMSQELKRLKSLQQEGETQGRMTQP

Radius of gyration: 36.84 Å; chains: 1; bounding box: 60×63×134 Å

pLDDT: mean 81.36, std 12.56, range [32.38, 94.5]